Protein AF-A0A3D5YS84-F1 (afdb_monomer_lite)

Sequence (539 aa):
HQLSQHGLVGSCGNSGLIFSQFFYGLTQHHVAEKTKVKLHDFVEMIALGYTCAYNSVSNPKPGTILTVMEKWVEGYRESLKNTRLNMVEGFKSSVAKAQLALSETMNQLEVLRLNHVVDAGAQGFVNFIEGMLKFLSVGQDQRALILAEQSVVDNLAQLSHEFEDVNELPIFRYCFETVIRAKDENALEPHKVKLEQMGDSIVIGRGAQLLKLHIHTNQPEAVTQLLAQIGDILYQKIDDMLMQYNIANLPRKTRVAIVADTMADLPLELIQAHNIYRIPLQVKINGNSFLDKFSISLPQTFTYLSNPENRIGTAAPSAALVARSFQFLQQHYESILVIPVGKALSSTYDVIVNQSRKYKDKLISVVDSQMNSAPLGLLVAYANQLAEAGISHEEIVVKLESARKETNVLIMLNSLDGLIRSGRLSKSMGFIARLLRLKPLLHMDAQTNKPKVIGAAFTRKGGWKKLTELLKKQQEHNKVKSIAVVHTDSYEHGEIFAKYVTRQTGLKPCYITHASSVSAIHTDKNSFAIGYINQTITL

Foldseek 3Di:
DVQLVCQCVLADALLSQLQSQLVVQLVVQPPPPDPDQDLVSVLVSLVSSLVRSQVQWPDDAQLELSQLSVQLSVQLVVLVVDPPDDSLRSLVSSLVSSVVSQQCSCVRDPVSVVVVHGHPSSVVVSVVSVVVSVLVVDDPVVVVVVVVVVVVCPDPPPSPPDDPDLPDQDPAFKWKKWKFQAPDQCLCVVCSVVLVVFFHRWGWHGDDSMIMIIGRGNALQVVLVVRVVGGATPDMDIDGSNLLSCLVPPDDLFQEAAEEEQQQQDDPVVCVVLVRHYQFWWKAKPNHIATWPHNHDLVRLQVQVVDPVIDIATAAGDLVSLLSVCVSVVVRHQAYEYQYAAVLVHCNQVSNVVSVVVCPVHHYHYARLLHGYWLSNVLSLQLSVCRSVVHDPVVSNVVSVVFSVLKKKKKWFQAQVLCVSHVVDDPQNVVVNVPPQKTFIWMQDPVSSHIHTPDIDNDPVRSLVVSLVVVQVCVVVLSFQAKAKEFQEDPVVQVVSQVSSCVSRVHRHPYTGYGISNVCSRRPHPMMMMIGTSDHGDD

pLDDT: mean 89.47, std 11.08, range [29.75, 98.81]

Radius of gyration: 27.73 Å; chains: 1; bounding box: 64×51×83 Å

Structure (mmCIF, N/CA/C/O backbone):
data_AF-A0A3D5YS84-F1
#
_entry.id   AF-A0A3D5YS84-F1
#
loop_
_atom_site.group_PDB
_atom_site.id
_atom_site.type_symbol
_atom_site.label_atom_id
_atom_site.label_alt_id
_atom_site.label_comp_id
_atom_site.label_asym_id
_atom_site.label_entity_id
_atom_site.label_seq_id
_atom_site.pdbx_PDB_ins_code
_atom_site.Cartn_x
_atom_site.Cartn_y
_atom_site.Cartn_z
_atom_site.occupancy
_atom_site.B_iso_or_equiv
_atom_site.auth_seq_id
_atom_site.auth_comp_id
_atom_site.auth_asym_id
_atom_site.auth_atom_id
_atom_site.pdbx_PDB_model_num
ATOM 1 N N . HIS A 1 1 ? 10.001 8.329 -31.863 1.00 74.06 1 HIS A N 1
ATOM 2 C CA . HIS A 1 1 ? 9.289 9.156 -30.863 1.00 74.06 1 HIS A CA 1
ATOM 3 C C . HIS A 1 1 ? 8.167 8.402 -30.146 1.00 74.06 1 HIS A C 1
ATOM 5 O O . HIS A 1 1 ? 8.321 8.183 -28.954 1.00 74.06 1 HIS A O 1
ATOM 11 N N . GLN A 1 2 ? 7.099 7.940 -30.817 1.00 76.25 2 GLN A N 1
ATOM 12 C CA . GLN A 1 2 ? 5.975 7.244 -30.148 1.00 76.25 2 GLN A CA 1
ATOM 13 C C . GLN A 1 2 ? 6.405 6.031 -29.301 1.00 76.25 2 GLN A C 1
ATOM 15 O O . GLN A 1 2 ? 6.020 5.933 -28.142 1.00 76.25 2 GLN A O 1
ATOM 20 N N . LEU A 1 3 ? 7.267 5.157 -29.840 1.00 80.56 3 LEU A N 1
ATOM 21 C CA . LEU A 1 3 ? 7.791 3.994 -29.109 1.00 80.56 3 LEU A CA 1
ATOM 22 C C . LEU A 1 3 ? 8.535 4.382 -27.818 1.00 80.56 3 LEU A C 1
ATOM 24 O O . LEU A 1 3 ? 8.378 3.720 -26.801 1.00 80.56 3 LEU A O 1
ATOM 28 N N . SER A 1 4 ? 9.297 5.480 -27.837 1.00 81.81 4 SER A N 1
ATOM 29 C CA . SER A 1 4 ? 10.005 5.985 -26.653 1.00 81.81 4 SER A CA 1
ATOM 30 C C . SER A 1 4 ? 9.030 6.507 -25.592 1.00 81.81 4 SER A C 1
ATOM 32 O O . SER A 1 4 ? 9.164 6.155 -24.425 1.00 81.81 4 SER A O 1
ATOM 34 N N . GLN A 1 5 ? 8.017 7.284 -25.990 1.00 75.62 5 GLN A N 1
ATOM 35 C CA . GLN A 1 5 ? 7.017 7.815 -25.056 1.00 75.62 5 GLN A CA 1
ATOM 36 C C . GLN A 1 5 ? 6.174 6.699 -24.426 1.00 75.62 5 GLN A C 1
ATOM 38 O O . GLN A 1 5 ? 6.024 6.649 -23.205 1.00 75.62 5 GLN A O 1
ATOM 43 N N . HIS A 1 6 ? 5.656 5.777 -25.242 1.00 80.19 6 HIS A N 1
ATOM 44 C CA . HIS A 1 6 ? 4.888 4.636 -24.743 1.00 80.19 6 HIS A CA 1
ATOM 45 C C . HIS A 1 6 ? 5.756 3.688 -23.910 1.00 80.19 6 HIS A C 1
ATOM 47 O O . HIS A 1 6 ? 5.309 3.230 -22.861 1.00 80.19 6 HIS A O 1
ATOM 53 N N . GLY A 1 7 ? 7.005 3.447 -24.322 1.00 83.56 7 GLY A N 1
ATOM 54 C CA . GLY A 1 7 ? 7.958 2.632 -23.571 1.00 83.56 7 GLY A CA 1
ATOM 55 C C . GLY A 1 7 ? 8.300 3.229 -22.206 1.00 83.56 7 GLY A C 1
ATOM 56 O O . GLY A 1 7 ? 8.368 2.499 -21.221 1.00 83.56 7 GLY A O 1
ATOM 57 N N . LEU A 1 8 ? 8.453 4.554 -22.103 1.00 82.88 8 LEU A N 1
ATOM 58 C CA . LEU A 1 8 ? 8.726 5.214 -20.825 1.00 82.88 8 LEU A CA 1
ATOM 59 C C . LEU A 1 8 ? 7.579 4.984 -19.837 1.00 82.88 8 LEU A C 1
ATOM 61 O O . LEU A 1 8 ? 7.808 4.540 -18.716 1.00 82.88 8 LEU A O 1
ATOM 65 N N . VAL A 1 9 ? 6.336 5.229 -20.253 1.00 76.56 9 VAL A N 1
ATOM 66 C CA . VAL A 1 9 ? 5.174 5.059 -19.369 1.00 76.56 9 VAL A CA 1
ATOM 67 C C . VAL A 1 9 ? 4.923 3.578 -19.065 1.00 76.56 9 VAL A C 1
ATOM 69 O O . VAL A 1 9 ? 4.743 3.227 -17.899 1.00 76.56 9 VAL A O 1
ATOM 72 N N . GLY A 1 10 ? 4.971 2.716 -20.084 1.00 76.81 10 GLY A N 1
ATOM 73 C CA . GLY A 1 10 ? 4.628 1.292 -19.998 1.00 76.81 10 GLY A CA 1
ATOM 74 C C . GLY A 1 10 ? 5.720 0.367 -19.455 1.00 76.81 10 GLY A C 1
ATOM 75 O O . GLY A 1 10 ? 5.420 -0.776 -19.124 1.00 76.81 10 GLY A O 1
ATOM 76 N N . SER A 1 11 ? 6.968 0.831 -19.343 1.00 81.56 11 SER A N 1
ATOM 77 C CA . SER A 1 11 ? 8.066 0.035 -18.775 1.00 81.56 11 SER A CA 1
ATOM 78 C C . SER A 1 11 ? 7.746 -0.470 -17.363 1.00 81.56 11 SER A C 1
ATOM 80 O O . SER A 1 11 ? 7.065 0.201 -16.590 1.00 81.56 11 SER A O 1
ATOM 82 N N . CYS A 1 12 ? 8.252 -1.641 -17.000 1.00 74.12 12 CYS A N 1
ATOM 83 C CA . CYS A 1 12 ? 8.157 -2.187 -15.647 1.00 74.12 12 CYS A CA 1
ATOM 84 C C . CYS A 1 12 ? 9.562 -2.576 -15.179 1.00 74.12 12 CYS A C 1
ATOM 86 O O . CYS A 1 12 ? 10.341 -3.100 -15.981 1.00 74.12 12 CYS A O 1
ATOM 88 N N . GLY A 1 13 ? 9.882 -2.305 -13.911 1.00 77.44 13 GLY A N 1
ATOM 89 C CA . GLY A 1 13 ? 11.187 -2.614 -13.333 1.00 77.44 13 GLY A CA 1
ATOM 90 C C . GLY A 1 13 ? 12.367 -1.893 -13.998 1.00 77.44 13 GLY A C 1
ATOM 91 O O . GLY A 1 13 ? 12.211 -1.031 -14.871 1.00 77.44 13 GLY A O 1
ATOM 92 N N . ASN A 1 14 ? 13.571 -2.285 -13.586 1.00 85.00 14 ASN A N 1
ATOM 93 C CA . ASN A 1 14 ? 14.824 -1.700 -14.064 1.00 85.00 14 ASN A CA 1
ATOM 94 C C . ASN A 1 14 ? 15.064 -1.952 -15.555 1.00 85.00 14 ASN A C 1
ATOM 96 O O . ASN A 1 14 ? 15.231 -1.003 -16.321 1.00 85.00 14 ASN A O 1
ATOM 100 N N . SER A 1 15 ? 15.020 -3.211 -15.995 1.00 87.88 15 SER A N 1
ATOM 101 C CA . SER A 1 15 ? 15.335 -3.584 -17.381 1.00 87.88 15 SER A CA 1
ATOM 102 C C . SER A 1 15 ? 14.382 -2.948 -18.394 1.00 87.88 15 SER A C 1
ATOM 104 O O . SER A 1 15 ? 14.828 -2.441 -19.424 1.00 87.88 15 SER A O 1
ATOM 106 N N . GLY A 1 16 ? 13.080 -2.894 -18.089 1.00 88.50 16 GLY A N 1
ATOM 107 C CA . GLY A 1 16 ? 12.101 -2.231 -18.949 1.00 88.50 16 GLY A CA 1
ATOM 108 C C . GLY A 1 16 ? 12.351 -0.727 -19.068 1.00 88.50 16 GLY A C 1
ATOM 109 O O . GLY A 1 16 ? 12.218 -0.159 -20.156 1.00 88.50 16 GLY A O 1
ATOM 110 N N . LEU A 1 17 ? 12.738 -0.068 -17.969 1.00 88.81 17 LEU A N 1
ATOM 111 C CA . LEU A 1 17 ? 13.039 1.362 -17.973 1.00 88.81 17 LEU A CA 1
ATOM 112 C C . LEU A 1 17 ? 14.331 1.657 -18.746 1.00 88.81 17 LEU A C 1
ATOM 114 O O . LEU A 1 17 ? 14.310 2.531 -19.613 1.00 88.81 17 LEU A O 1
ATOM 118 N N . ILE A 1 18 ? 15.398 0.881 -18.532 1.00 93.25 18 ILE A N 1
ATOM 119 C CA . ILE A 1 18 ? 16.652 0.961 -19.304 1.00 93.25 18 ILE A CA 1
ATOM 120 C C . ILE A 1 18 ? 16.367 0.798 -20.800 1.00 93.25 18 ILE A C 1
ATOM 122 O O . ILE A 1 18 ? 16.813 1.599 -21.624 1.00 93.25 18 ILE A O 1
ATOM 126 N N . PHE A 1 19 ? 15.549 -0.193 -21.161 1.00 92.81 19 PHE A N 1
ATOM 127 C CA . PHE A 1 19 ? 15.186 -0.430 -22.551 1.00 92.81 19 PHE A CA 1
ATOM 128 C C . PHE A 1 19 ? 14.379 0.731 -23.154 1.00 92.81 19 PHE A C 1
ATOM 130 O O . PHE A 1 19 ? 14.613 1.136 -24.293 1.00 92.81 19 PHE A O 1
ATOM 137 N N . SER A 1 20 ? 13.485 1.357 -22.383 1.00 91.94 20 SER A N 1
ATOM 138 C CA . SER A 1 20 ? 12.793 2.568 -22.843 1.00 91.94 20 SER A CA 1
ATOM 139 C C . SER A 1 20 ? 13.755 3.735 -23.110 1.00 91.94 20 SER A C 1
ATOM 141 O O . SER A 1 20 ? 13.558 4.496 -24.062 1.00 91.94 20 SER A O 1
ATOM 143 N N . GLN A 1 21 ? 14.821 3.852 -22.308 1.00 94.12 21 GLN A N 1
ATOM 144 C CA . GLN A 1 21 ? 15.833 4.898 -22.454 1.00 94.12 21 GLN A CA 1
ATOM 145 C C . GLN A 1 21 ? 16.737 4.685 -23.660 1.00 94.12 21 GLN A C 1
ATOM 147 O O . GLN A 1 21 ? 17.161 5.661 -24.280 1.00 94.12 21 GLN A O 1
ATOM 152 N N . PHE A 1 22 ? 16.931 3.434 -24.074 1.00 94.62 22 PHE A N 1
ATOM 153 C CA . PHE A 1 22 ? 17.556 3.135 -25.354 1.00 94.62 22 PHE A CA 1
ATOM 154 C C . PHE A 1 22 ? 16.792 3.794 -26.514 1.00 94.62 22 PHE A C 1
ATOM 156 O O . PHE A 1 22 ? 17.369 4.552 -27.295 1.00 94.62 22 PHE A O 1
ATOM 163 N N . PHE A 1 23 ? 15.468 3.601 -26.590 1.00 91.31 23 PHE A N 1
ATOM 164 C CA . PHE A 1 23 ? 14.642 4.242 -27.624 1.00 91.31 23 PHE A CA 1
ATOM 165 C C . PHE A 1 23 ? 14.569 5.757 -27.485 1.00 91.31 23 PHE A C 1
ATOM 167 O O . PHE A 1 23 ? 14.476 6.448 -28.500 1.00 91.31 23 PHE A O 1
ATOM 174 N N . TYR A 1 24 ? 14.596 6.277 -26.258 1.00 90.69 24 TYR A N 1
ATOM 175 C CA . TYR A 1 24 ? 14.709 7.712 -26.029 1.00 90.69 24 TYR A CA 1
ATOM 176 C C . TYR A 1 24 ? 15.995 8.264 -26.655 1.00 90.69 24 TYR A C 1
ATOM 178 O O . TYR A 1 24 ? 15.915 9.204 -27.446 1.00 90.69 24 TYR A O 1
ATOM 186 N N . GLY A 1 25 ? 17.148 7.632 -26.420 1.00 90.94 25 GLY A N 1
ATOM 187 C CA . GLY A 1 25 ? 18.419 8.048 -27.019 1.00 90.94 25 GLY A CA 1
ATOM 188 C C . GLY A 1 25 ? 18.415 8.013 -28.549 1.00 90.94 25 GLY A C 1
ATOM 189 O O . GLY A 1 25 ? 18.908 8.953 -29.171 1.00 90.94 25 GLY A O 1
ATOM 190 N N . LEU A 1 26 ? 17.744 7.033 -29.176 1.00 89.62 26 LEU A N 1
ATOM 191 C CA . LEU A 1 26 ? 17.565 7.028 -30.641 1.00 89.62 26 LEU A CA 1
ATOM 192 C C . LEU A 1 26 ? 16.895 8.312 -31.154 1.00 89.62 26 LEU A C 1
ATOM 194 O O . LEU A 1 26 ? 17.170 8.751 -32.268 1.00 89.62 26 LEU A O 1
ATOM 198 N N . THR A 1 27 ? 15.992 8.897 -30.362 1.00 85.88 27 THR A N 1
ATOM 199 C CA . THR A 1 27 ? 15.254 10.114 -30.733 1.00 85.88 27 THR A CA 1
ATOM 200 C C . THR A 1 27 ? 16.022 11.409 -30.493 1.00 85.88 27 THR A C 1
ATOM 202 O O . THR A 1 27 ? 15.612 12.443 -31.011 1.00 85.88 27 THR A O 1
ATOM 205 N N . GLN A 1 28 ? 17.122 11.357 -29.737 1.00 84.69 28 GLN A N 1
ATOM 206 C CA . GLN A 1 28 ? 17.979 12.517 -29.470 1.00 84.69 28 GLN A CA 1
ATOM 207 C C . GLN A 1 28 ? 18.941 12.806 -30.625 1.00 84.69 28 GLN A C 1
ATOM 209 O O . GLN A 1 28 ? 19.466 13.914 -30.759 1.00 84.69 28 GLN A O 1
ATOM 214 N N . HIS A 1 29 ? 19.172 11.817 -31.487 1.00 79.50 29 HIS A N 1
ATOM 215 C CA . HIS A 1 29 ? 19.961 12.026 -32.684 1.00 79.50 29 HIS A CA 1
ATOM 216 C C . HIS A 1 29 ? 19.155 12.886 -33.662 1.00 79.50 29 HIS A C 1
ATOM 218 O O . HIS A 1 29 ? 18.042 12.532 -34.058 1.00 79.50 29 HIS A O 1
ATOM 224 N N . HIS A 1 30 ? 19.720 14.017 -34.077 1.00 66.88 30 HIS A N 1
ATOM 225 C CA . HIS A 1 30 ? 19.061 14.947 -34.986 1.00 66.88 30 HIS A CA 1
ATOM 226 C C . HIS A 1 30 ? 19.043 14.354 -36.403 1.00 66.88 30 HIS A C 1
ATOM 228 O O . HIS A 1 30 ? 19.954 14.548 -37.200 1.00 66.88 30 HIS A O 1
ATOM 234 N N . VAL A 1 31 ? 18.004 13.573 -36.705 1.00 62.38 31 VAL A N 1
ATOM 235 C CA . VAL A 1 31 ? 17.713 13.058 -38.060 1.00 62.38 31 VAL A CA 1
ATOM 236 C C . VAL A 1 31 ? 16.735 13.978 -38.803 1.00 62.38 31 VAL A C 1
ATOM 238 O O . VAL A 1 31 ? 16.441 13.747 -39.977 1.00 62.38 31 VAL A O 1
ATOM 241 N N . ALA A 1 32 ? 16.220 15.010 -38.123 1.00 50.16 32 ALA A N 1
ATOM 242 C CA . ALA A 1 32 ? 15.257 15.954 -38.671 1.00 50.16 32 ALA A CA 1
ATOM 243 C C . ALA A 1 32 ? 15.738 16.445 -40.048 1.00 50.16 32 ALA A C 1
ATOM 245 O O . ALA A 1 32 ? 16.855 16.937 -40.167 1.00 50.16 32 ALA A O 1
ATOM 246 N N . GLU A 1 33 ? 14.883 16.235 -41.059 1.00 54.31 33 GLU A N 1
ATOM 247 C CA . GLU A 1 33 ? 15.031 16.553 -42.496 1.00 54.31 33 GLU A CA 1
ATOM 248 C C . GLU A 1 33 ? 15.524 15.448 -43.455 1.00 54.31 33 GLU A C 1
ATOM 250 O O . GLU A 1 33 ? 15.460 15.639 -44.670 1.00 54.31 33 GLU A O 1
ATOM 255 N N . LYS A 1 34 ? 15.916 14.248 -43.000 1.00 57.41 34 LYS A N 1
ATOM 256 C CA . LYS A 1 34 ? 16.304 13.162 -43.931 1.00 57.41 34 LYS A CA 1
ATOM 257 C C . LYS A 1 34 ? 15.158 12.178 -44.218 1.00 57.41 34 LYS A C 1
ATOM 259 O O . LYS A 1 34 ? 14.696 11.473 -43.329 1.00 57.41 34 LYS A O 1
ATOM 264 N N . THR A 1 35 ? 14.775 12.022 -45.490 1.00 63.19 35 THR A N 1
ATOM 265 C CA . THR A 1 35 ? 13.842 10.964 -45.958 1.00 63.19 35 THR A CA 1
ATOM 266 C C . THR A 1 35 ? 14.477 9.567 -46.020 1.00 63.19 35 THR A C 1
ATOM 268 O O . THR A 1 35 ? 13.778 8.574 -46.220 1.00 63.19 35 THR A O 1
ATOM 271 N N . LYS A 1 36 ? 15.805 9.474 -45.856 1.00 71.38 36 LYS A N 1
ATOM 272 C CA . LYS A 1 36 ? 16.581 8.226 -45.824 1.00 71.38 36 LYS A CA 1
ATOM 273 C C . LYS A 1 36 ? 17.646 8.298 -44.730 1.00 71.38 36 LYS A C 1
ATOM 275 O O . LYS A 1 36 ? 18.444 9.233 -44.709 1.00 71.38 36 LYS A O 1
ATOM 280 N N . VAL A 1 37 ? 17.699 7.284 -43.870 1.00 75.75 37 VAL A N 1
ATOM 281 C CA . VAL A 1 37 ? 18.740 7.130 -42.842 1.00 75.75 37 VAL A CA 1
ATOM 282 C C . VAL A 1 37 ? 19.895 6.326 -43.436 1.00 75.75 37 VAL A C 1
ATOM 284 O O . VAL A 1 37 ? 19.685 5.217 -43.931 1.00 75.75 37 VAL A O 1
ATOM 287 N N . LYS A 1 38 ? 21.115 6.880 -43.436 1.00 79.12 38 LYS A N 1
ATOM 288 C CA . LYS A 1 38 ? 22.306 6.134 -43.873 1.00 79.12 38 LYS A CA 1
ATOM 289 C C . LYS A 1 38 ? 22.737 5.150 -42.786 1.00 79.12 38 LYS A C 1
ATOM 291 O O . LYS A 1 38 ? 22.457 5.354 -41.612 1.00 79.12 38 LYS A O 1
ATOM 296 N N . LEU A 1 39 ? 23.491 4.121 -43.171 1.00 79.50 39 LEU A N 1
ATOM 297 C CA . LEU A 1 39 ? 23.999 3.114 -42.235 1.00 79.50 39 LEU A CA 1
ATOM 298 C C . LEU A 1 39 ? 24.796 3.733 -41.076 1.00 79.50 39 LEU A C 1
ATOM 300 O O . LEU A 1 39 ? 24.565 3.388 -39.926 1.00 79.50 39 LEU A O 1
ATOM 304 N N . HIS A 1 40 ? 25.677 4.689 -41.378 1.00 82.31 40 HIS A N 1
ATOM 305 C CA . HIS A 1 40 ? 26.423 5.439 -40.366 1.00 82.31 40 HIS A CA 1
ATOM 306 C C . HIS A 1 40 ? 25.496 6.207 -39.411 1.00 82.31 40 HIS A C 1
ATOM 308 O O . HIS A 1 40 ? 25.661 6.113 -38.201 1.00 82.31 40 HIS A O 1
ATOM 314 N N . ASP A 1 41 ? 24.499 6.925 -39.949 1.00 83.25 41 ASP A N 1
ATOM 315 C CA . ASP A 1 41 ? 23.524 7.666 -39.136 1.00 83.25 41 ASP A CA 1
ATOM 316 C C . ASP A 1 41 ? 22.782 6.705 -38.184 1.00 83.25 41 ASP A C 1
ATOM 318 O O . ASP A 1 41 ? 22.623 7.002 -37.007 1.00 83.25 41 ASP A O 1
ATOM 322 N N . PHE A 1 42 ? 22.390 5.519 -38.663 1.00 85.12 42 PHE A N 1
ATOM 323 C CA . PHE A 1 42 ? 21.734 4.502 -37.836 1.00 85.12 42 PHE A CA 1
ATOM 324 C C . PHE A 1 42 ? 22.638 3.967 -36.715 1.00 85.12 42 PHE A C 1
ATOM 326 O O . PHE A 1 42 ? 22.170 3.781 -35.593 1.00 85.12 42 PHE A O 1
ATOM 333 N N . VAL A 1 43 ? 23.928 3.746 -36.991 1.00 87.62 43 VAL A N 1
ATOM 334 C CA . VAL A 1 43 ? 24.888 3.282 -35.976 1.00 87.62 43 VAL A CA 1
ATOM 335 C C . VAL A 1 43 ? 25.098 4.329 -34.883 1.00 87.62 43 VAL A C 1
ATOM 337 O O . VAL A 1 43 ? 25.112 3.990 -33.701 1.00 87.62 43 VAL A O 1
ATOM 340 N N . GLU A 1 44 ? 25.187 5.605 -35.248 1.00 88.38 44 GLU A N 1
ATOM 341 C CA . GLU A 1 44 ? 25.295 6.683 -34.262 1.00 88.38 44 GLU A CA 1
ATOM 342 C C . GLU A 1 44 ? 23.998 6.872 -33.465 1.00 88.38 44 GLU A C 1
ATOM 344 O O . GLU A 1 44 ? 24.050 7.123 -32.261 1.00 88.38 44 GLU A O 1
ATOM 349 N N . MET A 1 45 ? 22.830 6.637 -34.075 1.00 90.06 45 MET A N 1
ATOM 350 C CA . MET A 1 45 ? 21.562 6.586 -33.341 1.00 90.06 45 MET A CA 1
ATOM 351 C C . MET A 1 45 ? 21.571 5.495 -32.265 1.00 90.06 45 MET A C 1
ATOM 353 O O . MET A 1 45 ? 21.279 5.799 -31.111 1.00 90.06 45 MET A O 1
ATOM 357 N N . ILE A 1 46 ? 21.911 4.242 -32.601 1.00 92.06 46 ILE A N 1
ATOM 358 C CA . ILE A 1 46 ? 21.936 3.145 -31.613 1.00 92.06 46 ILE A CA 1
ATOM 359 C C . ILE A 1 46 ? 23.025 3.343 -30.551 1.00 92.06 46 ILE A C 1
ATOM 361 O O . ILE A 1 46 ? 22.807 2.993 -29.394 1.00 92.06 46 ILE A O 1
ATOM 365 N N . ALA A 1 47 ? 24.155 3.967 -30.900 1.00 93.06 47 ALA A N 1
ATOM 366 C CA . ALA A 1 47 ? 25.199 4.321 -29.942 1.00 93.06 47 ALA A CA 1
ATOM 367 C C . ALA A 1 47 ? 24.737 5.397 -28.946 1.00 93.06 47 ALA A C 1
ATOM 369 O O . ALA A 1 47 ? 25.030 5.310 -27.749 1.00 93.06 47 ALA A O 1
ATOM 370 N N . LEU A 1 48 ? 23.968 6.382 -29.417 1.00 93.06 48 LEU A N 1
ATOM 371 C CA . LEU A 1 48 ? 23.327 7.362 -28.547 1.00 93.06 48 LEU A CA 1
ATOM 372 C C . LEU A 1 48 ? 22.239 6.710 -27.683 1.00 93.06 48 LEU A C 1
ATOM 374 O O . LEU A 1 48 ? 22.146 7.003 -26.495 1.00 93.06 48 LEU A O 1
ATOM 378 N N . GLY A 1 49 ? 21.482 5.765 -28.251 1.00 94.38 49 GLY A N 1
ATOM 379 C CA . GLY A 1 49 ? 20.568 4.890 -27.515 1.00 94.38 49 GLY A CA 1
ATOM 380 C C . GLY A 1 49 ? 21.252 4.192 -26.341 1.00 94.38 49 GLY A C 1
ATOM 381 O O . GLY A 1 49 ? 20.801 4.317 -25.204 1.00 94.38 49 GLY A O 1
ATOM 382 N N . TYR A 1 50 ? 22.380 3.522 -26.594 1.00 95.81 50 TYR A N 1
ATOM 383 C CA . TYR A 1 50 ? 23.186 2.887 -25.550 1.00 95.81 50 TYR A CA 1
ATOM 384 C C . TYR A 1 50 ? 23.661 3.895 -24.498 1.00 95.81 50 TYR A C 1
ATOM 386 O O . TYR A 1 50 ? 23.460 3.666 -23.311 1.00 95.81 50 TYR A O 1
ATOM 394 N N . THR A 1 51 ? 24.212 5.038 -24.918 1.00 95.12 51 THR A N 1
ATOM 395 C CA . THR A 1 51 ? 24.681 6.089 -23.997 1.00 95.12 51 THR A CA 1
ATOM 396 C C . THR A 1 51 ? 23.566 6.569 -23.063 1.00 95.12 51 THR A C 1
ATOM 398 O O . THR A 1 51 ? 23.771 6.691 -21.857 1.00 95.12 51 THR A O 1
ATOM 401 N N . CYS A 1 52 ? 22.363 6.811 -23.593 1.00 93.69 52 CYS A N 1
ATOM 402 C CA . CYS A 1 52 ? 21.209 7.205 -22.786 1.00 93.69 52 CYS A CA 1
ATOM 403 C C . CYS A 1 52 ? 20.756 6.093 -21.831 1.00 93.69 52 CYS A C 1
ATOM 405 O O . CYS A 1 52 ? 20.476 6.375 -20.668 1.00 93.69 52 CYS A O 1
ATOM 407 N N . ALA A 1 53 ? 20.710 4.841 -22.296 1.00 95.00 53 ALA A N 1
ATOM 408 C CA . ALA A 1 53 ? 20.376 3.692 -21.458 1.00 95.00 53 ALA A CA 1
ATOM 409 C C . ALA A 1 53 ? 21.385 3.522 -20.309 1.00 95.00 53 ALA A C 1
ATOM 411 O O . ALA A 1 53 ? 20.980 3.400 -19.155 1.00 95.00 53 ALA A O 1
ATOM 412 N N . TYR A 1 54 ? 22.683 3.607 -20.602 1.00 95.06 54 TYR A N 1
ATOM 413 C CA . TYR A 1 54 ? 23.761 3.510 -19.619 1.00 95.06 54 TYR A CA 1
ATOM 414 C C . TYR A 1 54 ? 23.677 4.628 -18.569 1.00 95.06 54 TYR A C 1
ATOM 416 O O . TYR A 1 54 ? 23.669 4.358 -17.371 1.00 95.06 54 TYR A O 1
ATOM 424 N N . ASN A 1 55 ? 23.517 5.881 -19.009 1.00 93.19 55 ASN A N 1
ATOM 425 C CA . ASN A 1 55 ? 23.442 7.045 -18.118 1.00 93.19 55 ASN A CA 1
ATOM 426 C C . ASN A 1 55 ? 22.149 7.110 -17.290 1.00 93.19 55 ASN A C 1
ATOM 428 O O . ASN A 1 55 ? 22.089 7.854 -16.310 1.00 93.19 55 ASN A O 1
ATOM 432 N N . SER A 1 56 ? 21.113 6.353 -17.668 1.00 92.31 56 SER A N 1
ATOM 433 C CA . SER A 1 56 ? 19.864 6.279 -16.902 1.00 92.31 56 SER A CA 1
ATOM 434 C C . SER A 1 56 ? 20.001 5.506 -15.589 1.00 92.31 56 SER A C 1
ATOM 436 O O . SER A 1 56 ? 19.144 5.644 -14.719 1.00 92.31 56 SER A O 1
ATOM 438 N N . VAL A 1 57 ? 21.070 4.721 -15.423 1.00 92.62 57 VAL A N 1
ATOM 439 C CA . VAL A 1 57 ? 21.309 3.866 -14.255 1.00 92.62 57 VAL A CA 1
ATOM 440 C C . VAL A 1 57 ? 22.364 4.507 -13.352 1.00 92.62 57 VAL A C 1
ATOM 442 O O . VAL A 1 57 ? 23.431 4.899 -13.820 1.00 92.62 57 VAL A O 1
ATOM 445 N N . SER A 1 58 ? 22.103 4.603 -12.044 1.00 87.88 58 SER A N 1
ATOM 446 C CA . SER A 1 58 ? 23.089 5.156 -11.095 1.00 87.88 58 SER A CA 1
ATOM 447 C C . SER A 1 58 ? 24.345 4.289 -10.966 1.00 87.88 58 SER A C 1
ATOM 449 O O . SER A 1 58 ? 25.446 4.829 -10.918 1.00 87.88 58 SER A O 1
ATOM 451 N N . ASN A 1 59 ? 24.187 2.961 -10.932 1.00 87.62 59 ASN A N 1
ATOM 452 C CA . ASN A 1 59 ? 25.287 2.002 -10.797 1.00 87.62 59 ASN A CA 1
ATOM 453 C C . ASN A 1 59 ? 25.157 0.851 -11.820 1.00 87.62 59 ASN A C 1
ATOM 455 O O . ASN A 1 59 ? 24.591 -0.197 -11.491 1.00 87.62 59 ASN A O 1
ATOM 459 N N . PRO A 1 60 ? 25.610 1.050 -13.073 1.00 89.62 60 PRO A N 1
ATOM 460 C CA . PRO A 1 60 ? 25.584 0.029 -14.119 1.00 89.62 60 PRO A CA 1
ATOM 461 C C . PRO A 1 60 ? 26.350 -1.237 -13.717 1.00 89.62 60 PRO A C 1
ATOM 463 O O . PRO A 1 60 ? 27.481 -1.159 -13.241 1.00 89.62 60 PRO A O 1
ATOM 466 N N . LYS A 1 61 ? 25.757 -2.414 -13.948 1.00 88.50 61 LYS A N 1
ATOM 467 C CA . LYS A 1 61 ? 26.398 -3.708 -13.671 1.00 88.50 61 LYS A CA 1
ATOM 468 C C . LYS A 1 61 ? 26.767 -4.434 -14.975 1.00 88.50 61 LYS A C 1
ATOM 470 O O . LYS A 1 61 ? 25.909 -4.525 -15.859 1.00 88.50 61 LYS A O 1
ATOM 475 N N . PRO A 1 62 ? 27.992 -4.983 -15.097 1.00 87.94 62 PRO A N 1
ATOM 476 C CA . PRO A 1 62 ? 28.322 -5.958 -16.137 1.00 87.94 62 PRO A CA 1
ATOM 477 C C . PRO A 1 62 ? 27.400 -7.182 -16.072 1.00 87.94 62 PRO A C 1
ATOM 479 O O . PRO A 1 62 ? 26.831 -7.475 -15.023 1.00 87.94 62 PRO A O 1
ATOM 482 N N . GLY A 1 63 ? 27.251 -7.900 -17.182 1.00 88.69 63 GLY A N 1
ATOM 483 C CA . GLY A 1 63 ? 26.407 -9.094 -17.257 1.00 88.69 63 GLY A CA 1
ATOM 484 C C . GLY A 1 63 ? 24.912 -8.800 -17.327 1.00 88.69 63 GLY A C 1
ATOM 485 O O . GLY A 1 63 ? 24.113 -9.691 -17.070 1.00 88.69 63 GLY A O 1
ATOM 486 N N . THR A 1 64 ? 24.525 -7.570 -17.666 1.00 92.44 64 THR A N 1
ATOM 487 C CA . THR A 1 64 ? 23.119 -7.144 -17.769 1.00 92.44 64 THR A CA 1
ATOM 488 C C . THR A 1 64 ? 22.766 -6.721 -19.195 1.00 92.44 64 THR A C 1
ATOM 490 O O . THR A 1 64 ? 23.620 -6.707 -20.088 1.00 92.44 64 THR A O 1
ATOM 493 N N . ILE A 1 65 ? 21.516 -6.298 -19.412 1.00 95.00 65 ILE A N 1
ATOM 494 C CA . ILE A 1 65 ? 21.047 -5.665 -20.655 1.00 95.00 65 ILE A CA 1
ATOM 495 C C . ILE A 1 65 ? 22.024 -4.623 -21.237 1.00 95.00 65 ILE A C 1
ATOM 497 O O . ILE A 1 65 ? 22.190 -4.557 -22.455 1.00 95.00 65 ILE A O 1
ATOM 501 N N . LEU A 1 66 ? 22.722 -3.851 -20.393 1.00 95.69 66 LEU A N 1
ATOM 502 C CA . LEU A 1 66 ? 23.684 -2.837 -20.839 1.00 95.69 66 LEU A CA 1
ATOM 503 C C . LEU A 1 66 ? 24.901 -3.454 -21.543 1.00 95.69 66 LEU A C 1
ATOM 505 O O . LEU A 1 66 ? 25.335 -2.925 -22.563 1.00 95.69 66 LEU A O 1
ATOM 509 N N . THR A 1 67 ? 25.405 -4.595 -21.060 1.00 95.25 67 THR A N 1
ATOM 510 C CA . THR A 1 67 ? 26.517 -5.325 -21.692 1.00 95.25 67 THR A CA 1
ATOM 511 C C . THR A 1 67 ? 26.139 -5.791 -23.094 1.00 95.25 67 THR A C 1
ATOM 513 O O . THR A 1 67 ? 26.915 -5.649 -24.036 1.00 95.25 67 THR A O 1
ATOM 516 N N . VAL A 1 68 ? 24.921 -6.304 -23.265 1.00 97.06 68 VAL A N 1
ATOM 517 C CA . VAL A 1 68 ? 24.438 -6.739 -24.581 1.00 97.06 68 VAL A CA 1
ATOM 518 C C . VAL A 1 68 ? 24.232 -5.551 -25.523 1.00 97.06 68 VAL A C 1
ATOM 520 O O . VAL A 1 68 ? 24.629 -5.631 -26.687 1.00 97.06 68 VAL A O 1
ATOM 523 N N . MET A 1 69 ? 23.668 -4.439 -25.038 1.00 97.00 69 MET A N 1
ATOM 524 C CA . MET A 1 69 ? 23.529 -3.207 -25.827 1.00 97.00 69 MET A CA 1
ATOM 525 C C . MET A 1 69 ? 24.888 -2.680 -26.302 1.00 97.00 69 MET A C 1
ATOM 527 O O . MET A 1 69 ? 25.034 -2.347 -27.478 1.00 97.00 69 MET A O 1
ATOM 531 N N . GLU A 1 70 ? 25.887 -2.649 -25.418 1.00 96.56 70 GLU A N 1
ATOM 532 C CA . GLU A 1 70 ? 27.254 -2.241 -25.750 1.00 96.56 70 GLU A CA 1
ATOM 533 C C . GLU A 1 70 ? 27.842 -3.118 -26.859 1.00 96.56 70 GLU A C 1
ATOM 535 O O . GLU A 1 70 ? 28.258 -2.611 -27.903 1.00 96.56 70 GLU A O 1
ATOM 540 N N . LYS A 1 71 ? 27.807 -4.446 -26.678 1.00 96.56 71 LYS A N 1
ATOM 541 C CA . LYS A 1 71 ? 28.390 -5.405 -27.631 1.00 96.56 71 LYS A CA 1
ATOM 542 C C . LYS A 1 71 ? 27.670 -5.406 -28.974 1.00 96.56 71 LYS A C 1
ATOM 544 O O . LYS A 1 71 ? 28.307 -5.614 -30.011 1.00 96.56 71 LYS A O 1
ATOM 549 N N . TRP A 1 72 ? 26.371 -5.117 -28.983 1.00 95.88 72 TRP A N 1
ATOM 550 C CA . TRP A 1 72 ? 25.619 -4.908 -30.214 1.00 95.88 72 TRP A CA 1
ATOM 551 C C . TRP A 1 72 ? 26.109 -3.668 -30.978 1.00 95.88 72 TRP A C 1
ATOM 553 O O . TRP A 1 72 ? 26.437 -3.764 -32.165 1.00 95.88 72 TRP A O 1
ATOM 563 N N . VAL A 1 73 ? 26.234 -2.520 -30.299 1.00 94.31 73 VAL A N 1
ATOM 564 C CA . VAL A 1 73 ? 26.734 -1.268 -30.898 1.00 94.31 73 VAL A CA 1
ATOM 565 C C . VAL A 1 73 ? 28.176 -1.425 -31.393 1.00 94.31 73 VAL A C 1
ATOM 567 O O . VAL A 1 73 ? 28.485 -1.038 -32.523 1.00 94.31 73 VAL A O 1
ATOM 570 N N . GLU A 1 74 ? 29.056 -2.031 -30.593 1.00 93.75 74 GLU A N 1
ATOM 571 C CA . GLU A 1 74 ? 30.445 -2.325 -30.970 1.00 93.75 74 GLU A CA 1
ATOM 572 C C . GLU A 1 74 ? 30.521 -3.232 -32.203 1.00 93.75 74 GLU A C 1
ATOM 574 O O . GLU A 1 74 ? 31.242 -2.932 -33.159 1.00 93.75 74 GLU A O 1
ATOM 579 N N . GLY A 1 75 ? 29.728 -4.309 -32.231 1.00 90.38 75 GLY A N 1
ATOM 580 C CA . GLY A 1 75 ? 29.663 -5.223 -33.369 1.00 90.38 75 GLY A CA 1
ATOM 581 C C . GLY A 1 75 ? 29.245 -4.541 -34.664 1.00 90.38 75 GLY A C 1
ATOM 582 O O . GLY A 1 75 ? 29.788 -4.836 -35.736 1.00 90.38 75 GLY A O 1
ATOM 583 N N . TYR A 1 76 ? 28.331 -3.580 -34.568 1.00 87.31 76 TYR A N 1
ATOM 584 C CA . TYR A 1 76 ? 27.925 -2.787 -35.717 1.00 87.31 76 TYR A CA 1
ATOM 585 C C . TYR A 1 76 ? 29.031 -1.827 -36.171 1.00 87.31 76 TYR A C 1
ATOM 587 O O . TYR A 1 76 ? 29.362 -1.780 -37.359 1.00 87.31 76 TYR A O 1
ATOM 595 N N . ARG A 1 77 ? 29.657 -1.098 -35.238 1.00 89.38 77 ARG A N 1
ATOM 596 C CA . ARG A 1 77 ? 30.770 -0.176 -35.533 1.00 89.38 77 ARG A CA 1
ATOM 597 C C . ARG A 1 77 ? 31.962 -0.878 -36.174 1.00 89.38 77 ARG A C 1
ATOM 599 O O . ARG A 1 77 ? 32.595 -0.322 -37.067 1.00 89.38 77 ARG A O 1
ATOM 606 N N . GLU A 1 78 ? 32.269 -2.101 -35.762 1.00 87.38 78 GLU A N 1
ATOM 607 C CA . GLU A 1 78 ? 33.307 -2.900 -36.413 1.00 87.38 78 GLU A CA 1
ATOM 608 C C . GLU A 1 78 ? 32.916 -3.326 -37.826 1.00 87.38 78 GLU A C 1
ATOM 610 O O . GLU A 1 78 ? 33.737 -3.241 -38.738 1.00 87.38 78 GLU A O 1
ATOM 615 N N . SER A 1 79 ? 31.656 -3.715 -38.029 1.00 83.31 79 SER A N 1
ATOM 616 C CA . SER A 1 79 ? 31.155 -4.093 -39.353 1.00 83.31 79 SER A CA 1
ATOM 617 C C . SER A 1 79 ? 31.212 -2.917 -40.341 1.00 83.31 79 SER A C 1
ATOM 619 O O . SER A 1 79 ? 31.492 -3.133 -41.517 1.00 83.31 79 SER A O 1
ATOM 621 N N . LEU A 1 80 ? 31.060 -1.669 -39.869 1.00 78.31 80 LEU A N 1
ATOM 622 C CA . LEU A 1 80 ? 31.244 -0.455 -40.683 1.00 78.31 80 LEU A CA 1
ATOM 623 C C . LEU A 1 80 ? 32.669 -0.269 -41.223 1.00 78.31 80 LEU A C 1
ATOM 625 O O . LEU A 1 80 ? 32.845 0.392 -42.245 1.00 78.31 80 LEU A O 1
ATOM 629 N N . LYS A 1 81 ? 33.693 -0.831 -40.565 1.00 81.25 81 LYS A N 1
ATOM 630 C CA . LYS A 1 81 ? 35.082 -0.754 -41.051 1.00 81.25 81 LYS A CA 1
ATOM 631 C C . LYS A 1 81 ? 35.284 -1.575 -42.326 1.00 81.25 81 LYS A C 1
ATOM 633 O O . LYS A 1 81 ? 36.231 -1.331 -43.070 1.00 81.25 81 LYS A O 1
ATOM 638 N N . ASN A 1 82 ? 34.400 -2.537 -42.592 1.00 78.50 82 ASN A N 1
ATOM 639 C CA . ASN A 1 82 ? 34.426 -3.348 -43.796 1.00 78.50 82 ASN A CA 1
ATOM 640 C C . ASN A 1 82 ? 33.478 -2.762 -44.853 1.00 78.50 82 ASN A C 1
ATOM 642 O O . ASN A 1 82 ? 32.271 -2.991 -44.826 1.00 78.50 82 ASN A O 1
ATOM 646 N N . THR A 1 83 ? 34.038 -2.050 -45.832 1.00 65.19 83 THR A N 1
ATOM 647 C CA . THR A 1 83 ? 33.289 -1.360 -46.902 1.00 65.19 83 THR A CA 1
ATOM 648 C C . THR A 1 83 ? 32.494 -2.286 -47.831 1.00 65.19 83 THR A C 1
ATOM 650 O O . THR A 1 83 ? 31.762 -1.796 -48.688 1.00 65.19 83 THR A O 1
ATOM 653 N N . ARG A 1 84 ? 32.622 -3.613 -47.681 1.00 74.19 84 ARG A N 1
ATOM 654 C CA . ARG A 1 84 ? 31.915 -4.614 -48.493 1.00 74.19 84 ARG A CA 1
ATOM 655 C C . ARG A 1 84 ? 30.570 -5.058 -47.914 1.00 74.19 84 ARG A C 1
ATOM 657 O O . ARG A 1 84 ? 29.807 -5.669 -48.652 1.00 74.19 84 ARG A O 1
ATOM 664 N N . LEU A 1 85 ? 30.289 -4.794 -46.636 1.00 75.94 85 LEU A N 1
ATOM 665 C CA . LEU A 1 85 ? 29.062 -5.268 -45.989 1.00 75.94 85 LEU A CA 1
ATOM 666 C C . LEU A 1 85 ? 27.896 -4.307 -46.228 1.00 75.94 85 LEU A C 1
ATOM 668 O O . LEU A 1 85 ? 28.013 -3.096 -46.027 1.00 75.94 85 LEU A O 1
ATOM 672 N N . ASN A 1 86 ? 26.745 -4.854 -46.616 1.00 79.31 86 ASN A N 1
ATOM 673 C CA . ASN A 1 86 ? 25.505 -4.082 -46.681 1.00 79.31 86 ASN A CA 1
ATOM 674 C C . ASN A 1 86 ? 24.847 -3.941 -45.290 1.00 79.31 86 ASN A C 1
ATOM 676 O O . ASN A 1 86 ? 25.270 -4.554 -44.309 1.00 79.31 86 ASN A O 1
ATOM 680 N N . MET A 1 87 ? 23.794 -3.119 -45.188 1.00 79.31 87 MET A N 1
ATOM 681 C CA . MET A 1 87 ? 23.106 -2.850 -43.914 1.00 79.31 87 MET A CA 1
ATOM 682 C C . MET A 1 87 ? 22.646 -4.127 -43.203 1.00 79.31 87 MET A C 1
ATOM 684 O O . MET A 1 87 ? 22.844 -4.241 -41.998 1.00 79.31 87 MET A O 1
ATOM 688 N N . VAL A 1 88 ? 22.053 -5.074 -43.934 1.00 85.56 88 VAL A N 1
ATOM 689 C CA . VAL A 1 88 ? 21.490 -6.306 -43.363 1.00 85.56 88 VAL A CA 1
ATOM 690 C C . VAL A 1 88 ? 22.603 -7.242 -42.898 1.00 85.56 88 VAL A C 1
ATOM 692 O O . VAL A 1 88 ? 22.507 -7.820 -41.819 1.00 85.56 88 VAL A O 1
ATOM 695 N N . GLU A 1 89 ? 23.690 -7.351 -43.661 1.00 86.50 89 GLU A N 1
ATOM 696 C CA . GLU A 1 89 ? 24.861 -8.152 -43.285 1.00 86.50 89 GLU A CA 1
ATOM 697 C C . GLU A 1 89 ? 25.569 -7.589 -42.046 1.00 86.50 89 GLU A C 1
ATOM 699 O O . GLU A 1 89 ? 25.904 -8.345 -41.131 1.00 86.50 89 GLU A O 1
ATOM 704 N N . GLY A 1 90 ? 25.731 -6.263 -41.974 1.00 86.88 90 GLY A N 1
ATOM 705 C CA . GLY A 1 90 ? 26.254 -5.585 -40.786 1.00 86.88 90 GLY A CA 1
ATOM 706 C C . GLY A 1 90 ? 25.355 -5.784 -39.563 1.00 86.88 90 GLY A C 1
ATOM 707 O O . GLY A 1 90 ? 25.846 -6.119 -38.485 1.00 86.88 90 GLY A O 1
ATOM 708 N N . PHE A 1 91 ? 24.032 -5.677 -39.739 1.00 89.25 91 PHE A N 1
ATOM 709 C CA . PHE A 1 91 ? 23.057 -5.928 -38.675 1.00 89.25 91 PHE A CA 1
ATOM 710 C C . PHE A 1 91 ? 23.138 -7.380 -38.183 1.00 89.25 91 PHE A C 1
ATOM 712 O O . PHE A 1 91 ? 23.243 -7.617 -36.982 1.00 89.25 91 PHE A O 1
ATOM 719 N N . LYS A 1 92 ? 23.182 -8.357 -39.096 1.00 91.62 92 LYS A N 1
ATOM 720 C CA . LYS A 1 92 ? 23.323 -9.783 -38.767 1.00 91.62 92 LYS A CA 1
ATOM 721 C C . LYS A 1 92 ? 24.589 -10.068 -37.955 1.00 91.62 92 LYS A C 1
ATOM 723 O O . LYS A 1 92 ? 24.514 -10.752 -36.938 1.00 91.62 92 LYS A O 1
ATOM 728 N N . SER A 1 93 ? 25.727 -9.512 -38.373 1.00 90.50 93 SER A N 1
ATOM 729 C CA . SER A 1 93 ? 27.001 -9.618 -37.645 1.00 90.50 93 SER A CA 1
ATOM 730 C C . SER A 1 93 ? 26.902 -9.026 -36.233 1.00 90.50 93 SER A C 1
ATOM 732 O O . SER A 1 93 ? 27.307 -9.656 -35.256 1.00 90.50 93 SER A O 1
ATOM 734 N N . SER A 1 94 ? 26.290 -7.844 -36.098 1.00 93.06 94 SER A N 1
ATOM 735 C CA . SER A 1 94 ? 26.102 -7.196 -34.795 1.00 93.06 94 SER A CA 1
ATOM 736 C C . SER A 1 94 ? 25.200 -8.000 -33.847 1.00 93.06 94 SER A C 1
ATOM 738 O O . SER A 1 94 ? 25.514 -8.114 -32.664 1.00 93.06 94 SER A O 1
ATOM 740 N N . VAL A 1 95 ? 24.115 -8.606 -34.350 1.00 94.62 95 VAL A N 1
ATOM 741 C CA . VAL A 1 95 ? 23.208 -9.446 -33.546 1.00 94.62 95 VAL A CA 1
ATOM 742 C C . VAL A 1 95 ? 23.924 -10.699 -33.043 1.00 94.62 95 VAL A C 1
ATOM 744 O O . VAL A 1 95 ? 23.767 -11.050 -31.879 1.00 94.62 95 VAL A O 1
ATOM 747 N N . ALA A 1 96 ? 24.780 -11.322 -33.859 1.00 94.69 96 ALA A N 1
ATOM 748 C CA . ALA A 1 96 ? 25.582 -12.465 -33.418 1.00 94.69 96 ALA A CA 1
ATOM 749 C C . ALA A 1 96 ? 26.503 -12.111 -32.234 1.00 94.69 96 ALA A C 1
ATOM 751 O O . ALA A 1 96 ? 26.657 -12.902 -31.304 1.00 94.69 96 ALA A O 1
ATOM 752 N N . LYS A 1 97 ? 27.069 -10.894 -32.213 1.00 95.31 97 LYS A N 1
ATOM 753 C CA . LYS A 1 97 ? 27.836 -10.414 -31.052 1.00 95.31 97 LYS A CA 1
ATOM 754 C C . LYS A 1 97 ? 26.971 -10.195 -29.815 1.00 95.31 97 LYS A C 1
ATOM 756 O O . LYS A 1 97 ? 27.409 -10.505 -28.712 1.00 95.31 97 LYS A O 1
ATOM 761 N N . ALA A 1 98 ? 25.756 -9.680 -29.991 1.00 96.44 98 ALA A N 1
ATOM 762 C CA . ALA A 1 98 ? 24.803 -9.501 -28.899 1.00 96.44 98 ALA A CA 1
ATOM 763 C C . ALA A 1 98 ? 24.383 -10.850 -28.282 1.00 96.44 98 ALA A C 1
ATOM 765 O O . ALA A 1 98 ? 24.324 -10.970 -27.063 1.00 96.44 98 ALA A O 1
ATOM 766 N N . GLN A 1 99 ? 24.160 -11.879 -29.107 1.00 96.38 99 GLN A N 1
ATOM 767 C CA . GLN A 1 99 ? 23.867 -13.248 -28.661 1.00 96.38 99 GLN A CA 1
ATOM 768 C C . GLN A 1 99 ? 25.036 -13.867 -27.884 1.00 96.38 99 GLN A C 1
ATOM 770 O O . GLN A 1 99 ? 24.826 -14.494 -26.845 1.00 96.38 99 GLN A O 1
ATOM 775 N N . LEU A 1 100 ? 26.272 -13.667 -28.355 1.00 95.94 100 LEU A N 1
ATOM 776 C CA . LEU A 1 100 ? 27.457 -14.116 -27.627 1.00 95.94 100 LEU A CA 1
ATOM 777 C C . LEU A 1 100 ? 27.542 -13.423 -26.260 1.00 95.94 100 LEU A C 1
ATOM 779 O O . LEU A 1 100 ? 27.628 -14.100 -25.239 1.00 95.94 100 LEU A O 1
ATOM 783 N N . ALA A 1 101 ? 27.418 -12.094 -26.234 1.00 95.81 101 ALA A N 1
ATOM 784 C CA . ALA A 1 101 ? 27.415 -11.315 -24.998 1.00 95.81 101 ALA A CA 1
ATOM 785 C C . ALA A 1 101 ? 26.310 -11.764 -24.030 1.00 95.81 101 ALA A C 1
ATOM 787 O O . ALA A 1 101 ? 26.548 -11.870 -22.830 1.00 95.81 101 ALA A O 1
ATOM 788 N N . LEU A 1 102 ? 25.120 -12.085 -24.549 1.00 96.06 102 LEU A N 1
ATOM 789 C CA . LEU A 1 102 ? 24.020 -12.637 -23.767 1.00 96.06 102 LEU A CA 1
ATOM 790 C C . LEU A 1 102 ? 24.410 -13.966 -23.113 1.00 96.06 102 LEU A C 1
ATOM 792 O O . LEU A 1 102 ? 24.202 -14.131 -21.915 1.00 96.06 102 LEU A O 1
ATOM 796 N N . SER A 1 103 ? 25.009 -14.893 -23.863 1.00 93.56 103 SER A N 1
ATOM 797 C CA . SER A 1 103 ? 25.462 -16.175 -23.304 1.00 93.56 103 SER A CA 1
ATOM 798 C C . SER A 1 103 ? 26.528 -15.998 -22.215 1.00 93.56 103 SER A C 1
ATOM 800 O O . SER A 1 103 ? 26.562 -16.753 -21.244 1.00 93.56 103 SER A O 1
ATOM 802 N N . GLU A 1 104 ? 27.350 -14.953 -22.327 1.00 93.44 104 GLU A N 1
ATOM 803 C CA . GLU A 1 104 ? 28.373 -14.615 -21.339 1.00 93.44 104 GLU A CA 1
ATOM 804 C C . GLU A 1 104 ? 27.804 -13.956 -20.076 1.00 93.44 104 GLU A C 1
ATOM 806 O O . GLU A 1 104 ? 28.469 -14.013 -19.041 1.00 93.44 104 GLU A O 1
ATOM 811 N N . THR A 1 105 ? 26.587 -13.389 -20.105 1.00 91.25 105 THR A N 1
ATOM 812 C CA . THR A 1 105 ? 25.965 -12.773 -18.909 1.00 91.25 105 THR A CA 1
ATOM 813 C C . THR A 1 105 ? 25.903 -13.740 -17.730 1.00 91.25 105 THR A C 1
ATOM 815 O O . THR A 1 105 ? 26.208 -13.351 -16.602 1.00 91.25 105 THR A O 1
ATOM 818 N N . MET A 1 106 ? 25.633 -15.020 -18.006 1.00 88.00 106 MET A N 1
ATOM 819 C CA . MET A 1 106 ? 25.618 -16.099 -17.016 1.00 88.00 106 MET A CA 1
ATOM 820 C C . MET A 1 106 ? 26.923 -16.179 -16.214 1.00 88.00 106 MET A C 1
ATOM 822 O O . MET A 1 106 ? 26.902 -16.485 -15.029 1.00 88.00 106 MET A O 1
ATOM 826 N N . ASN A 1 107 ? 28.065 -15.879 -16.837 1.00 88.19 107 ASN A N 1
ATOM 827 C CA . ASN A 1 107 ? 29.380 -15.967 -16.201 1.00 88.19 107 ASN A CA 1
ATOM 828 C C . ASN A 1 107 ? 29.822 -14.658 -15.529 1.00 88.19 107 ASN A C 1
ATOM 830 O O . ASN A 1 107 ? 30.849 -14.640 -14.854 1.00 88.19 107 ASN A O 1
ATOM 834 N N . GLN A 1 108 ? 29.081 -13.565 -15.720 1.00 87.12 108 GLN A N 1
ATOM 835 C CA . GLN A 1 108 ? 29.453 -12.226 -15.251 1.00 87.12 108 GLN A CA 1
ATOM 836 C C . GLN A 1 108 ? 28.753 -11.833 -13.945 1.00 87.12 108 GLN A C 1
ATOM 838 O O . GLN A 1 108 ? 29.254 -10.971 -13.224 1.00 87.12 108 GLN A O 1
ATOM 843 N N . LEU A 1 109 ? 27.630 -12.476 -13.613 1.00 83.44 109 LEU A N 1
ATOM 844 C CA . LEU A 1 109 ? 26.899 -12.258 -12.366 1.00 83.44 109 LEU A CA 1
ATOM 845 C C . LEU A 1 109 ? 26.725 -13.571 -11.607 1.00 83.44 109 LEU A C 1
ATOM 847 O O . LEU A 1 109 ? 26.262 -14.569 -12.155 1.00 83.44 109 LEU A O 1
ATOM 851 N N . GLU A 1 110 ? 27.064 -13.557 -10.317 1.00 82.25 110 GLU A N 1
ATOM 852 C CA . GLU A 1 110 ? 27.001 -14.747 -9.467 1.00 82.25 110 GLU A CA 1
ATOM 853 C C . GLU A 1 110 ? 25.590 -15.343 -9.397 1.00 82.25 110 GLU A C 1
ATOM 855 O O . GLU A 1 110 ? 25.442 -16.554 -9.546 1.00 82.25 110 GLU A O 1
ATOM 860 N N . VAL A 1 111 ? 24.561 -14.500 -9.272 1.00 79.00 111 VAL A N 1
ATOM 861 C CA . VAL A 1 111 ? 23.151 -14.924 -9.253 1.00 79.00 111 VAL A CA 1
ATOM 862 C C . VAL A 1 111 ? 22.745 -15.680 -10.523 1.00 79.00 111 VAL A C 1
ATOM 864 O O . VAL A 1 111 ? 22.098 -16.724 -10.446 1.00 79.00 111 VAL A O 1
ATOM 867 N N . LEU A 1 112 ? 23.172 -15.211 -11.698 1.00 83.19 112 LEU A N 1
ATOM 868 C CA . LEU A 1 112 ? 22.859 -15.852 -12.977 1.00 83.19 112 LEU A CA 1
ATOM 869 C C . LEU A 1 112 ? 23.588 -17.191 -13.110 1.00 83.19 112 LEU A C 1
ATOM 871 O O . LEU A 1 112 ? 22.997 -18.194 -13.516 1.00 83.19 112 LEU A O 1
ATOM 875 N N . ARG A 1 113 ? 24.858 -17.220 -12.688 1.00 84.69 113 ARG A N 1
ATOM 876 C CA . ARG A 1 113 ? 25.698 -18.421 -12.675 1.00 84.69 113 ARG A CA 1
ATOM 877 C C . ARG A 1 113 ? 25.112 -19.521 -11.797 1.00 84.69 113 ARG A C 1
ATOM 879 O O . ARG A 1 113 ? 25.079 -20.672 -12.221 1.00 84.69 113 ARG A O 1
ATOM 886 N N . LEU A 1 114 ? 24.670 -19.174 -10.586 1.00 79.81 114 LEU A N 1
ATOM 887 C CA . LEU A 1 114 ? 24.098 -20.123 -9.625 1.00 79.81 114 LEU A CA 1
ATOM 888 C C . LEU A 1 114 ? 22.780 -20.726 -10.119 1.00 79.81 114 LEU A C 1
ATOM 890 O O . LEU A 1 114 ? 22.515 -21.897 -9.867 1.00 79.81 114 LEU A O 1
ATOM 894 N N . ASN A 1 115 ? 21.984 -19.944 -10.849 1.00 80.62 115 ASN A N 1
ATOM 895 C CA . ASN A 1 115 ? 20.696 -20.381 -11.383 1.00 80.62 115 ASN A CA 1
ATOM 896 C C . ASN A 1 115 ? 20.788 -20.984 -12.798 1.00 80.62 115 ASN A C 1
ATOM 898 O O . ASN A 1 115 ? 19.776 -21.436 -13.326 1.00 80.62 115 ASN A O 1
ATOM 902 N N . HIS A 1 116 ? 21.977 -21.019 -13.413 1.00 85.12 116 HIS A N 1
ATOM 903 C CA . HIS A 1 116 ? 22.195 -21.488 -14.789 1.00 85.12 116 HIS A CA 1
ATOM 904 C C . HIS A 1 116 ? 21.307 -20.785 -15.832 1.00 85.12 116 HIS A C 1
ATOM 906 O O . HIS A 1 116 ? 20.846 -21.399 -16.796 1.00 85.12 116 HIS A O 1
ATOM 912 N N . VAL A 1 117 ? 21.085 -19.482 -15.652 1.00 87.62 117 VAL A N 1
ATOM 913 C CA . VAL A 1 117 ? 20.264 -18.642 -16.538 1.00 87.62 117 VAL A CA 1
ATOM 914 C C . VAL A 1 117 ? 21.059 -17.447 -17.064 1.00 87.62 117 VAL A C 1
ATOM 916 O O . VAL A 1 117 ? 22.113 -17.101 -16.538 1.00 87.62 117 VAL A O 1
ATOM 919 N N . VAL A 1 118 ? 20.560 -16.823 -18.130 1.00 89.62 118 VAL A N 1
ATOM 920 C CA . VAL A 1 118 ? 21.055 -15.533 -18.643 1.00 89.62 118 VAL A CA 1
ATOM 921 C C . VAL A 1 118 ? 20.210 -14.385 -18.088 1.00 89.62 118 VAL A C 1
ATOM 923 O O . VAL A 1 118 ? 19.110 -14.613 -17.585 1.00 89.62 118 VAL A O 1
ATOM 926 N N . ASP A 1 119 ? 20.693 -13.147 -18.204 1.00 90.75 119 ASP A N 1
ATOM 927 C CA . ASP A 1 119 ? 19.909 -11.975 -17.802 1.00 90.75 119 ASP A CA 1
ATOM 928 C C . ASP A 1 119 ? 18.620 -11.868 -18.639 1.00 90.75 119 ASP A C 1
ATOM 930 O O . ASP A 1 119 ? 18.661 -11.773 -19.869 1.00 90.75 119 ASP A O 1
ATOM 934 N N . ALA A 1 120 ? 17.461 -11.868 -17.977 1.00 88.31 120 ALA A N 1
ATOM 935 C CA . ALA A 1 120 ? 16.162 -11.835 -18.652 1.00 88.31 120 ALA A CA 1
ATOM 936 C C . ALA A 1 120 ? 15.944 -10.525 -19.432 1.00 88.31 120 ALA A C 1
ATOM 938 O O . ALA A 1 120 ? 15.388 -10.537 -20.533 1.00 88.31 120 ALA A O 1
ATOM 939 N N . GLY A 1 121 ? 16.436 -9.396 -18.903 1.00 89.81 121 GLY A N 1
ATOM 940 C CA . GLY A 1 121 ? 16.388 -8.104 -19.591 1.00 89.81 121 GLY A CA 1
ATOM 941 C C . GLY A 1 121 ? 17.212 -8.107 -20.880 1.00 89.81 121 GLY A C 1
ATOM 942 O O . GLY A 1 121 ? 16.738 -7.674 -21.933 1.00 89.81 121 GLY A O 1
ATOM 943 N N . ALA A 1 122 ? 18.426 -8.649 -20.812 1.00 93.69 122 ALA A N 1
ATOM 944 C CA . ALA A 1 122 ? 19.311 -8.841 -21.949 1.00 93.69 122 ALA A CA 1
ATOM 945 C C . ALA A 1 122 ? 18.710 -9.789 -22.994 1.00 93.69 122 ALA A C 1
ATOM 947 O O . ALA A 1 122 ? 18.722 -9.464 -24.181 1.00 93.69 122 ALA A O 1
ATOM 948 N N . GLN A 1 123 ? 18.131 -10.918 -22.570 1.00 94.06 123 GLN A N 1
ATOM 949 C CA . GLN A 1 123 ? 17.437 -11.848 -23.464 1.00 94.06 123 GLN A CA 1
ATOM 950 C C . GLN A 1 123 ? 16.276 -11.154 -24.184 1.00 94.06 123 GLN A C 1
ATOM 952 O O . GLN A 1 123 ? 16.135 -11.289 -25.399 1.00 94.06 123 GLN A O 1
ATOM 957 N N . GLY A 1 124 ? 15.474 -10.368 -23.458 1.00 92.25 124 GLY A N 1
ATOM 958 C CA . GLY A 1 124 ? 14.394 -9.572 -24.039 1.00 92.25 124 GLY A CA 1
ATOM 959 C C . GLY A 1 124 ? 14.893 -8.588 -25.101 1.00 92.25 124 GLY A C 1
ATOM 960 O O . GLY A 1 124 ? 14.294 -8.477 -26.172 1.00 92.25 124 GLY A O 1
ATOM 961 N N . PHE A 1 125 ? 16.025 -7.924 -24.851 1.00 94.62 125 PHE A N 1
ATOM 962 C CA . PHE A 1 125 ? 16.656 -7.037 -25.829 1.00 94.62 125 PHE A CA 1
ATOM 963 C C . PHE A 1 125 ? 17.157 -7.789 -27.072 1.00 94.62 125 PHE A C 1
ATOM 965 O O . PHE A 1 125 ? 16.903 -7.337 -28.190 1.00 94.62 125 PHE A O 1
ATOM 972 N N . VAL A 1 126 ? 17.810 -8.947 -26.902 1.00 96.25 126 VAL A N 1
ATOM 973 C CA . VAL A 1 126 ? 18.254 -9.797 -28.024 1.00 96.25 126 VAL A CA 1
ATOM 974 C C . VAL A 1 126 ? 17.067 -10.244 -28.874 1.00 96.25 126 VAL A C 1
ATOM 976 O O . VAL A 1 126 ? 17.081 -10.036 -30.086 1.00 96.25 126 VAL A O 1
ATOM 979 N N . ASN A 1 127 ? 16.003 -10.754 -28.251 1.00 94.31 127 ASN A N 1
ATOM 980 C CA . ASN A 1 127 ? 14.783 -11.162 -28.956 1.00 94.31 127 ASN A CA 1
ATOM 981 C C . ASN A 1 127 ? 14.198 -10.004 -29.782 1.00 94.31 127 ASN A C 1
ATOM 983 O O . ASN A 1 127 ? 13.720 -10.194 -30.903 1.00 94.31 127 ASN A O 1
ATOM 987 N N . PHE A 1 128 ? 14.256 -8.780 -29.247 1.00 92.50 128 PHE A N 1
ATOM 988 C CA . PHE A 1 128 ? 13.775 -7.595 -29.946 1.00 92.50 128 PHE A CA 1
ATOM 989 C C . PHE A 1 128 ? 14.603 -7.280 -31.201 1.00 92.50 128 PHE A C 1
ATOM 991 O O . PHE A 1 128 ? 14.040 -7.105 -32.286 1.00 92.50 128 PHE A O 1
ATOM 998 N N . ILE A 1 129 ? 15.936 -7.233 -31.089 1.00 94.19 129 ILE A N 1
ATOM 999 C CA . ILE A 1 129 ? 16.810 -6.949 -32.241 1.00 94.19 129 ILE A CA 1
ATOM 1000 C C . ILE A 1 129 ? 16.823 -8.105 -33.256 1.00 94.19 129 ILE A C 1
ATOM 1002 O O . ILE A 1 129 ? 16.933 -7.859 -34.456 1.00 94.19 129 ILE A O 1
ATOM 1006 N N . GLU A 1 130 ? 16.625 -9.352 -32.824 1.00 93.62 130 GLU A N 1
ATOM 1007 C CA . GLU A 1 130 ? 16.397 -10.496 -33.714 1.00 93.62 130 GLU A CA 1
ATOM 1008 C C . GLU A 1 130 ? 15.105 -10.337 -34.518 1.00 93.62 130 GLU A C 1
ATOM 1010 O O . GLU A 1 130 ? 15.097 -10.574 -35.728 1.00 93.62 130 GLU A O 1
ATOM 1015 N N . GLY A 1 131 ? 14.029 -9.870 -33.878 1.00 90.81 131 GLY A N 1
ATOM 1016 C CA . GLY A 1 131 ? 12.781 -9.521 -34.554 1.00 90.81 131 GLY A CA 1
ATOM 1017 C C . GLY A 1 131 ? 12.988 -8.455 -35.635 1.00 90.81 131 GLY A C 1
ATOM 1018 O O . GLY A 1 131 ? 12.513 -8.613 -36.765 1.00 90.81 131 GLY A O 1
ATOM 1019 N N . MET A 1 132 ? 13.770 -7.410 -35.332 1.00 89.88 132 MET A N 1
ATOM 1020 C CA . MET A 1 132 ? 14.157 -6.390 -36.316 1.00 89.88 132 MET A CA 1
ATOM 1021 C C . MET A 1 132 ? 14.949 -6.998 -37.482 1.00 89.88 132 MET A C 1
ATOM 1023 O O . MET A 1 132 ? 14.631 -6.739 -38.644 1.00 89.88 132 MET A O 1
ATOM 1027 N N . LEU A 1 133 ? 15.950 -7.838 -37.195 1.00 90.50 133 LEU A N 1
ATOM 1028 C CA . LEU A 1 133 ? 16.756 -8.506 -38.219 1.00 90.50 133 LEU A CA 1
ATOM 1029 C C . LEU A 1 133 ? 15.899 -9.408 -39.110 1.00 90.50 133 LEU A C 1
ATOM 1031 O O . LEU A 1 133 ? 16.058 -9.382 -40.333 1.00 90.50 133 LEU A O 1
ATOM 1035 N N . LYS A 1 134 ? 14.981 -10.181 -38.518 1.00 89.06 134 LYS A N 1
ATOM 1036 C CA . LYS A 1 134 ? 14.051 -11.048 -39.248 1.00 89.06 134 LYS A CA 1
ATOM 1037 C C . LYS A 1 134 ? 13.233 -10.224 -40.234 1.00 89.06 134 LYS A C 1
ATOM 1039 O O . LYS A 1 134 ? 13.215 -10.558 -41.412 1.00 89.06 134 LYS A O 1
ATOM 1044 N N . PHE A 1 135 ? 12.644 -9.112 -39.790 1.00 88.31 135 PHE A N 1
ATOM 1045 C CA . PHE A 1 135 ? 11.883 -8.209 -40.659 1.00 88.31 135 PHE A CA 1
ATOM 1046 C C . PHE A 1 135 ? 12.734 -7.627 -41.801 1.00 88.31 135 PHE A C 1
ATOM 1048 O O . PHE A 1 135 ? 12.296 -7.582 -42.954 1.00 88.31 135 PHE A O 1
ATOM 1055 N N . LEU A 1 136 ? 13.969 -7.208 -41.508 1.00 86.44 136 LEU A N 1
ATOM 1056 C CA . LEU A 1 136 ? 14.883 -6.645 -42.506 1.00 86.44 136 LEU A CA 1
ATOM 1057 C C . LEU A 1 136 ? 15.358 -7.683 -43.533 1.00 86.44 136 LEU A C 1
ATOM 1059 O O . LEU A 1 136 ? 15.566 -7.323 -44.691 1.00 86.44 136 LEU A O 1
ATOM 1063 N N . SER A 1 137 ? 15.480 -8.950 -43.133 1.00 86.50 137 SER A N 1
ATOM 1064 C CA . SER A 1 137 ? 16.034 -10.032 -43.959 1.00 86.50 137 SER A CA 1
ATOM 1065 C C . SER A 1 137 ? 15.023 -10.686 -44.908 1.00 86.50 137 SER A C 1
ATOM 1067 O O . SER A 1 137 ? 15.432 -11.442 -45.786 1.00 86.50 137 SER A O 1
ATOM 1069 N N . VAL A 1 138 ? 13.721 -10.421 -44.751 1.00 86.00 138 VAL A N 1
ATOM 1070 C CA . VAL A 1 138 ? 12.655 -11.027 -45.571 1.00 86.00 138 VAL A CA 1
ATOM 1071 C C . VAL A 1 138 ? 12.111 -10.087 -46.659 1.00 86.00 138 VAL A C 1
ATOM 1073 O O . VAL A 1 138 ? 12.214 -8.860 -46.555 1.00 86.00 138 VAL A O 1
ATOM 1076 N N . GLY A 1 139 ? 11.513 -10.670 -47.706 1.00 85.62 139 GLY A N 1
ATOM 1077 C CA . GLY A 1 139 ? 10.843 -9.952 -48.802 1.00 85.62 139 GLY A CA 1
ATOM 1078 C C . GLY A 1 139 ? 9.498 -9.320 -48.404 1.00 85.62 139 GLY A C 1
ATOM 1079 O O . GLY A 1 139 ? 8.972 -9.587 -47.325 1.00 85.62 139 GLY A O 1
ATOM 1080 N N . GLN A 1 140 ? 8.925 -8.478 -49.276 1.00 80.25 140 GLN A N 1
ATOM 1081 C CA . GLN A 1 140 ? 7.713 -7.688 -48.979 1.00 80.25 140 GLN A CA 1
ATOM 1082 C C . GLN A 1 140 ? 6.498 -8.534 -48.562 1.00 80.25 140 GLN A C 1
ATOM 1084 O O . GLN A 1 140 ? 5.844 -8.185 -47.581 1.00 80.25 140 GLN A O 1
ATOM 1089 N N . ASP A 1 141 ? 6.244 -9.662 -49.226 1.00 82.06 141 ASP A N 1
ATOM 1090 C CA . ASP A 1 141 ? 5.091 -10.525 -48.919 1.00 82.06 141 ASP A CA 1
ATOM 1091 C C . ASP A 1 141 ? 5.183 -11.137 -47.512 1.00 82.06 141 ASP A C 1
ATOM 1093 O O . ASP A 1 141 ? 4.212 -11.174 -46.759 1.00 82.06 141 ASP A O 1
ATOM 1097 N N . GLN A 1 142 ? 6.389 -11.541 -47.103 1.00 79.81 142 GLN A N 1
ATOM 1098 C CA . GLN A 1 142 ? 6.643 -12.052 -45.754 1.00 79.81 142 GLN A CA 1
ATOM 1099 C C . GLN A 1 142 ? 6.573 -10.947 -44.693 1.00 79.81 142 GLN A C 1
ATOM 1101 O O . GLN A 1 142 ? 6.121 -11.201 -43.579 1.00 79.81 142 GLN A O 1
ATOM 1106 N N . ARG A 1 143 ? 6.957 -9.706 -45.025 1.00 82.69 143 ARG A N 1
ATOM 1107 C CA . ARG A 1 143 ? 6.761 -8.557 -44.122 1.00 82.69 143 ARG A CA 1
ATOM 1108 C C . ARG A 1 143 ? 5.282 -8.277 -43.884 1.00 82.69 143 ARG A C 1
ATOM 1110 O O . ARG A 1 143 ? 4.906 -8.005 -42.749 1.00 82.69 143 ARG A O 1
ATOM 1117 N N . ALA A 1 144 ? 4.456 -8.360 -44.928 1.00 79.38 144 ALA A N 1
ATOM 1118 C CA . ALA A 1 144 ? 3.013 -8.181 -44.805 1.00 79.38 144 ALA A CA 1
ATOM 1119 C C . ALA A 1 144 ? 2.389 -9.245 -43.888 1.00 79.38 144 ALA A C 1
ATOM 1121 O O . ALA A 1 144 ? 1.563 -8.903 -43.048 1.00 79.38 144 ALA A O 1
ATOM 1122 N N . LEU A 1 145 ? 2.844 -10.500 -43.975 1.00 79.44 145 LEU A N 1
ATOM 1123 C CA . LEU A 1 145 ? 2.420 -11.583 -43.079 1.00 79.44 145 LEU A CA 1
ATOM 1124 C C . LEU A 1 145 ? 2.813 -11.327 -41.614 1.00 79.44 145 LEU A C 1
ATOM 1126 O O . LEU A 1 145 ? 1.963 -11.441 -40.737 1.00 79.44 145 LEU A O 1
ATOM 1130 N N . ILE A 1 146 ? 4.058 -10.904 -41.355 1.00 75.06 146 ILE A N 1
ATOM 1131 C CA . ILE A 1 146 ? 4.532 -10.557 -39.998 1.00 75.06 146 ILE A CA 1
ATOM 1132 C C . ILE A 1 146 ? 3.682 -9.433 -39.381 1.00 75.06 146 ILE A C 1
ATOM 1134 O O . ILE A 1 146 ? 3.362 -9.471 -38.196 1.00 75.06 146 ILE A O 1
ATOM 1138 N N . LEU A 1 147 ? 3.311 -8.426 -40.179 1.00 73.75 147 LEU A N 1
ATOM 1139 C CA . LEU A 1 147 ? 2.473 -7.311 -39.724 1.00 73.75 147 LEU A CA 1
ATOM 1140 C C . LEU A 1 147 ? 0.995 -7.710 -39.568 1.00 73.75 147 LEU A C 1
ATOM 1142 O O . LEU A 1 147 ? 0.311 -7.179 -38.697 1.00 73.75 147 LEU A O 1
ATOM 1146 N N . ALA A 1 148 ? 0.500 -8.650 -40.378 1.00 69.56 148 ALA A N 1
ATOM 1147 C CA . ALA A 1 148 ? -0.872 -9.148 -40.301 1.00 69.56 148 ALA A CA 1
ATOM 1148 C C . ALA A 1 148 ? -1.097 -10.084 -39.100 1.00 69.56 148 ALA A C 1
ATOM 1150 O O . ALA A 1 148 ? -2.153 -10.004 -38.473 1.00 69.56 148 ALA A O 1
ATOM 1151 N N . GLU A 1 149 ? -0.114 -10.910 -38.718 1.00 60.91 149 GLU A N 1
ATOM 1152 C CA . GLU A 1 149 ? -0.187 -11.754 -37.510 1.00 60.91 149 GLU A CA 1
ATOM 1153 C C . GLU A 1 149 ? -0.410 -10.929 -36.230 1.00 60.91 149 GLU A C 1
ATOM 1155 O O . GLU A 1 149 ? -1.102 -11.384 -35.320 1.00 60.91 149 GLU A O 1
ATOM 1160 N N . GLN A 1 150 ? 0.075 -9.681 -36.176 1.00 52.88 150 GLN A N 1
ATOM 1161 C CA . GLN A 1 150 ? -0.188 -8.779 -35.048 1.00 52.88 150 GLN A CA 1
ATOM 1162 C C . GLN A 1 150 ? -1.656 -8.343 -34.943 1.00 52.88 150 GLN A C 1
ATOM 1164 O O . GLN A 1 150 ? -2.121 -8.080 -33.838 1.00 52.88 150 GLN A O 1
ATOM 1169 N N . SER A 1 151 ? -2.411 -8.312 -36.048 1.00 44.38 151 SER A N 1
ATOM 1170 C CA . SER A 1 151 ? -3.840 -7.949 -36.025 1.00 44.38 151 SER A CA 1
ATOM 1171 C C . SER A 1 151 ? -4.756 -9.050 -35.464 1.00 44.38 151 SER A C 1
ATOM 1173 O O . SER A 1 151 ? -5.932 -8.802 -35.219 1.00 44.38 151 SER A O 1
ATOM 1175 N N . VAL A 1 152 ? -4.222 -10.258 -35.232 1.00 41.25 152 VAL A N 1
ATOM 1176 C CA . VAL A 1 152 ? -4.964 -11.428 -34.719 1.00 41.25 152 VAL A CA 1
ATOM 1177 C C . VAL A 1 152 ? -4.696 -11.673 -33.224 1.00 41.25 152 VAL A C 1
ATOM 1179 O O . VAL A 1 152 ? -5.358 -12.497 -32.595 1.00 41.25 152 VAL A O 1
ATOM 1182 N N . VAL A 1 153 ? -3.796 -10.904 -32.603 1.00 40.88 153 VAL A N 1
ATOM 1183 C CA . VAL A 1 153 ? -3.508 -10.969 -31.161 1.00 40.88 153 VAL A CA 1
ATOM 1184 C C . VAL A 1 153 ? -4.027 -9.706 -30.465 1.00 40.88 153 VAL A C 1
ATOM 1186 O O . VAL A 1 153 ? -3.292 -8.982 -29.807 1.00 40.88 153 VAL A O 1
ATOM 1189 N N . ASP A 1 154 ? -5.338 -9.468 -30.560 1.00 34.66 154 ASP A N 1
ATOM 1190 C CA . ASP A 1 154 ? -6.059 -8.480 -29.728 1.00 34.66 154 ASP A CA 1
ATOM 1191 C C . ASP A 1 154 ? -6.284 -8.968 -28.277 1.00 34.66 154 ASP A C 1
ATOM 1193 O O . ASP A 1 154 ? -6.989 -8.355 -27.477 1.00 34.66 154 ASP A O 1
ATOM 1197 N N . ASN A 1 155 ? -5.632 -10.066 -27.895 1.00 40.38 155 ASN A N 1
ATOM 1198 C CA . ASN A 1 155 ? -5.526 -10.544 -26.524 1.00 40.38 155 ASN A CA 1
ATOM 1199 C C . ASN A 1 155 ? -4.052 -10.592 -26.141 1.00 40.38 155 ASN A C 1
ATOM 1201 O O . ASN A 1 155 ? -3.471 -11.662 -26.232 1.00 40.38 155 ASN A O 1
ATOM 1205 N N . LEU A 1 156 ? -3.449 -9.463 -25.750 1.00 34.81 156 LEU A N 1
ATOM 1206 C CA . LEU A 1 156 ? -2.260 -9.398 -24.876 1.00 34.81 156 LEU A CA 1
ATOM 1207 C C . LEU A 1 156 ? -1.893 -7.933 -24.572 1.00 34.81 156 LEU A C 1
ATOM 1209 O O . LEU A 1 156 ? -0.812 -7.437 -24.858 1.00 34.81 156 LEU A O 1
ATOM 1213 N N . ALA A 1 157 ? -2.822 -7.241 -23.917 1.00 29.75 157 ALA A N 1
ATOM 1214 C CA . ALA A 1 157 ? -2.478 -6.202 -22.951 1.00 29.75 157 ALA A CA 1
ATOM 1215 C C . ALA A 1 157 ? -2.902 -6.659 -21.546 1.00 29.75 157 ALA A C 1
ATOM 1217 O O . ALA A 1 157 ? -3.397 -5.884 -20.731 1.00 29.75 157 ALA A O 1
ATOM 1218 N N . GLN A 1 158 ? -2.691 -7.943 -21.233 1.00 37.56 158 GLN A N 1
ATOM 1219 C CA . GLN A 1 158 ? -2.215 -8.239 -19.889 1.00 37.56 158 GLN A CA 1
ATOM 1220 C C . GLN A 1 158 ? -0.824 -7.626 -19.852 1.00 37.56 158 GLN A C 1
ATOM 1222 O O . GLN A 1 158 ? 0.125 -8.219 -20.355 1.00 37.56 158 GLN A O 1
ATOM 1227 N N . LEU A 1 159 ? -0.743 -6.386 -19.356 1.00 36.25 159 LEU A N 1
ATOM 1228 C CA . LEU A 1 159 ? 0.500 -5.820 -18.853 1.00 36.25 159 LEU A CA 1
ATOM 1229 C C . LEU A 1 159 ? 1.208 -6.968 -18.139 1.00 36.25 159 LEU A C 1
ATOM 1231 O O . LEU A 1 159 ? 0.663 -7.512 -17.175 1.00 36.25 159 LEU A O 1
ATOM 1235 N N . SER A 1 160 ? 2.341 -7.403 -18.683 1.00 37.84 160 SER A N 1
ATOM 1236 C CA . SER A 1 160 ? 3.232 -8.353 -18.041 1.00 37.84 160 SER A CA 1
ATOM 1237 C C . SER A 1 160 ? 3.689 -7.683 -16.752 1.00 37.84 160 SER A C 1
ATOM 1239 O O . SER A 1 160 ? 4.671 -6.947 -16.701 1.00 37.84 160 SER A O 1
ATOM 1241 N N . HIS A 1 161 ? 2.868 -7.822 -15.718 1.00 48.00 161 HIS A N 1
ATOM 1242 C CA . HIS A 1 161 ? 3.148 -7.394 -14.368 1.00 48.00 161 HIS A CA 1
ATOM 1243 C C . HIS A 1 161 ? 4.088 -8.440 -13.796 1.00 48.00 161 HIS A C 1
ATOM 1245 O O . HIS A 1 161 ? 3.687 -9.300 -13.017 1.00 48.00 161 HIS A O 1
ATOM 1251 N N . GLU A 1 162 ? 5.332 -8.391 -14.252 1.00 52.78 162 GLU A N 1
ATOM 1252 C CA . GLU A 1 162 ? 6.408 -9.089 -13.583 1.00 52.78 162 GLU A CA 1
ATOM 1253 C C . GLU A 1 162 ? 6.537 -8.444 -12.199 1.00 52.78 162 GLU A C 1
ATOM 1255 O O . GLU A 1 162 ? 6.663 -7.218 -12.040 1.00 52.78 162 GLU A O 1
ATOM 1260 N N . PHE A 1 163 ? 6.331 -9.273 -11.181 1.00 59.22 163 PHE A N 1
ATOM 1261 C CA . PHE A 1 163 ? 6.847 -8.989 -9.855 1.00 59.22 163 PHE A CA 1
ATOM 1262 C C . PHE A 1 163 ? 8.364 -9.070 -9.946 1.00 59.22 163 PHE A C 1
ATOM 1264 O O . PHE A 1 163 ? 8.895 -9.750 -10.826 1.00 59.22 163 PHE A O 1
ATOM 1271 N N . GLU A 1 164 ? 9.056 -8.337 -9.085 1.00 63.88 164 GLU A N 1
ATOM 1272 C CA . GLU A 1 164 ? 10.498 -8.521 -9.000 1.00 63.88 164 GLU A CA 1
ATOM 1273 C C . GLU A 1 164 ? 10.838 -9.958 -8.659 1.00 63.88 164 GLU A C 1
ATOM 1275 O O . GLU A 1 164 ? 10.010 -10.698 -8.121 1.00 63.88 164 GLU A O 1
ATOM 1280 N N . ASP A 1 165 ? 12.061 -10.338 -9.015 1.00 64.00 165 ASP A N 1
ATOM 1281 C CA . ASP A 1 165 ? 12.576 -11.648 -8.685 1.00 64.00 165 ASP A CA 1
ATOM 1282 C C . ASP A 1 165 ? 12.481 -11.856 -7.167 1.00 64.00 165 ASP A C 1
ATOM 1284 O O . ASP A 1 165 ? 13.137 -11.181 -6.375 1.00 64.00 165 ASP A O 1
ATOM 1288 N N . VAL A 1 166 ? 11.602 -12.774 -6.770 1.00 73.75 166 VAL A N 1
ATOM 1289 C CA . VAL A 1 166 ? 11.373 -13.135 -5.374 1.00 73.75 166 VAL A CA 1
ATOM 1290 C C . VAL A 1 166 ? 12.355 -14.203 -4.904 1.00 73.75 166 VAL A C 1
ATOM 1292 O O . VAL A 1 166 ? 12.205 -14.666 -3.787 1.00 73.75 166 VAL A O 1
ATOM 1295 N N . ASN A 1 167 ? 13.333 -14.635 -5.700 1.00 74.25 167 ASN A N 1
ATOM 1296 C CA . ASN A 1 167 ? 14.241 -15.719 -5.311 1.00 74.25 167 ASN A CA 1
ATOM 1297 C C . ASN A 1 167 ? 15.280 -15.293 -4.261 1.00 74.25 167 ASN A C 1
ATOM 1299 O O . ASN A 1 167 ? 15.770 -16.135 -3.508 1.00 74.25 167 ASN A O 1
ATOM 1303 N N . GLU A 1 168 ? 15.608 -14.002 -4.175 1.00 80.06 168 GLU A N 1
ATOM 1304 C CA . GLU A 1 168 ? 16.591 -13.475 -3.225 1.00 80.06 168 GLU A CA 1
ATOM 1305 C C . GLU A 1 168 ? 15.939 -12.609 -2.147 1.00 80.06 168 GLU A C 1
ATOM 1307 O O . GLU A 1 168 ? 15.003 -11.851 -2.406 1.00 80.06 168 GLU A O 1
ATOM 1312 N N . LEU A 1 169 ? 16.455 -12.705 -0.916 1.00 86.25 169 LEU A N 1
ATOM 1313 C CA . LEU A 1 169 ? 15.997 -11.861 0.182 1.00 86.25 169 LEU A CA 1
ATOM 1314 C C . LEU A 1 169 ? 16.363 -10.398 -0.128 1.00 86.25 169 LEU A C 1
ATOM 1316 O O . LEU A 1 169 ? 17.552 -10.079 -0.227 1.00 86.25 169 LEU A O 1
ATOM 1320 N N . PRO A 1 170 ? 15.381 -9.490 -0.242 1.00 89.56 170 PRO A N 1
ATOM 1321 C CA . PRO A 1 170 ? 15.654 -8.135 -0.687 1.00 89.56 170 PRO A CA 1
ATOM 1322 C C . PRO A 1 170 ? 16.321 -7.308 0.421 1.00 89.56 170 PRO A C 1
ATOM 1324 O O . PRO A 1 170 ? 15.937 -7.371 1.591 1.00 89.56 170 PRO A O 1
ATOM 1327 N N . ILE A 1 171 ? 17.313 -6.493 0.042 1.00 91.50 171 ILE A N 1
ATOM 1328 C CA . ILE A 1 171 ? 18.033 -5.583 0.956 1.00 91.50 171 ILE A CA 1
ATOM 1329 C C . ILE A 1 171 ? 17.110 -4.455 1.436 1.00 91.50 171 ILE A C 1
ATOM 1331 O O . ILE A 1 171 ? 17.094 -4.085 2.612 1.00 91.50 171 ILE A O 1
ATOM 1335 N N . PHE A 1 172 ? 16.328 -3.905 0.510 1.00 94.19 172 PHE A N 1
ATOM 1336 C CA . PHE A 1 172 ? 15.319 -2.891 0.777 1.00 94.19 172 PHE A CA 1
ATOM 1337 C C . PHE A 1 172 ? 13.934 -3.506 0.688 1.00 94.19 172 PHE A C 1
ATOM 1339 O O . PHE A 1 172 ? 13.679 -4.395 -0.114 1.00 94.19 172 PHE A O 1
ATOM 1346 N N . ARG A 1 173 ? 13.006 -3.011 1.499 1.00 93.62 173 ARG A N 1
ATOM 1347 C CA . ARG A 1 173 ? 11.662 -3.571 1.564 1.00 93.62 173 ARG A CA 1
ATOM 1348 C C . ARG A 1 173 ? 10.817 -3.239 0.345 1.00 93.62 173 ARG A C 1
ATOM 1350 O O . ARG A 1 173 ? 10.013 -4.073 -0.057 1.00 93.62 173 ARG A O 1
ATOM 1357 N N . TYR A 1 174 ? 10.928 -2.021 -0.177 1.00 95.25 174 TYR A N 1
ATOM 1358 C CA . TYR A 1 174 ? 10.009 -1.540 -1.196 1.00 95.25 174 TYR A CA 1
ATOM 1359 C C . TYR A 1 174 ? 10.697 -1.325 -2.530 1.00 95.25 174 TYR A C 1
ATOM 1361 O O . TYR A 1 174 ? 11.690 -0.605 -2.601 1.00 95.25 174 TYR A O 1
ATOM 1369 N N . CYS A 1 175 ? 10.093 -1.854 -3.587 1.00 94.06 175 CYS A N 1
ATOM 1370 C CA . CYS A 1 175 ? 10.324 -1.376 -4.939 1.00 94.06 175 CYS A CA 1
ATOM 1371 C C . CYS A 1 175 ? 9.361 -0.229 -5.213 1.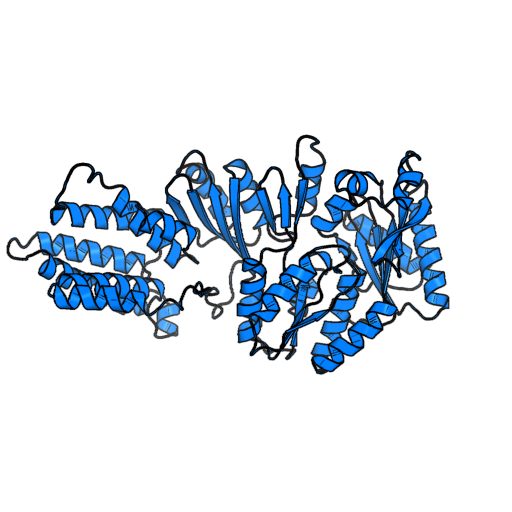00 94.06 175 CYS A C 1
ATOM 1373 O O . CYS A 1 175 ? 8.137 -0.408 -5.202 1.00 94.06 175 CYS A O 1
ATOM 1375 N N . PHE A 1 176 ? 9.914 0.965 -5.410 1.00 94.38 176 PHE A N 1
ATOM 1376 C CA . PHE A 1 176 ? 9.151 2.172 -5.665 1.00 94.38 176 PHE A CA 1
ATOM 1377 C C . PHE A 1 176 ? 9.373 2.660 -7.095 1.00 94.38 176 PHE A C 1
ATOM 1379 O O . PHE A 1 176 ? 10.460 3.086 -7.477 1.00 94.38 176 PHE A O 1
ATOM 1386 N N . GLU A 1 177 ? 8.292 2.658 -7.870 1.00 92.25 177 GLU A N 1
ATOM 1387 C CA . GLU A 1 177 ? 8.227 3.237 -9.203 1.00 92.25 177 GLU A CA 1
ATOM 1388 C C . GLU A 1 177 ? 7.261 4.419 -9.232 1.00 92.25 177 GLU A C 1
ATOM 1390 O O . GLU A 1 177 ? 6.154 4.369 -8.688 1.00 92.25 177 GLU A O 1
ATOM 1395 N N . THR A 1 178 ? 7.644 5.488 -9.919 1.00 91.00 178 THR A N 1
ATOM 1396 C CA . THR A 1 178 ? 6.805 6.681 -10.032 1.00 91.00 178 THR A CA 1
ATOM 1397 C C . THR A 1 178 ? 7.077 7.439 -11.315 1.00 91.00 178 THR A C 1
ATOM 1399 O O . THR A 1 178 ? 8.213 7.517 -11.778 1.00 91.00 178 THR A O 1
ATOM 1402 N N . VAL A 1 179 ? 6.022 8.021 -11.883 1.00 89.75 179 VAL A N 1
ATOM 1403 C CA . VAL A 1 179 ? 6.111 8.920 -13.038 1.00 89.75 179 VAL A CA 1
ATOM 1404 C C . VAL A 1 179 ? 5.753 10.322 -12.579 1.00 89.75 179 VAL A C 1
ATOM 1406 O O . VAL A 1 179 ? 4.673 10.535 -12.021 1.00 89.75 179 VAL A O 1
ATOM 1409 N N . ILE A 1 180 ? 6.646 11.270 -12.839 1.00 91.25 180 ILE A N 1
ATOM 1410 C CA . ILE A 1 180 ? 6.443 12.687 -12.565 1.00 91.25 180 ILE A CA 1
ATOM 1411 C C . ILE A 1 180 ? 6.445 13.490 -13.862 1.00 91.25 180 ILE A C 1
ATOM 1413 O O . ILE A 1 180 ? 7.187 13.196 -14.799 1.00 91.25 180 ILE A O 1
ATOM 1417 N N . ARG A 1 181 ? 5.613 14.525 -13.906 1.00 90.56 181 ARG A N 1
ATOM 1418 C CA . ARG A 1 181 ? 5.661 15.562 -14.931 1.00 90.56 181 ARG A CA 1
ATOM 1419 C C . ARG A 1 181 ? 6.498 16.712 -14.401 1.00 90.56 181 ARG A C 1
ATOM 1421 O O . ARG A 1 181 ? 6.105 17.353 -13.429 1.00 90.56 181 ARG A O 1
ATOM 1428 N N . ALA A 1 182 ? 7.629 16.972 -15.039 1.00 91.25 182 ALA A N 1
ATOM 1429 C CA . ALA A 1 182 ? 8.541 18.042 -14.658 1.00 91.25 182 ALA A CA 1
ATOM 1430 C C . ALA A 1 182 ? 8.683 19.042 -15.808 1.00 91.25 182 ALA A C 1
ATOM 1432 O O . ALA A 1 182 ? 8.561 18.687 -16.978 1.00 91.25 182 ALA A O 1
ATOM 1433 N N . LYS A 1 183 ? 8.942 20.312 -15.477 1.00 87.88 183 LYS A N 1
ATOM 1434 C CA . LYS A 1 183 ? 9.189 21.347 -16.497 1.00 87.88 183 LYS A CA 1
ATOM 1435 C C . LYS A 1 183 ? 10.494 21.108 -17.260 1.00 87.88 183 LYS A C 1
ATOM 1437 O O . LYS A 1 183 ? 10.585 21.476 -18.424 1.00 87.88 183 LYS A O 1
ATOM 1442 N N . ASP A 1 184 ? 11.474 20.517 -16.584 1.00 88.88 184 ASP A N 1
ATOM 1443 C CA . ASP A 1 184 ? 12.800 20.202 -17.105 1.00 88.88 184 ASP A CA 1
ATOM 1444 C C . ASP A 1 184 ? 13.052 18.694 -16.971 1.00 88.88 184 ASP A C 1
ATOM 1446 O O .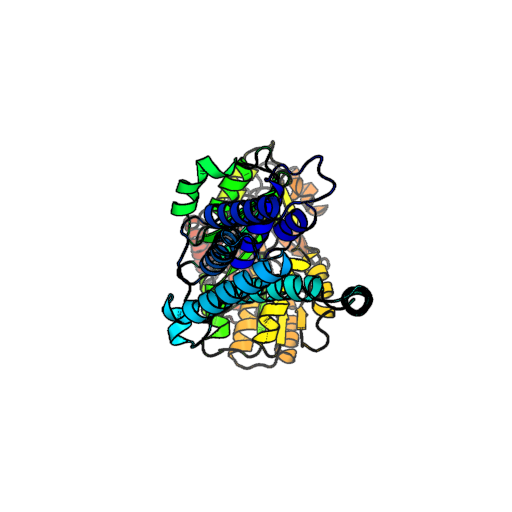 ASP A 1 184 ? 12.811 18.104 -15.916 1.00 88.88 184 ASP A O 1
ATOM 1450 N N . GLU A 1 185 ? 13.547 18.069 -18.038 1.00 85.38 185 GLU A N 1
ATOM 1451 C CA . GLU A 1 185 ? 13.894 16.646 -18.054 1.00 85.38 185 GLU A CA 1
ATOM 1452 C C . GLU A 1 185 ? 15.168 16.337 -17.242 1.00 85.38 185 GLU A C 1
ATOM 1454 O O . GLU A 1 185 ? 15.454 15.183 -16.928 1.00 85.38 185 GLU A O 1
ATOM 1459 N N . ASN A 1 186 ? 15.919 17.362 -16.839 1.00 87.69 186 ASN A N 1
ATOM 1460 C CA . ASN A 1 186 ? 17.075 17.236 -15.952 1.00 87.69 186 ASN A CA 1
ATOM 1461 C C . ASN A 1 186 ? 16.749 17.568 -14.490 1.00 87.69 186 ASN A C 1
ATOM 1463 O O . ASN A 1 186 ? 17.649 17.604 -13.654 1.00 87.69 186 ASN A O 1
ATOM 1467 N N . ALA A 1 187 ? 15.475 17.777 -14.145 1.00 90.69 187 ALA A N 1
ATOM 1468 C CA . ALA A 1 187 ? 15.088 18.250 -12.817 1.00 90.69 187 ALA A CA 1
ATOM 1469 C C . ALA A 1 187 ? 15.452 17.288 -11.666 1.00 90.69 187 ALA A C 1
ATOM 1471 O O . ALA A 1 187 ? 15.502 17.712 -10.515 1.00 90.69 187 ALA A O 1
ATOM 1472 N N . LEU A 1 188 ? 15.728 16.008 -11.954 1.00 89.94 188 LEU A N 1
ATOM 1473 C CA . LEU A 1 188 ? 16.205 15.036 -10.962 1.00 89.94 188 LEU A CA 1
ATOM 1474 C C . LEU A 1 188 ? 17.733 14.984 -10.816 1.00 89.94 188 LEU A C 1
ATOM 1476 O O . LEU A 1 188 ? 18.210 14.454 -9.814 1.00 89.94 188 LEU A O 1
ATOM 1480 N N . GLU A 1 189 ? 18.500 15.549 -11.753 1.00 86.81 189 GLU A N 1
ATOM 1481 C CA . GLU A 1 189 ? 19.969 15.482 -11.741 1.00 86.81 189 GLU A CA 1
ATOM 1482 C C . GLU A 1 189 ? 20.577 16.055 -10.447 1.00 86.81 189 GLU A C 1
ATOM 1484 O O . GLU A 1 189 ? 21.373 15.361 -9.808 1.00 86.81 189 GLU A O 1
ATOM 1489 N N . PRO A 1 190 ? 20.152 17.242 -9.956 1.00 91.44 190 PRO A N 1
ATOM 1490 C CA . PRO A 1 190 ? 20.677 17.806 -8.708 1.00 91.44 190 PRO A CA 1
ATOM 1491 C C . PRO A 1 190 ? 20.336 16.976 -7.463 1.00 91.44 190 PRO A C 1
ATOM 1493 O O . PRO A 1 190 ? 20.889 17.200 -6.387 1.00 91.44 190 PRO A O 1
ATOM 1496 N N . HIS A 1 191 ? 19.399 16.035 -7.586 1.00 92.75 191 HIS A N 1
ATOM 1497 C CA . HIS A 1 191 ? 18.894 15.219 -6.491 1.00 92.75 191 HIS A CA 1
ATOM 1498 C C . HIS A 1 191 ? 19.413 13.778 -6.515 1.00 92.75 191 HIS A C 1
ATOM 1500 O O . HIS A 1 191 ? 19.101 13.024 -5.594 1.00 92.75 191 HIS A O 1
ATOM 1506 N N . LYS A 1 192 ? 20.238 13.401 -7.503 1.00 89.25 192 LYS A N 1
ATOM 1507 C CA . LYS A 1 192 ? 20.759 12.035 -7.666 1.00 89.25 192 LYS A CA 1
ATOM 1508 C C . LYS A 1 192 ? 21.469 11.515 -6.411 1.00 89.25 192 LYS A C 1
ATOM 1510 O O . LYS A 1 192 ? 21.086 10.475 -5.892 1.00 89.25 192 LYS A O 1
ATOM 1515 N N . VAL A 1 193 ? 22.388 12.299 -5.841 1.00 91.75 193 VAL A N 1
ATOM 1516 C CA . VAL A 1 193 ? 23.111 11.936 -4.601 1.00 91.75 193 VAL A CA 1
ATOM 1517 C C . VAL A 1 193 ? 22.153 11.724 -3.425 1.00 91.75 193 VAL A C 1
ATOM 1519 O O . VAL A 1 193 ? 22.336 10.826 -2.610 1.00 91.75 193 VAL A O 1
ATOM 1522 N N . LYS A 1 194 ? 21.097 12.540 -3.332 1.00 94.25 194 LYS A N 1
ATOM 1523 C CA . LYS A 1 194 ? 20.089 12.407 -2.274 1.00 94.25 194 LYS A CA 1
ATOM 1524 C C . LYS A 1 194 ? 19.251 11.140 -2.459 1.00 94.25 194 LYS A C 1
ATOM 1526 O O . LYS A 1 194 ? 18.926 10.495 -1.471 1.00 94.25 194 LYS A O 1
ATOM 1531 N N . LEU A 1 195 ? 18.915 10.783 -3.699 1.00 94.12 195 LEU A N 1
ATOM 1532 C CA . LEU A 1 195 ? 18.218 9.533 -4.013 1.00 94.12 195 LEU A CA 1
ATOM 1533 C C . LEU A 1 195 ? 19.096 8.313 -3.698 1.00 94.12 195 LEU A C 1
ATOM 1535 O O . LEU A 1 195 ? 18.604 7.372 -3.088 1.00 94.12 195 LEU A O 1
ATOM 1539 N N . GLU A 1 196 ? 20.392 8.363 -4.011 1.00 92.75 196 GLU A N 1
ATOM 1540 C CA . GLU A 1 196 ? 21.373 7.307 -3.694 1.00 92.75 196 GLU A CA 1
ATOM 1541 C C . GLU A 1 196 ? 21.566 7.096 -2.184 1.00 92.75 196 GLU A C 1
ATOM 1543 O O . GLU A 1 196 ? 21.889 6.000 -1.740 1.00 92.75 196 GLU A O 1
ATOM 1548 N N . GLN A 1 197 ? 21.317 8.121 -1.366 1.00 94.50 197 GLN A N 1
ATOM 1549 C CA . GLN A 1 197 ? 21.278 7.986 0.096 1.00 94.50 197 GLN A CA 1
ATOM 1550 C C . GLN A 1 197 ? 19.972 7.361 0.611 1.00 94.50 197 GLN A C 1
ATOM 1552 O O . GLN A 1 197 ? 19.921 6.894 1.747 1.00 94.50 197 GLN A O 1
ATOM 1557 N N . MET A 1 198 ? 18.906 7.386 -0.192 1.00 95.25 198 MET A N 1
ATOM 1558 C CA . MET A 1 198 ? 17.577 6.891 0.180 1.00 95.25 198 MET A CA 1
ATOM 1559 C C . MET A 1 198 ? 17.329 5.446 -0.263 1.00 95.25 198 MET A C 1
ATOM 1561 O O . MET A 1 198 ? 16.346 4.846 0.181 1.00 95.25 198 MET A O 1
ATOM 1565 N N . GLY A 1 199 ? 18.168 4.883 -1.130 1.00 94.38 199 GLY A N 1
ATOM 1566 C CA . GLY A 1 199 ? 17.935 3.567 -1.708 1.00 94.38 199 GLY A CA 1
ATOM 1567 C C . GLY A 1 199 ? 18.993 3.137 -2.716 1.00 94.38 199 GLY A C 1
ATOM 1568 O O . GLY A 1 199 ? 19.952 3.862 -2.973 1.00 94.38 199 GLY A O 1
ATOM 1569 N N . ASP A 1 200 ? 18.790 1.961 -3.302 1.00 92.50 200 ASP A N 1
ATOM 1570 C CA . ASP A 1 200 ? 19.639 1.422 -4.364 1.00 92.50 200 ASP A CA 1
ATOM 1571 C C . ASP A 1 200 ? 18.866 1.158 -5.662 1.00 92.50 200 ASP A C 1
ATOM 1573 O O . ASP A 1 200 ? 17.690 1.507 -5.801 1.00 92.50 200 ASP A O 1
ATOM 1577 N N . SER A 1 201 ? 19.578 0.580 -6.638 1.00 88.81 201 SER A N 1
ATOM 1578 C CA . SER A 1 201 ? 19.012 0.132 -7.916 1.00 88.81 201 SER A CA 1
ATOM 1579 C C . SER A 1 201 ? 18.252 1.242 -8.646 1.00 88.81 201 SER A C 1
ATOM 1581 O O . SER A 1 201 ? 17.199 1.024 -9.232 1.00 88.81 201 SER A O 1
ATOM 1583 N N . ILE A 1 202 ? 18.791 2.464 -8.586 1.00 92.75 202 ILE A N 1
ATOM 1584 C CA . ILE A 1 202 ? 18.134 3.657 -9.116 1.00 92.75 202 ILE A CA 1
ATOM 1585 C C . ILE A 1 202 ? 18.248 3.694 -10.637 1.00 92.75 202 ILE A C 1
ATOM 1587 O O . ILE A 1 202 ? 19.355 3.694 -11.189 1.00 92.75 202 ILE A O 1
ATOM 1591 N N . VAL A 1 203 ? 17.095 3.817 -11.294 1.00 91.31 203 VAL A N 1
ATOM 1592 C CA . VAL A 1 203 ? 16.991 4.083 -12.730 1.00 91.31 203 VAL A CA 1
ATOM 1593 C C . VAL A 1 203 ? 16.075 5.281 -12.961 1.00 91.31 203 VAL A C 1
ATOM 1595 O O . VAL A 1 203 ? 14.942 5.323 -12.475 1.00 91.31 203 VAL A O 1
ATOM 1598 N N . ILE A 1 204 ? 16.568 6.269 -13.708 1.00 92.38 204 ILE A N 1
ATOM 1599 C CA . ILE A 1 204 ? 15.847 7.496 -14.055 1.00 92.38 204 ILE A CA 1
ATOM 1600 C C . ILE A 1 204 ? 15.661 7.546 -15.566 1.00 92.38 204 ILE A C 1
ATOM 1602 O O . ILE A 1 204 ? 16.592 7.839 -16.317 1.00 92.38 204 ILE A O 1
ATOM 1606 N N . GLY A 1 205 ? 14.433 7.303 -16.012 1.00 87.88 205 GLY A N 1
ATOM 1607 C CA . GLY A 1 205 ? 14.042 7.485 -17.399 1.00 87.88 205 GLY A CA 1
ATOM 1608 C C . GLY A 1 205 ? 13.501 8.880 -17.687 1.00 87.88 205 GLY A C 1
ATOM 1609 O O . GLY A 1 205 ? 12.818 9.473 -16.852 1.00 87.88 205 GLY A O 1
ATOM 1610 N N . ARG A 1 206 ? 13.780 9.384 -18.889 1.00 89.50 206 ARG A N 1
ATOM 1611 C CA . ARG A 1 206 ? 13.363 10.698 -19.389 1.00 89.50 206 ARG A CA 1
ATOM 1612 C C . ARG A 1 206 ? 12.581 10.559 -20.687 1.00 89.50 206 ARG A C 1
ATOM 1614 O O . ARG A 1 206 ? 12.790 9.611 -21.451 1.00 89.50 206 ARG A O 1
ATOM 1621 N N . GLY A 1 207 ? 11.687 11.510 -20.929 1.00 82.69 207 GLY A N 1
ATOM 1622 C CA . GLY A 1 207 ? 11.106 11.735 -22.244 1.00 82.69 207 GLY A CA 1
ATOM 1623 C C . GLY A 1 207 ? 9.815 12.545 -22.223 1.00 82.69 207 GLY A C 1
ATOM 1624 O O . GLY A 1 207 ? 8.879 12.229 -21.492 1.00 82.69 207 GLY A O 1
ATOM 1625 N N . ALA A 1 208 ? 9.741 13.549 -23.097 1.00 79.31 208 ALA A N 1
ATOM 1626 C CA . ALA A 1 208 ? 8.560 14.378 -23.330 1.00 79.31 208 ALA A CA 1
ATOM 1627 C C . ALA A 1 208 ? 8.005 15.024 -22.047 1.00 79.31 208 ALA A C 1
ATOM 1629 O O . ALA A 1 208 ? 6.809 14.927 -21.769 1.00 79.31 208 ALA A O 1
ATOM 1630 N N . GLN A 1 209 ? 8.882 15.674 -21.270 1.00 84.06 209 GLN A N 1
ATOM 1631 C CA . GLN A 1 209 ? 8.576 16.303 -19.969 1.00 84.06 209 GLN A CA 1
ATOM 1632 C C . GLN A 1 209 ? 8.125 15.323 -18.870 1.00 84.06 209 GLN A C 1
ATOM 1634 O O . GLN A 1 209 ? 7.658 15.735 -17.802 1.00 84.06 209 GLN A O 1
ATOM 1639 N N . LEU A 1 210 ? 8.250 14.019 -19.115 1.00 88.62 210 LEU A N 1
ATOM 1640 C CA . LEU A 1 210 ? 8.026 12.986 -18.119 1.00 88.62 210 LEU A CA 1
ATOM 1641 C C . LEU A 1 210 ? 9.366 12.462 -17.622 1.00 88.62 210 LEU A C 1
ATOM 1643 O O . LEU A 1 210 ? 10.293 12.218 -18.396 1.00 88.62 210 LEU A O 1
ATOM 1647 N N . LEU A 1 211 ? 9.426 12.247 -16.315 1.00 91.31 211 LEU A N 1
ATOM 1648 C CA . LEU A 1 211 ? 10.500 11.528 -15.659 1.00 91.31 211 LEU A CA 1
ATOM 1649 C C . LEU A 1 211 ? 9.904 10.313 -14.977 1.00 91.31 211 LEU A C 1
ATOM 1651 O O . LEU A 1 211 ? 8.871 10.406 -14.313 1.00 91.31 211 LEU A O 1
ATOM 1655 N N . LYS A 1 212 ? 10.556 9.170 -15.136 1.00 91.25 212 LYS A N 1
ATOM 1656 C CA . LYS A 1 212 ? 10.188 7.945 -14.443 1.00 91.25 212 LYS A CA 1
ATOM 1657 C C . LYS A 1 212 ? 11.342 7.515 -13.566 1.00 91.25 212 LYS A C 1
ATOM 1659 O O . LYS A 1 212 ? 12.452 7.352 -14.055 1.00 91.25 212 LYS A O 1
ATOM 1664 N N . LEU A 1 213 ? 11.064 7.348 -12.284 1.00 92.88 213 LEU A N 1
ATOM 1665 C CA . LEU A 1 213 ? 12.013 6.840 -11.309 1.00 92.88 213 LEU A CA 1
ATOM 1666 C C . LEU A 1 213 ? 11.625 5.409 -10.956 1.00 92.88 213 LEU A C 1
ATOM 1668 O O . LEU A 1 213 ? 10.452 5.142 -10.688 1.00 92.88 213 LEU A O 1
ATOM 1672 N N . HIS A 1 214 ? 12.620 4.537 -10.906 1.00 94.38 214 HIS A N 1
ATOM 1673 C CA . HIS A 1 214 ? 12.594 3.289 -10.161 1.00 94.38 214 HIS A CA 1
ATOM 1674 C C . HIS A 1 214 ? 13.685 3.358 -9.081 1.00 94.38 214 HIS A C 1
ATOM 1676 O O . HIS A 1 214 ? 14.792 3.819 -9.363 1.00 94.38 214 HIS A O 1
ATOM 1682 N N . ILE A 1 215 ? 13.363 2.951 -7.853 1.00 94.25 215 ILE A N 1
ATOM 1683 C CA . ILE A 1 215 ? 14.293 2.893 -6.718 1.00 94.25 215 ILE A CA 1
ATOM 1684 C C . ILE A 1 215 ? 13.850 1.814 -5.727 1.00 94.25 215 ILE A C 1
ATOM 1686 O O . ILE A 1 215 ? 12.666 1.723 -5.391 1.00 94.25 215 ILE A O 1
ATOM 1690 N N . HIS A 1 216 ? 14.796 1.046 -5.193 1.00 95.19 216 HIS A N 1
ATOM 1691 C CA . HIS A 1 216 ? 14.541 0.199 -4.033 1.00 95.19 216 HIS A CA 1
ATOM 1692 C C . HIS A 1 216 ? 14.828 0.981 -2.751 1.00 95.19 216 HIS A C 1
ATOM 1694 O O . HIS A 1 216 ? 15.919 1.518 -2.578 1.00 95.19 216 HIS A O 1
ATOM 1700 N N . THR A 1 217 ? 13.864 1.079 -1.837 1.00 96.69 217 THR A N 1
ATOM 1701 C CA . THR A 1 217 ? 13.996 1.908 -0.631 1.00 96.69 217 THR A CA 1
ATOM 1702 C C . THR A 1 217 ? 13.205 1.356 0.559 1.00 96.69 217 THR A C 1
ATOM 1704 O O . THR A 1 217 ? 12.265 0.579 0.413 1.00 96.69 217 THR A O 1
ATOM 1707 N N . ASN A 1 218 ? 13.564 1.795 1.767 1.00 96.56 218 ASN A N 1
ATOM 1708 C CA . ASN A 1 218 ? 12.761 1.613 2.980 1.00 96.56 218 ASN A CA 1
ATOM 1709 C C . ASN A 1 218 ? 11.915 2.853 3.324 1.00 96.56 218 ASN A C 1
ATOM 1711 O O . ASN A 1 218 ? 11.142 2.801 4.277 1.00 96.56 218 ASN A O 1
ATOM 1715 N N . GLN A 1 219 ? 12.066 3.953 2.574 1.00 95.56 219 GLN A N 1
ATOM 1716 C CA . GLN A 1 219 ? 11.455 5.260 2.852 1.00 95.56 219 GLN A CA 1
ATOM 1717 C C . GLN A 1 219 ? 10.732 5.849 1.619 1.00 95.56 219 GLN A C 1
ATOM 1719 O O . GLN A 1 219 ? 11.048 6.967 1.184 1.00 95.56 219 GLN A O 1
ATOM 1724 N N . PRO A 1 220 ? 9.769 5.129 1.008 1.00 96.69 220 PRO A N 1
ATOM 1725 C CA . PRO A 1 220 ? 9.040 5.627 -0.160 1.00 96.69 220 PRO A CA 1
ATOM 1726 C C . PRO A 1 220 ? 8.358 6.985 0.071 1.00 96.69 220 PRO A C 1
ATOM 1728 O O . PRO A 1 220 ? 8.207 7.772 -0.866 1.00 96.69 220 PRO A O 1
ATOM 1731 N N . GLU A 1 221 ? 7.982 7.310 1.305 1.00 95.62 221 GLU A N 1
ATOM 1732 C CA . GLU A 1 221 ? 7.413 8.596 1.696 1.00 95.62 221 GLU A CA 1
ATOM 1733 C C . GLU A 1 221 ? 8.403 9.764 1.603 1.00 95.62 221 GLU A C 1
ATOM 1735 O O . GLU A 1 221 ? 8.007 10.877 1.247 1.00 95.62 221 GLU A O 1
ATOM 1740 N N . ALA A 1 222 ? 9.688 9.530 1.886 1.00 94.88 222 ALA A N 1
ATOM 1741 C CA . ALA A 1 222 ? 10.729 10.549 1.780 1.00 94.88 222 ALA A CA 1
ATOM 1742 C C . ALA A 1 222 ? 11.076 10.818 0.311 1.00 94.88 222 ALA A C 1
ATOM 1744 O O . ALA A 1 222 ? 11.164 11.978 -0.106 1.00 94.88 222 ALA A O 1
ATOM 1745 N N . VAL A 1 223 ? 11.182 9.749 -0.488 1.00 95.94 223 VAL A N 1
ATOM 1746 C CA . VAL A 1 223 ? 11.367 9.846 -1.942 1.00 95.94 223 VAL A CA 1
ATOM 1747 C C . VAL A 1 223 ? 10.183 10.590 -2.560 1.00 95.94 223 VAL A C 1
ATOM 1749 O O . VAL A 1 223 ? 10.366 11.565 -3.282 1.00 95.94 223 VAL A O 1
ATOM 1752 N N . THR A 1 224 ? 8.953 10.212 -2.212 1.00 94.94 224 THR A N 1
ATOM 1753 C CA . THR A 1 224 ? 7.743 10.864 -2.732 1.00 94.94 224 THR A CA 1
ATOM 1754 C C . THR A 1 224 ? 7.686 12.349 -2.377 1.00 94.94 224 THR A C 1
ATOM 1756 O O . THR A 1 224 ? 7.339 13.170 -3.225 1.00 94.94 224 THR A O 1
ATOM 1759 N N . GLN A 1 225 ? 8.054 12.719 -1.147 1.00 91.94 225 GLN A N 1
ATOM 1760 C CA . GLN A 1 225 ? 8.076 14.118 -0.723 1.00 91.94 225 GLN A CA 1
ATOM 1761 C C . GLN A 1 225 ? 9.083 14.954 -1.521 1.00 91.94 225 GLN A C 1
ATOM 1763 O O . GLN A 1 225 ? 8.777 16.092 -1.870 1.00 91.94 225 GLN A O 1
ATOM 1768 N N . LEU A 1 226 ? 10.261 14.400 -1.817 1.00 93.31 226 LEU A N 1
ATOM 1769 C CA . LEU A 1 226 ? 11.251 15.046 -2.677 1.00 93.31 226 LEU A CA 1
ATOM 1770 C C . LEU A 1 226 ? 10.693 15.255 -4.090 1.00 93.31 226 LEU A C 1
ATOM 1772 O O . LEU A 1 226 ? 10.751 16.359 -4.619 1.00 93.31 226 LEU A O 1
ATOM 1776 N N . LEU A 1 227 ? 10.100 14.218 -4.681 1.00 93.06 227 LEU A N 1
ATOM 1777 C CA . LEU A 1 227 ? 9.577 14.277 -6.047 1.00 93.06 227 LEU A CA 1
ATOM 1778 C C . LEU A 1 227 ? 8.397 15.244 -6.197 1.00 93.06 227 LEU A C 1
ATOM 1780 O O . LEU A 1 227 ? 8.315 15.951 -7.199 1.00 93.06 227 LEU A O 1
ATOM 1784 N N . ALA A 1 228 ? 7.532 15.341 -5.184 1.00 90.81 228 ALA A N 1
ATOM 1785 C CA . ALA A 1 228 ? 6.419 16.290 -5.161 1.00 90.81 228 ALA A CA 1
ATOM 1786 C C . ALA A 1 228 ? 6.868 17.767 -5.137 1.00 90.81 228 ALA A C 1
ATOM 1788 O O . ALA A 1 228 ? 6.056 18.652 -5.397 1.00 90.81 228 ALA A O 1
ATOM 1789 N N . GLN A 1 229 ? 8.135 18.054 -4.806 1.00 89.50 229 GLN A N 1
ATOM 1790 C CA . GLN A 1 229 ? 8.717 19.403 -4.898 1.00 89.50 229 GLN A CA 1
ATOM 1791 C C . GLN A 1 229 ? 9.243 19.720 -6.304 1.00 89.50 229 GLN A C 1
ATOM 1793 O O . GLN A 1 229 ? 9.445 20.887 -6.631 1.00 89.50 229 GLN A O 1
ATOM 1798 N N . ILE A 1 230 ? 9.470 18.692 -7.123 1.00 91.31 230 ILE A N 1
ATOM 1799 C CA . ILE A 1 230 ? 10.092 18.792 -8.448 1.00 91.31 230 ILE A CA 1
ATOM 1800 C C . ILE A 1 230 ? 9.028 18.892 -9.545 1.00 91.31 230 ILE A C 1
ATOM 1802 O O . ILE A 1 230 ? 9.200 19.628 -10.518 1.00 91.31 230 ILE A O 1
ATOM 1806 N N . GLY A 1 231 ? 7.920 18.165 -9.397 1.00 91.00 231 GLY A N 1
ATOM 1807 C CA . GLY A 1 231 ? 6.858 18.127 -10.394 1.00 91.00 231 GLY A CA 1
ATOM 1808 C C . GLY A 1 231 ? 5.596 17.413 -9.922 1.00 91.00 231 GLY A C 1
ATOM 1809 O O . GLY A 1 231 ? 5.478 17.013 -8.762 1.00 91.00 231 GLY A O 1
ATOM 1810 N N . ASP A 1 232 ? 4.657 17.239 -10.849 1.00 90.06 232 ASP A N 1
ATOM 1811 C CA . ASP A 1 232 ? 3.374 16.598 -10.569 1.00 90.06 232 ASP A CA 1
ATOM 1812 C C . ASP A 1 232 ? 3.510 15.076 -10.644 1.00 90.06 232 ASP A C 1
ATOM 1814 O O . ASP A 1 232 ? 3.910 14.520 -11.669 1.00 90.06 232 ASP A O 1
ATOM 1818 N N . ILE A 1 233 ? 3.131 14.384 -9.576 1.00 90.12 233 ILE A N 1
ATOM 1819 C CA . ILE A 1 233 ? 3.129 12.925 -9.496 1.00 90.12 233 ILE A CA 1
ATOM 1820 C C . ILE A 1 233 ? 1.905 12.390 -10.238 1.00 90.12 233 ILE A C 1
ATOM 1822 O O . ILE A 1 233 ? 0.767 12.534 -9.786 1.00 90.12 233 ILE A O 1
ATOM 1826 N N . LEU A 1 234 ? 2.147 11.731 -11.371 1.00 85.06 234 LEU A N 1
ATOM 1827 C CA . LEU A 1 234 ? 1.101 11.178 -12.231 1.00 85.06 234 LEU A CA 1
ATOM 1828 C C . LEU A 1 234 ? 0.742 9.736 -11.866 1.00 85.06 234 LEU A C 1
ATOM 1830 O O . LEU A 1 234 ? -0.409 9.324 -11.999 1.00 85.06 234 LEU A O 1
ATOM 1834 N N . TYR A 1 235 ? 1.735 8.962 -11.434 1.00 84.75 235 TYR A N 1
ATOM 1835 C CA . TYR A 1 235 ? 1.599 7.537 -11.162 1.00 84.75 235 TYR A CA 1
ATOM 1836 C C . TYR A 1 235 ? 2.583 7.108 -10.084 1.00 84.75 235 TYR A C 1
ATOM 1838 O O . TYR A 1 235 ? 3.717 7.575 -10.079 1.00 84.75 235 TYR A O 1
ATOM 1846 N N . GLN A 1 236 ? 2.154 6.185 -9.224 1.00 88.31 236 GLN A N 1
ATOM 1847 C CA . GLN A 1 236 ? 2.996 5.540 -8.225 1.00 88.31 236 GLN A CA 1
ATOM 1848 C C . GLN A 1 236 ? 2.663 4.055 -8.139 1.00 88.31 236 GLN A C 1
ATOM 1850 O O . GLN A 1 236 ? 1.492 3.667 -8.165 1.00 88.31 236 GLN A O 1
ATOM 1855 N N . LYS A 1 237 ? 3.700 3.250 -7.955 1.00 89.06 237 LYS A N 1
ATOM 1856 C CA . LYS A 1 237 ? 3.636 1.827 -7.651 1.00 89.06 237 LYS A CA 1
ATOM 1857 C C . LYS A 1 237 ? 4.659 1.553 -6.562 1.00 89.06 237 LYS A C 1
ATOM 1859 O O . LYS A 1 237 ? 5.830 1.871 -6.726 1.00 89.06 237 LYS A O 1
ATOM 1864 N N . ILE A 1 238 ? 4.198 0.979 -5.460 1.00 93.38 238 ILE A N 1
ATOM 1865 C CA . ILE A 1 238 ? 5.049 0.564 -4.350 1.00 93.38 238 ILE A CA 1
ATOM 1866 C C . ILE A 1 238 ? 4.718 -0.892 -4.071 1.00 93.38 238 ILE A C 1
ATOM 1868 O O . ILE A 1 238 ? 3.611 -1.186 -3.620 1.00 93.38 238 ILE A O 1
ATOM 1872 N N . ASP A 1 239 ? 5.663 -1.777 -4.359 1.00 92.00 239 ASP A N 1
ATOM 1873 C CA . ASP A 1 239 ? 5.564 -3.194 -4.031 1.00 92.00 239 ASP A CA 1
ATOM 1874 C C . ASP A 1 239 ? 6.391 -3.489 -2.779 1.00 92.00 239 ASP A C 1
ATOM 1876 O O . ASP A 1 239 ? 7.505 -2.992 -2.635 1.00 92.00 239 ASP A O 1
ATOM 1880 N N . ASP A 1 240 ? 5.846 -4.290 -1.866 1.00 93.31 240 ASP A N 1
ATOM 1881 C CA . ASP A 1 240 ? 6.562 -4.793 -0.691 1.00 93.31 240 ASP A CA 1
ATOM 1882 C C . ASP A 1 240 ? 7.313 -6.074 -1.076 1.00 93.31 240 ASP A C 1
ATOM 1884 O O . ASP A 1 240 ? 6.765 -7.174 -0.979 1.00 93.31 240 ASP A O 1
ATOM 1888 N N . MET A 1 241 ? 8.553 -5.917 -1.548 1.00 92.81 241 MET A N 1
ATOM 1889 C CA . MET A 1 241 ? 9.420 -7.019 -1.971 1.00 92.81 241 MET A CA 1
ATOM 1890 C C . MET A 1 241 ? 9.627 -8.031 -0.848 1.00 92.81 241 MET A C 1
ATOM 1892 O O . MET A 1 241 ? 9.598 -9.232 -1.090 1.00 92.81 241 MET A O 1
ATOM 1896 N N . LEU A 1 242 ? 9.812 -7.568 0.394 1.00 91.75 242 LEU A N 1
ATOM 1897 C CA . LEU A 1 242 ? 10.041 -8.470 1.524 1.00 91.75 242 LEU A CA 1
ATOM 1898 C C . LEU A 1 242 ? 8.808 -9.339 1.786 1.00 91.75 242 LEU A C 1
ATOM 1900 O O . LEU A 1 242 ? 8.921 -10.540 2.024 1.00 91.75 242 LEU A O 1
ATOM 1904 N N . MET A 1 243 ? 7.615 -8.748 1.713 1.00 91.00 243 MET A N 1
ATOM 1905 C CA . MET A 1 243 ? 6.371 -9.503 1.809 1.00 91.00 243 MET A CA 1
ATOM 1906 C C . MET A 1 243 ? 6.198 -10.478 0.640 1.00 91.00 243 MET A C 1
ATOM 1908 O O . MET A 1 243 ? 5.776 -11.613 0.858 1.00 91.00 243 MET A O 1
ATOM 1912 N N . GLN A 1 244 ? 6.524 -10.059 -0.584 1.00 90.94 244 GLN A N 1
ATOM 1913 C CA . GLN A 1 244 ? 6.442 -10.916 -1.768 1.00 90.94 244 GLN A CA 1
ATOM 1914 C C . GLN A 1 244 ? 7.401 -12.107 -1.668 1.00 90.94 244 GLN A C 1
ATOM 1916 O O . GLN A 1 244 ? 6.969 -13.245 -1.849 1.00 90.94 244 GLN A O 1
ATOM 1921 N N . TYR A 1 245 ? 8.650 -11.858 -1.266 1.00 91.00 245 TYR A N 1
ATOM 1922 C CA . TYR A 1 245 ? 9.649 -12.877 -0.955 1.00 91.00 245 TYR A CA 1
ATOM 1923 C C . TYR A 1 245 ? 9.132 -13.864 0.096 1.00 91.00 245 TYR A C 1
ATOM 1925 O O . TYR A 1 245 ? 9.169 -15.075 -0.118 1.00 91.00 245 TYR A O 1
ATOM 1933 N N . ASN A 1 246 ? 8.592 -13.363 1.213 1.00 89.81 246 ASN A N 1
ATOM 1934 C CA . ASN A 1 246 ? 8.078 -14.213 2.287 1.00 89.81 246 ASN A CA 1
ATOM 1935 C C . ASN A 1 246 ? 6.925 -15.107 1.811 1.00 89.81 246 ASN A C 1
ATOM 1937 O O . ASN A 1 246 ? 6.876 -16.284 2.157 1.00 89.81 246 ASN A O 1
ATOM 1941 N N . ILE A 1 247 ? 6.008 -14.567 1.007 1.00 89.62 247 ILE A N 1
ATOM 1942 C CA . ILE A 1 247 ? 4.867 -15.313 0.459 1.00 89.62 247 ILE A CA 1
ATOM 1943 C C . ILE A 1 247 ? 5.318 -16.376 -0.554 1.00 89.62 247 ILE A C 1
ATOM 1945 O O . ILE A 1 247 ? 4.725 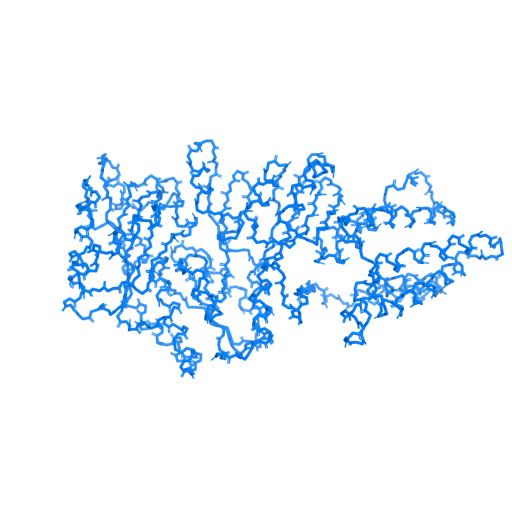-17.456 -0.611 1.00 89.62 247 ILE A O 1
ATOM 1949 N N . ALA A 1 248 ? 6.344 -16.077 -1.351 1.00 87.31 248 ALA A N 1
ATOM 1950 C CA . ALA A 1 248 ? 6.843 -16.978 -2.381 1.00 87.31 248 ALA A CA 1
ATOM 1951 C C . ALA A 1 248 ? 7.728 -18.106 -1.825 1.00 87.31 248 ALA A C 1
ATOM 1953 O O . ALA A 1 248 ? 7.620 -19.233 -2.308 1.00 87.31 248 ALA A O 1
ATOM 1954 N N . ASN A 1 249 ? 8.551 -17.833 -0.803 1.00 85.06 249 ASN A N 1
ATOM 1955 C CA . ASN A 1 249 ? 9.638 -18.735 -0.394 1.00 85.06 249 ASN A CA 1
ATOM 1956 C C . ASN A 1 249 ? 9.480 -19.365 0.991 1.00 85.06 249 ASN A C 1
ATOM 1958 O O . ASN A 1 249 ? 10.123 -20.378 1.268 1.00 85.06 249 ASN A O 1
ATOM 1962 N N . LEU A 1 250 ? 8.667 -18.796 1.887 1.00 84.38 250 LEU A N 1
ATOM 1963 C CA . LEU A 1 250 ? 8.505 -19.354 3.231 1.00 84.38 250 LEU A CA 1
ATOM 1964 C C . LEU A 1 250 ? 7.337 -20.351 3.292 1.00 84.38 250 LEU A C 1
ATOM 1966 O O . LEU A 1 250 ? 6.346 -20.196 2.570 1.00 84.38 250 LEU A O 1
ATOM 1970 N N . PRO A 1 251 ? 7.402 -21.365 4.181 1.00 79.94 251 PRO A N 1
ATOM 1971 C CA . PRO A 1 251 ? 6.289 -22.278 4.404 1.00 79.94 251 PRO A CA 1
ATOM 1972 C C . PRO A 1 251 ? 5.002 -21.516 4.729 1.00 79.94 251 PRO A C 1
ATOM 1974 O O . PRO A 1 251 ? 4.953 -20.694 5.649 1.00 79.94 251 PRO A O 1
ATOM 1977 N N . ARG A 1 252 ? 3.942 -21.795 3.968 1.00 73.62 252 ARG A N 1
ATOM 1978 C CA . ARG A 1 252 ? 2.663 -21.099 4.124 1.00 73.62 252 ARG A CA 1
ATOM 1979 C C . ARG A 1 252 ? 1.991 -21.520 5.427 1.00 73.62 252 ARG A C 1
ATOM 1981 O O . ARG A 1 252 ? 1.736 -22.702 5.641 1.00 73.62 252 ARG A O 1
ATOM 1988 N N . LYS A 1 253 ? 1.638 -20.535 6.257 1.00 75.75 253 LYS A N 1
ATOM 1989 C CA . LYS A 1 253 ? 0.794 -20.745 7.445 1.00 75.75 253 LYS A CA 1
ATOM 1990 C C . LYS A 1 253 ? -0.676 -20.973 7.082 1.00 75.75 253 LYS A C 1
ATOM 1992 O O . LYS A 1 253 ? -1.387 -21.636 7.826 1.00 75.75 253 LYS A O 1
ATOM 1997 N N . THR A 1 254 ? -1.135 -20.427 5.952 1.00 87.31 254 THR A N 1
ATOM 1998 C CA . THR A 1 254 ? -2.551 -20.425 5.561 1.00 87.31 254 THR A CA 1
ATOM 1999 C C . THR A 1 254 ? -2.737 -20.731 4.075 1.00 87.31 254 THR A C 1
ATOM 2001 O O . THR A 1 254 ? -1.870 -20.462 3.242 1.00 87.31 254 THR A O 1
ATOM 2004 N N . ARG A 1 255 ? -3.904 -21.290 3.728 1.00 92.00 255 ARG A N 1
ATOM 2005 C CA . ARG A 1 255 ? -4.338 -21.504 2.331 1.00 92.00 255 ARG A CA 1
ATOM 2006 C C . ARG A 1 255 ? -5.102 -20.309 1.754 1.00 92.00 255 ARG A C 1
ATOM 2008 O O . ARG A 1 255 ? -5.159 -20.140 0.536 1.00 92.00 255 ARG A O 1
ATOM 2015 N N . VAL A 1 256 ? -5.679 -19.486 2.631 1.00 97.38 256 VAL A N 1
ATOM 2016 C CA . VAL A 1 256 ? -6.472 -18.297 2.299 1.00 97.38 256 VAL A CA 1
ATOM 2017 C C . VAL A 1 256 ? -5.608 -17.051 2.483 1.00 97.38 256 VAL A C 1
ATOM 2019 O O . VAL A 1 256 ? -5.091 -16.823 3.577 1.00 97.38 256 VAL A O 1
ATOM 2022 N N . ALA A 1 257 ? -5.484 -16.226 1.443 1.00 97.44 257 ALA A N 1
ATOM 2023 C CA . ALA A 1 257 ? -4.896 -14.897 1.580 1.00 97.44 257 ALA A CA 1
ATOM 2024 C C . ALA A 1 257 ? -5.876 -13.979 2.314 1.00 97.44 257 ALA A C 1
ATOM 2026 O O . ALA A 1 257 ? -6.971 -13.727 1.806 1.00 97.44 257 ALA A O 1
ATOM 2027 N N . ILE A 1 258 ? -5.477 -13.444 3.467 1.00 98.19 258 ILE A N 1
ATOM 2028 C CA . ILE A 1 258 ? -6.225 -12.382 4.141 1.00 98.19 258 ILE A CA 1
ATOM 2029 C C . ILE A 1 258 ? -5.744 -11.038 3.611 1.00 98.19 258 ILE A C 1
ATOM 2031 O O . ILE A 1 258 ? -4.560 -10.710 3.697 1.00 98.19 258 ILE A O 1
ATOM 2035 N N . VAL A 1 259 ? -6.673 -10.264 3.057 1.00 98.50 259 VAL A N 1
ATOM 2036 C CA . VAL A 1 259 ? -6.390 -8.967 2.448 1.00 98.50 259 VAL A CA 1
ATOM 2037 C C . VAL A 1 259 ? -7.199 -7.887 3.150 1.00 98.50 259 VAL A C 1
ATOM 2039 O O . VAL A 1 259 ? -8.420 -7.978 3.256 1.00 98.50 259 VAL A O 1
ATOM 2042 N N . ALA A 1 260 ? -6.523 -6.836 3.588 1.00 98.12 260 ALA A N 1
ATOM 2043 C CA . ALA A 1 260 ? -7.132 -5.644 4.159 1.00 98.12 260 ALA A CA 1
ATOM 2044 C C . ALA A 1 260 ? -6.728 -4.409 3.354 1.00 98.12 260 ALA A C 1
ATOM 2046 O O . ALA A 1 260 ? -5.800 -4.449 2.547 1.00 98.12 260 ALA A O 1
ATOM 2047 N N . ASP A 1 261 ? -7.395 -3.287 3.589 1.00 98.38 261 ASP A N 1
ATOM 2048 C CA . ASP A 1 261 ? -6.905 -1.997 3.116 1.00 98.38 261 ASP A CA 1
ATOM 2049 C C . ASP A 1 261 ? -6.266 -1.173 4.242 1.00 98.38 261 ASP A C 1
ATOM 2051 O O . ASP A 1 261 ? -6.299 -1.554 5.415 1.00 98.38 261 ASP A O 1
ATOM 2055 N N . THR A 1 262 ? -5.623 -0.054 3.902 1.00 97.94 262 THR A N 1
ATOM 2056 C CA . THR A 1 262 ? -4.889 0.748 4.896 1.00 97.94 262 THR A CA 1
ATOM 2057 C C . THR A 1 262 ? -5.769 1.388 5.963 1.00 97.94 262 THR A C 1
ATOM 2059 O O . THR A 1 262 ? -5.237 1.755 7.011 1.00 97.94 262 THR A O 1
ATOM 2062 N N . MET A 1 263 ? -7.091 1.468 5.770 1.00 97.31 263 MET A N 1
ATOM 2063 C CA . MET A 1 263 ? -8.004 1.923 6.818 1.00 97.31 263 MET A CA 1
ATOM 2064 C C . MET A 1 263 ? -8.269 0.859 7.879 1.00 97.31 263 MET A C 1
ATOM 2066 O O . MET A 1 263 ? -8.941 1.178 8.851 1.00 97.31 263 MET A O 1
ATOM 2070 N N . ALA A 1 264 ? -7.763 -0.372 7.755 1.00 98.06 264 ALA A N 1
ATOM 2071 C CA . ALA A 1 264 ? -7.836 -1.353 8.839 1.00 98.06 264 ALA A CA 1
ATOM 2072 C C . ALA A 1 264 ? -7.027 -0.937 10.077 1.00 98.06 264 ALA A C 1
ATOM 2074 O O . ALA A 1 264 ? -7.278 -1.450 11.164 1.00 98.06 264 ALA A O 1
ATOM 2075 N N . ASP A 1 265 ? -6.084 0.003 9.916 1.00 97.75 265 ASP A N 1
ATOM 2076 C CA . ASP A 1 265 ? -5.224 0.512 10.985 1.00 97.75 265 ASP A CA 1
ATOM 2077 C C . ASP A 1 265 ? -4.621 -0.633 11.817 1.00 97.75 265 ASP A C 1
ATOM 2079 O O . ASP A 1 265 ? -4.716 -0.662 13.043 1.00 97.75 265 ASP A O 1
ATOM 2083 N N . LEU A 1 266 ? -4.033 -1.612 11.123 1.00 96.94 266 LEU A N 1
ATOM 2084 C CA . LEU A 1 266 ? -3.236 -2.669 11.734 1.00 96.94 266 LEU A CA 1
ATOM 2085 C C . LEU A 1 266 ? -1.774 -2.210 11.879 1.00 96.94 266 LEU A C 1
ATOM 2087 O O . LEU A 1 266 ? -1.229 -1.630 10.931 1.00 96.94 266 LEU A O 1
ATOM 2091 N N . PRO A 1 267 ? -1.128 -2.481 13.030 1.00 95.81 267 PRO A N 1
ATOM 2092 C CA . PRO A 1 267 ? 0.318 -2.379 13.186 1.00 95.81 267 PRO A CA 1
ATOM 2093 C C . PRO A 1 267 ? 1.074 -3.121 12.083 1.00 95.81 267 PRO A C 1
ATOM 2095 O O . PRO A 1 267 ? 0.658 -4.189 11.625 1.00 95.81 267 PRO A O 1
ATOM 2098 N N . LEU A 1 268 ? 2.204 -2.552 11.672 1.00 92.31 268 LEU A N 1
ATOM 2099 C CA . LEU A 1 268 ? 3.035 -3.109 10.608 1.00 92.31 268 LEU A CA 1
ATOM 2100 C C . LEU A 1 268 ? 3.611 -4.472 11.002 1.00 92.31 268 LEU A C 1
ATOM 2102 O O . LEU A 1 268 ? 3.690 -5.371 10.171 1.00 92.31 268 LEU A O 1
ATOM 2106 N N . GLU A 1 269 ? 3.932 -4.629 12.279 1.00 93.44 269 GLU A N 1
ATOM 2107 C CA . GLU A 1 269 ? 4.491 -5.836 12.875 1.00 93.44 269 GLU A CA 1
ATOM 2108 C C . GLU A 1 269 ? 3.503 -7.005 12.768 1.00 93.44 269 GLU A C 1
ATOM 2110 O O . GLU A 1 269 ? 3.891 -8.117 12.421 1.00 93.44 269 GLU A O 1
ATOM 2115 N N . LEU A 1 270 ? 2.207 -6.746 12.984 1.00 93.62 270 LEU A N 1
ATOM 2116 C CA . LEU A 1 270 ? 1.151 -7.755 12.840 1.00 93.62 270 LEU A CA 1
ATOM 2117 C C . LEU A 1 270 ? 0.907 -8.121 11.379 1.00 93.62 270 LEU A C 1
ATOM 2119 O O . LEU A 1 270 ? 0.771 -9.295 11.046 1.00 93.62 270 LEU A O 1
ATOM 2123 N N . ILE A 1 271 ? 0.893 -7.119 10.496 1.00 93.81 271 ILE A N 1
ATOM 2124 C CA . ILE A 1 271 ? 0.807 -7.336 9.047 1.00 93.81 271 ILE A CA 1
ATOM 2125 C C . ILE A 1 271 ? 1.913 -8.295 8.588 1.00 93.81 271 ILE A C 1
ATOM 2127 O O . ILE A 1 271 ? 1.648 -9.227 7.831 1.00 93.81 271 ILE A O 1
ATOM 2131 N N . GLN A 1 272 ? 3.136 -8.089 9.081 1.00 90.75 272 GLN A N 1
ATOM 2132 C CA . GLN A 1 272 ? 4.303 -8.896 8.735 1.00 90.75 272 GLN A CA 1
ATOM 2133 C C . GLN A 1 272 ? 4.261 -10.297 9.351 1.00 90.75 272 GLN A C 1
ATOM 2135 O O . GLN A 1 272 ? 4.470 -11.274 8.640 1.00 90.75 272 GLN A O 1
ATOM 2140 N N . ALA A 1 273 ? 3.970 -10.418 10.650 1.00 90.19 273 ALA A N 1
ATOM 2141 C CA . ALA A 1 273 ? 3.987 -11.702 11.359 1.00 90.19 273 ALA A CA 1
ATOM 2142 C C . ALA A 1 273 ? 2.976 -12.725 10.801 1.00 90.19 273 ALA A C 1
ATOM 2144 O O . ALA A 1 273 ? 3.197 -13.944 10.878 1.00 90.19 273 ALA A O 1
ATOM 2145 N N . HIS A 1 274 ? 1.886 -12.213 10.227 1.00 90.94 274 HIS A N 1
ATOM 2146 C CA . HIS A 1 274 ? 0.750 -12.990 9.741 1.00 90.94 274 HIS A CA 1
ATOM 2147 C C . HIS A 1 274 ? 0.560 -12.941 8.218 1.00 90.94 274 HIS A C 1
ATOM 2149 O O . HIS A 1 274 ? -0.397 -13.510 7.705 1.00 90.94 274 HIS A O 1
ATOM 2155 N N . ASN A 1 275 ? 1.455 -12.281 7.474 1.00 90.75 275 ASN A N 1
ATOM 2156 C CA . ASN A 1 275 ? 1.350 -12.110 6.020 1.00 90.75 275 ASN A CA 1
ATOM 2157 C C . ASN A 1 275 ? -0.006 -11.531 5.545 1.00 90.75 275 ASN A C 1
ATOM 2159 O O . ASN A 1 275 ? -0.512 -11.899 4.483 1.00 90.75 275 ASN A O 1
ATOM 2163 N N . ILE A 1 276 ? -0.591 -10.596 6.303 1.00 95.12 276 ILE A N 1
ATOM 2164 C CA . ILE A 1 276 ? -1.860 -9.940 5.941 1.00 95.12 276 ILE A CA 1
ATOM 2165 C C . ILE A 1 276 ? -1.598 -8.931 4.822 1.00 95.12 276 ILE A C 1
ATOM 2167 O O . ILE A 1 276 ? -1.006 -7.878 5.049 1.00 95.12 276 ILE A O 1
ATOM 2171 N N . TYR A 1 277 ? -2.049 -9.215 3.604 1.00 96.19 277 TYR A N 1
ATOM 2172 C CA . TYR A 1 277 ? -1.769 -8.349 2.461 1.00 96.19 277 TYR A CA 1
ATOM 2173 C C . TYR A 1 277 ? -2.554 -7.031 2.554 1.00 96.19 277 TYR A C 1
ATOM 2175 O O . TYR A 1 277 ? -3.735 -7.026 2.908 1.00 96.19 277 TYR A O 1
ATOM 2183 N N . ARG A 1 278 ? -1.924 -5.899 2.212 1.00 95.75 278 ARG A N 1
ATOM 2184 C CA . ARG A 1 278 ? -2.515 -4.562 2.390 1.00 95.75 278 ARG A CA 1
ATOM 2185 C C . ARG A 1 278 ? -2.660 -3.791 1.080 1.00 95.75 278 ARG A C 1
ATOM 2187 O O . ARG A 1 278 ? -1.670 -3.483 0.428 1.00 95.75 278 ARG A O 1
ATOM 2194 N N . ILE A 1 279 ? -3.885 -3.377 0.763 1.00 97.75 279 ILE A N 1
ATOM 2195 C CA . ILE A 1 279 ? -4.208 -2.503 -0.373 1.00 97.75 279 ILE A CA 1
ATOM 2196 C C . ILE A 1 279 ? -4.233 -1.034 0.095 1.00 97.75 279 ILE A C 1
ATOM 2198 O O . ILE A 1 279 ? -5.088 -0.668 0.905 1.00 97.75 279 ILE A O 1
ATOM 2202 N N . PRO A 1 280 ? -3.339 -0.150 -0.384 1.00 97.25 280 PRO A N 1
ATOM 2203 C CA . PRO A 1 280 ? -3.381 1.260 -0.007 1.00 97.25 280 PRO A CA 1
ATOM 2204 C C . PRO A 1 280 ? -4.536 2.041 -0.625 1.00 97.25 280 PRO A C 1
ATOM 2206 O O . PRO A 1 280 ? -4.741 2.045 -1.840 1.00 97.25 280 PRO A O 1
ATOM 2209 N N . LEU A 1 281 ? -5.240 2.793 0.223 1.00 97.81 281 LEU A N 1
ATOM 2210 C CA . LEU A 1 281 ? -6.056 3.917 -0.227 1.00 97.81 281 LEU A CA 1
ATOM 2211 C C . LEU A 1 281 ? -5.158 5.100 -0.607 1.00 97.81 281 LEU A C 1
ATOM 2213 O O . LEU A 1 281 ? -3.966 5.139 -0.298 1.00 97.81 281 LEU A O 1
ATOM 2217 N N . GLN A 1 282 ? -5.746 6.086 -1.280 1.00 96.06 282 GLN A N 1
ATOM 2218 C CA . GLN A 1 282 ? -5.026 7.252 -1.772 1.00 96.06 282 GLN A CA 1
ATOM 2219 C C . GLN A 1 282 ? -5.322 8.496 -0.933 1.00 96.06 282 GLN A C 1
ATOM 2221 O O . GLN A 1 282 ? -6.475 8.792 -0.610 1.00 96.06 282 GLN A O 1
ATOM 2226 N N . VAL A 1 283 ? -4.280 9.275 -0.664 1.00 96.12 283 VAL A N 1
ATOM 2227 C CA . VAL A 1 283 ? -4.372 10.658 -0.191 1.00 96.12 283 VAL A CA 1
ATOM 2228 C C . VAL A 1 283 ? -4.084 11.578 -1.374 1.00 96.12 283 VAL A C 1
ATOM 2230 O O . VAL A 1 283 ? -3.093 11.404 -2.077 1.00 96.12 283 VAL A O 1
ATOM 2233 N N . LYS A 1 284 ? -4.963 12.548 -1.626 1.00 93.94 284 LYS A N 1
ATOM 2234 C CA . LYS A 1 284 ? -4.802 13.545 -2.690 1.00 93.94 284 LYS A CA 1
ATOM 2235 C C . LYS A 1 284 ? -4.359 14.860 -2.073 1.00 93.94 284 LYS A C 1
ATOM 2237 O O . LYS A 1 284 ? -5.052 15.347 -1.186 1.00 93.94 284 LYS A O 1
ATOM 2242 N N . ILE A 1 285 ? -3.248 15.432 -2.530 1.00 93.06 285 ILE A N 1
ATOM 2243 C CA . ILE A 1 285 ? -2.736 16.721 -2.038 1.00 93.06 285 ILE A CA 1
ATOM 2244 C C . ILE A 1 285 ? -2.321 17.573 -3.228 1.00 93.06 285 ILE A C 1
ATOM 2246 O O . ILE A 1 285 ? -1.423 17.190 -3.970 1.00 93.06 285 ILE A O 1
ATOM 2250 N N . ASN A 1 286 ? -2.967 18.724 -3.416 1.00 90.31 286 ASN A N 1
ATOM 2251 C CA . ASN A 1 286 ? -2.648 19.686 -4.481 1.00 90.31 286 ASN A CA 1
ATOM 2252 C C . ASN A 1 286 ? -2.583 19.053 -5.886 1.00 90.31 286 ASN A C 1
ATOM 2254 O O . ASN A 1 286 ? -1.728 19.399 -6.688 1.00 90.31 286 ASN A O 1
ATOM 2258 N N . GLY A 1 287 ? -3.472 18.096 -6.174 1.00 84.81 287 GLY A N 1
ATOM 2259 C CA . GLY A 1 287 ? -3.498 17.356 -7.444 1.00 84.81 287 GLY A CA 1
ATOM 2260 C C . GLY A 1 287 ? -2.621 16.098 -7.472 1.00 84.81 287 GLY A C 1
ATOM 2261 O O . GLY A 1 287 ? -2.925 15.177 -8.227 1.00 84.81 287 GLY A O 1
ATOM 2262 N N . ASN A 1 288 ? -1.623 15.995 -6.591 1.00 89.62 288 ASN A N 1
ATOM 2263 C CA . ASN A 1 288 ? -0.776 14.811 -6.454 1.00 89.62 288 ASN A CA 1
ATOM 2264 C C . ASN A 1 288 ? -1.495 13.680 -5.718 1.00 89.62 288 ASN A C 1
ATOM 2266 O O . ASN A 1 288 ? -2.354 13.908 -4.860 1.00 89.62 288 ASN A O 1
ATOM 2270 N N . SER A 1 289 ? -1.112 12.446 -6.037 1.00 90.50 289 SER A N 1
ATOM 2271 C CA . SER A 1 289 ? -1.647 11.237 -5.422 1.00 90.50 289 SER A CA 1
ATOM 2272 C C . SER A 1 289 ? -0.583 10.500 -4.631 1.00 90.50 289 SER A C 1
ATOM 2274 O O . SER A 1 289 ? 0.449 10.157 -5.191 1.00 90.50 289 SER A O 1
ATOM 2276 N N . PHE A 1 290 ? -0.889 10.196 -3.374 1.00 95.06 290 PHE A N 1
ATOM 2277 C CA . PHE A 1 290 ? -0.028 9.470 -2.449 1.00 95.06 290 PHE A CA 1
ATOM 2278 C C . PHE A 1 290 ? -0.717 8.175 -2.005 1.00 95.06 290 PHE A C 1
ATOM 2280 O O . PHE A 1 290 ? -1.930 8.167 -1.790 1.00 95.06 290 PHE A O 1
ATOM 2287 N N . LEU A 1 291 ? 0.037 7.091 -1.844 1.00 96.81 291 LEU A N 1
ATOM 2288 C CA . LEU A 1 291 ? -0.407 5.812 -1.295 1.00 96.81 291 LEU A CA 1
ATOM 2289 C C . LEU A 1 291 ? -0.274 5.825 0.235 1.00 96.81 291 LEU A C 1
ATOM 2291 O O . LEU A 1 291 ? 0.827 5.911 0.780 1.00 96.81 291 LEU A O 1
ATOM 2295 N N . ASP A 1 292 ? -1.402 5.746 0.938 1.00 97.69 292 ASP A N 1
ATOM 2296 C CA . ASP A 1 292 ? -1.457 5.803 2.402 1.00 97.69 292 ASP A CA 1
ATOM 2297 C C . ASP A 1 292 ? -0.600 4.710 3.060 1.00 97.69 292 ASP A C 1
ATOM 2299 O O . ASP A 1 292 ? -0.593 3.572 2.603 1.00 97.69 292 ASP A O 1
ATOM 2303 N N . LYS A 1 293 ? 0.121 5.050 4.138 1.00 95.31 293 LYS A N 1
ATOM 2304 C CA . LYS A 1 293 ? 1.075 4.176 4.858 1.00 95.31 293 LYS A CA 1
ATOM 2305 C C . LYS A 1 293 ? 2.290 3.695 4.043 1.00 95.31 293 LYS A C 1
ATOM 2307 O O . LYS A 1 293 ? 3.067 2.908 4.581 1.00 95.31 293 LYS A O 1
ATOM 2312 N N . PHE A 1 294 ? 2.451 4.137 2.795 1.00 96.00 294 PHE A N 1
ATOM 2313 C CA . PHE A 1 294 ? 3.621 3.835 1.966 1.00 96.00 294 PHE A CA 1
ATOM 2314 C C . PHE A 1 294 ? 4.291 5.124 1.499 1.00 96.00 294 PHE A C 1
ATOM 2316 O O . PHE A 1 294 ? 5.361 5.470 1.966 1.00 96.00 294 PHE A O 1
ATOM 2323 N N . SER A 1 295 ? 3.645 5.889 0.624 1.00 96.56 295 SER A N 1
ATOM 2324 C CA . SER A 1 295 ? 4.225 7.101 0.040 1.00 96.56 295 SER A CA 1
ATOM 2325 C C . SER A 1 295 ? 3.885 8.375 0.829 1.00 96.56 295 SER A C 1
ATOM 2327 O O . SER A 1 295 ? 4.330 9.466 0.472 1.00 96.56 295 SER A O 1
ATOM 2329 N N . ILE A 1 296 ? 3.066 8.254 1.878 1.00 96.25 296 ILE A N 1
ATOM 2330 C CA . ILE A 1 296 ? 2.752 9.333 2.813 1.00 96.25 296 ILE A CA 1
ATOM 2331 C C . ILE A 1 296 ? 2.569 8.799 4.232 1.00 96.25 296 ILE A C 1
ATOM 2333 O O . ILE A 1 296 ? 1.838 7.834 4.484 1.00 96.25 296 ILE A O 1
ATOM 2337 N N . SER A 1 297 ? 3.221 9.476 5.171 1.00 94.81 297 SER A N 1
ATOM 2338 C CA . SER A 1 297 ? 3.122 9.213 6.602 1.00 94.81 297 SER A CA 1
ATOM 2339 C C . SER A 1 297 ? 2.076 10.103 7.286 1.00 94.81 297 SER A C 1
ATOM 2341 O O . SER A 1 297 ? 1.685 11.170 6.794 1.00 94.81 297 SER A O 1
ATOM 2343 N N . LEU A 1 298 ? 1.648 9.690 8.480 1.00 94.31 298 LEU A N 1
ATOM 2344 C CA . LEU A 1 298 ? 0.735 10.482 9.301 1.00 94.31 298 LEU A CA 1
ATOM 2345 C C . LEU A 1 298 ? 1.333 11.856 9.695 1.00 94.31 298 LEU A C 1
ATOM 2347 O O . LEU A 1 298 ? 0.631 12.860 9.542 1.00 94.31 298 LEU A O 1
ATOM 2351 N N . PRO A 1 299 ? 2.612 11.968 10.124 1.00 94.19 299 PRO A N 1
ATOM 2352 C CA . PRO A 1 299 ? 3.241 13.267 10.369 1.00 94.19 299 PRO A CA 1
ATOM 2353 C C . PRO A 1 299 ? 3.248 14.186 9.142 1.00 94.19 299 PRO A C 1
ATOM 2355 O O . PRO A 1 299 ? 2.876 15.351 9.262 1.00 94.19 299 PRO A O 1
ATOM 2358 N N . GLN A 1 300 ? 3.593 13.673 7.954 1.00 94.44 300 GLN A N 1
ATOM 2359 C CA . GLN A 1 300 ? 3.559 14.467 6.717 1.00 94.44 300 GLN A CA 1
ATOM 2360 C C . GLN A 1 300 ? 2.140 14.950 6.400 1.00 94.44 300 GLN A C 1
ATOM 2362 O O . GLN A 1 300 ? 1.947 16.128 6.106 1.00 94.44 300 GLN A O 1
ATOM 2367 N N . THR A 1 301 ? 1.135 14.079 6.530 1.00 95.50 301 THR A N 1
ATOM 2368 C CA . THR A 1 301 ? -0.282 14.442 6.348 1.00 95.50 301 THR A CA 1
ATOM 2369 C C . THR A 1 301 ? -0.675 15.612 7.241 1.00 95.50 301 THR A C 1
ATOM 2371 O O . THR A 1 301 ? -1.342 16.551 6.811 1.00 95.50 301 THR A O 1
ATOM 2374 N N . PHE A 1 302 ? -0.211 15.598 8.484 1.00 94.94 302 PHE A N 1
ATOM 2375 C CA . PHE A 1 302 ? -0.444 16.666 9.439 1.00 94.94 302 PHE A CA 1
ATOM 2376 C C . PHE A 1 302 ? 0.312 17.959 9.159 1.00 94.94 302 PHE A C 1
ATOM 2378 O O . PHE A 1 302 ? -0.210 19.029 9.479 1.00 94.94 302 PHE A O 1
ATOM 2385 N N . THR A 1 303 ? 1.501 17.879 8.570 1.00 94.12 303 THR A N 1
ATOM 2386 C CA . THR A 1 303 ? 2.202 19.047 8.031 1.00 94.12 303 THR A CA 1
ATOM 2387 C C . THR A 1 303 ? 1.391 19.661 6.892 1.00 94.12 303 THR A C 1
ATOM 2389 O O . THR A 1 303 ? 1.104 20.856 6.930 1.00 94.12 303 THR A O 1
ATOM 2392 N N . TYR A 1 304 ? 0.915 18.851 5.941 1.00 93.94 304 TYR A N 1
ATOM 2393 C CA . TYR A 1 304 ? 0.070 19.338 4.850 1.00 93.94 304 TYR A CA 1
ATOM 2394 C C . TYR A 1 304 ? -1.237 19.963 5.356 1.00 93.94 304 TYR A C 1
ATOM 2396 O O . TYR A 1 304 ? -1.577 21.063 4.929 1.00 93.94 304 TYR A O 1
ATOM 2404 N N . LEU A 1 305 ? -1.932 19.322 6.301 1.00 92.25 305 LEU A N 1
ATOM 2405 C CA . LEU A 1 305 ? -3.185 19.829 6.878 1.00 92.25 305 LEU A CA 1
ATOM 2406 C C . LEU A 1 305 ? -3.029 21.151 7.638 1.00 92.25 305 LEU A C 1
ATOM 2408 O O . LEU A 1 305 ? -4.005 21.880 7.789 1.00 92.25 305 LEU A O 1
ATOM 2412 N N . SER A 1 306 ? -1.830 21.453 8.144 1.00 92.25 306 SER A N 1
ATOM 2413 C CA . SER A 1 306 ? -1.580 22.699 8.877 1.00 92.25 306 SER A CA 1
ATOM 2414 C C . SER A 1 306 ? -1.493 23.935 7.980 1.00 92.25 306 SER A C 1
ATOM 2416 O O . SER A 1 306 ? -1.640 25.048 8.478 1.00 92.25 306 SER A O 1
ATOM 2418 N N . ASN A 1 307 ? -1.289 23.749 6.673 1.00 92.81 307 ASN A N 1
ATOM 2419 C CA . ASN A 1 307 ? -1.281 24.836 5.706 1.00 92.81 307 ASN A CA 1
ATOM 2420 C C . ASN A 1 307 ? -2.655 24.919 5.004 1.00 92.81 307 ASN A C 1
ATOM 2422 O O . ASN A 1 307 ? -3.000 23.998 4.259 1.00 92.81 307 ASN A O 1
ATOM 2426 N N . PRO A 1 308 ? -3.427 26.005 5.209 1.00 88.00 308 PRO A N 1
ATOM 2427 C CA . PRO A 1 308 ? -4.778 26.149 4.663 1.00 88.00 308 PRO A CA 1
ATOM 2428 C C . PRO A 1 308 ? -4.829 26.248 3.131 1.00 88.00 308 PRO A C 1
ATOM 2430 O O . PRO A 1 308 ? -5.881 25.987 2.553 1.00 88.00 308 PRO A O 1
ATOM 2433 N N . GLU A 1 309 ? -3.713 26.566 2.468 1.00 92.06 309 GLU A N 1
ATOM 2434 C CA . GLU A 1 309 ? -3.627 26.608 1.000 1.00 92.06 309 GLU A CA 1
ATOM 2435 C C . GLU A 1 309 ? -3.650 25.206 0.372 1.00 92.06 309 GLU A C 1
ATOM 2437 O O . GLU A 1 309 ? -3.951 25.043 -0.813 1.00 92.06 309 GLU A O 1
ATOM 2442 N N . ASN A 1 310 ? -3.344 24.166 1.157 1.00 93.31 310 ASN A N 1
ATOM 2443 C CA . ASN A 1 310 ? -3.308 22.806 0.644 1.00 93.31 310 ASN A CA 1
ATOM 2444 C C . ASN A 1 310 ? -4.716 22.245 0.432 1.00 93.31 310 ASN A C 1
ATOM 2446 O O . ASN A 1 310 ? -5.521 22.115 1.356 1.00 93.31 310 ASN A O 1
ATOM 2450 N N . ARG A 1 311 ? -4.979 21.783 -0.791 1.00 92.31 311 ARG A N 1
ATOM 2451 C CA . ARG A 1 311 ? -6.187 21.029 -1.136 1.00 92.31 311 ARG A CA 1
ATOM 2452 C C . ARG A 1 311 ? -5.947 19.557 -0.861 1.00 92.31 311 ARG A C 1
ATOM 2454 O O . ARG A 1 311 ? -5.219 18.904 -1.607 1.00 92.31 311 ARG A O 1
ATOM 2461 N N . ILE A 1 312 ? -6.562 19.047 0.203 1.00 93.69 312 ILE A N 1
ATOM 2462 C CA . ILE A 1 312 ? -6.353 17.679 0.683 1.00 93.69 312 ILE A CA 1
ATOM 2463 C C . ILE A 1 312 ? -7.656 16.888 0.603 1.00 93.69 312 ILE A C 1
ATOM 2465 O O . ILE A 1 312 ? -8.713 17.363 1.015 1.00 93.69 312 ILE A O 1
ATOM 2469 N N . GLY A 1 313 ? -7.572 15.661 0.104 1.00 93.62 313 GLY A N 1
ATOM 2470 C CA . GLY A 1 313 ? -8.690 14.732 0.009 1.00 93.62 313 GLY A CA 1
ATOM 2471 C C . GLY A 1 313 ? -8.237 13.281 0.088 1.00 93.62 313 GLY A C 1
ATOM 2472 O O . GLY A 1 313 ? -7.053 12.979 0.232 1.00 93.62 313 GLY A O 1
ATOM 2473 N N . THR A 1 314 ? -9.196 12.370 -0.013 1.00 95.50 314 THR A N 1
ATOM 2474 C CA . THR A 1 314 ? -8.960 10.925 0.009 1.00 95.50 314 THR A CA 1
ATOM 2475 C C . THR A 1 314 ? -9.658 10.273 -1.178 1.00 95.50 314 THR A C 1
ATOM 2477 O O . THR A 1 314 ? -10.651 10.796 -1.687 1.00 95.50 314 THR A O 1
ATOM 2480 N N . ALA A 1 315 ? -9.131 9.147 -1.650 1.00 95.06 315 ALA A N 1
ATOM 2481 C CA . ALA A 1 315 ? -9.723 8.374 -2.734 1.00 95.06 315 ALA A CA 1
ATOM 2482 C C . ALA A 1 315 ? -9.524 6.868 -2.516 1.00 95.06 315 ALA A C 1
ATOM 2484 O O . ALA A 1 315 ? -8.580 6.434 -1.852 1.00 95.06 315 ALA A O 1
ATOM 2485 N N . ALA A 1 316 ? -10.420 6.072 -3.100 1.00 96.94 316 ALA A N 1
ATOM 2486 C CA . ALA A 1 316 ? -10.280 4.621 -3.181 1.00 96.94 316 ALA A CA 1
ATOM 2487 C C . ALA A 1 316 ? -8.989 4.221 -3.935 1.00 96.94 316 ALA A C 1
ATOM 2489 O O . ALA A 1 316 ? -8.442 5.032 -4.692 1.00 96.94 316 ALA A O 1
ATOM 2490 N N . PRO A 1 317 ? -8.483 2.985 -3.767 1.00 96.25 317 PRO A N 1
ATOM 2491 C CA . PRO A 1 317 ? -7.413 2.459 -4.613 1.00 96.25 317 PRO A CA 1
ATOM 2492 C C . PRO A 1 317 ? -7.801 2.491 -6.099 1.00 96.25 317 PRO A C 1
ATOM 2494 O O . PRO A 1 317 ? -8.980 2.430 -6.455 1.00 96.25 317 PRO A O 1
ATOM 2497 N N . SER A 1 318 ? -6.806 2.584 -6.982 1.00 92.62 318 SER A N 1
ATOM 2498 C CA . SER A 1 318 ? -7.046 2.470 -8.422 1.00 92.62 318 SER A CA 1
ATOM 2499 C C . SER A 1 318 ? -7.347 1.017 -8.806 1.00 92.62 318 SER A C 1
ATOM 2501 O O . SER A 1 318 ? -6.886 0.075 -8.160 1.00 92.62 318 SER A O 1
ATOM 2503 N N . ALA A 1 319 ? -8.089 0.823 -9.898 1.00 92.38 319 ALA A N 1
ATOM 2504 C CA . ALA A 1 319 ? -8.364 -0.509 -10.436 1.00 92.38 319 ALA A CA 1
ATOM 2505 C C . ALA A 1 319 ? -7.076 -1.289 -10.759 1.00 92.38 319 ALA A C 1
ATOM 2507 O O . ALA A 1 319 ? -7.008 -2.482 -10.484 1.00 92.38 319 ALA A O 1
ATOM 2508 N N . ALA A 1 320 ? -6.058 -0.608 -11.297 1.00 87.56 320 ALA A N 1
ATOM 2509 C CA . ALA A 1 320 ? -4.763 -1.206 -11.617 1.00 87.56 320 ALA A CA 1
ATOM 2510 C C . ALA A 1 320 ? -4.039 -1.717 -10.363 1.00 87.56 320 ALA A C 1
ATOM 2512 O O . ALA A 1 320 ? -3.495 -2.817 -10.372 1.00 87.56 320 ALA A O 1
ATOM 2513 N N . LEU A 1 321 ? -4.089 -0.951 -9.268 1.00 91.31 321 LEU A N 1
ATOM 2514 C CA . LEU A 1 321 ? -3.473 -1.339 -8.003 1.00 91.31 321 LEU A CA 1
ATOM 2515 C C . LEU A 1 321 ? -4.139 -2.592 -7.422 1.00 91.31 321 LEU A C 1
ATOM 2517 O O . LEU A 1 321 ? -3.449 -3.547 -7.082 1.00 91.31 321 LEU A O 1
ATOM 2521 N N . VAL A 1 322 ? -5.475 -2.632 -7.385 1.00 95.94 322 VAL A N 1
ATOM 2522 C CA . VAL A 1 322 ? -6.211 -3.819 -6.915 1.00 95.94 322 VAL A CA 1
ATOM 2523 C C . VAL A 1 322 ? -5.963 -5.029 -7.822 1.00 95.94 322 VAL A C 1
ATOM 2525 O O . VAL A 1 322 ? -5.753 -6.136 -7.329 1.00 95.94 322 VAL A O 1
ATOM 2528 N N . ALA A 1 323 ? -5.967 -4.833 -9.145 1.00 92.81 323 ALA A N 1
ATOM 2529 C CA . ALA A 1 323 ? -5.706 -5.906 -10.098 1.00 92.81 323 ALA A CA 1
ATOM 2530 C C . ALA A 1 323 ? -4.319 -6.526 -9.879 1.00 92.81 323 ALA A C 1
ATOM 2532 O O . ALA A 1 323 ? -4.220 -7.749 -9.832 1.00 92.81 323 ALA A O 1
ATOM 2533 N N . ARG A 1 324 ? -3.286 -5.703 -9.653 1.00 89.00 324 ARG A N 1
ATOM 2534 C CA . ARG A 1 324 ? -1.925 -6.160 -9.336 1.00 89.00 324 ARG A CA 1
ATOM 2535 C C . ARG A 1 324 ? -1.890 -7.009 -8.064 1.00 89.00 324 ARG A C 1
ATOM 2537 O O . ARG A 1 324 ? -1.280 -8.075 -8.062 1.00 89.00 324 ARG A O 1
ATOM 2544 N N . SER A 1 325 ? -2.583 -6.582 -7.006 1.00 93.56 325 SER A N 1
ATOM 2545 C CA . SER A 1 325 ? -2.673 -7.353 -5.759 1.00 93.56 325 SER A CA 1
ATOM 2546 C C . SER A 1 325 ? -3.286 -8.739 -5.980 1.00 93.56 325 SER A C 1
ATOM 2548 O O . SER A 1 325 ? -2.750 -9.733 -5.497 1.00 93.56 325 SER A O 1
ATOM 2550 N N . PHE A 1 326 ? -4.377 -8.835 -6.745 1.00 95.69 326 PHE A N 1
ATOM 2551 C CA . PHE A 1 326 ? -4.991 -10.129 -7.060 1.00 95.69 326 PHE A CA 1
ATOM 2552 C C . PHE A 1 326 ? -4.119 -10.998 -7.955 1.00 95.69 326 PHE A C 1
ATOM 2554 O O . PHE A 1 326 ? -4.034 -12.199 -7.710 1.00 95.69 326 PHE A O 1
ATOM 2561 N N . GLN A 1 327 ? -3.435 -10.407 -8.934 1.00 91.38 327 GLN A N 1
ATOM 2562 C CA . GLN A 1 327 ? -2.523 -11.137 -9.805 1.00 91.38 327 GLN A CA 1
ATOM 2563 C C . GLN A 1 327 ? -1.366 -11.773 -9.032 1.00 91.38 327 GLN A C 1
ATOM 2565 O O . GLN A 1 327 ? -1.021 -12.915 -9.320 1.00 91.38 327 GLN A O 1
ATOM 2570 N N . PHE A 1 328 ? -0.822 -11.069 -8.036 1.00 91.44 328 PHE A N 1
ATOM 2571 C CA . PHE A 1 328 ? 0.179 -11.630 -7.133 1.00 91.44 328 PHE A CA 1
ATOM 2572 C C . PHE A 1 328 ? -0.414 -12.780 -6.314 1.00 91.44 328 PHE A C 1
ATOM 2574 O O . PHE A 1 328 ? 0.014 -13.928 -6.386 1.00 91.44 328 PHE A O 1
ATOM 2581 N N . LEU A 1 329 ? -1.465 -12.484 -5.546 1.00 94.06 329 LEU A N 1
ATOM 2582 C CA . LEU A 1 329 ? -1.999 -13.414 -4.556 1.00 94.06 329 LEU A CA 1
ATOM 2583 C C . LEU A 1 329 ? -2.570 -14.687 -5.187 1.00 94.06 329 LEU A C 1
ATOM 2585 O O . LEU A 1 329 ? -2.486 -15.756 -4.582 1.00 94.06 329 LEU A O 1
ATOM 2589 N N . GLN A 1 330 ? -3.117 -14.616 -6.406 1.00 93.81 330 GLN A N 1
ATOM 2590 C CA . GLN A 1 330 ? -3.667 -15.802 -7.060 1.00 93.81 330 GLN A CA 1
ATOM 2591 C C . GLN A 1 330 ? -2.611 -16.857 -7.408 1.00 93.81 330 GLN A C 1
ATOM 2593 O O . GLN A 1 330 ? -2.972 -18.028 -7.516 1.00 93.81 330 GLN A O 1
ATOM 2598 N N . GLN A 1 331 ? -1.344 -16.462 -7.566 1.00 90.19 331 GLN A N 1
ATOM 2599 C CA . GLN A 1 331 ? -0.233 -17.374 -7.849 1.00 90.19 331 GLN A CA 1
ATOM 2600 C C . GLN A 1 331 ? 0.194 -18.149 -6.592 1.00 90.19 331 GLN A C 1
ATOM 2602 O O . GLN A 1 331 ? 0.736 -19.248 -6.693 1.00 90.19 331 GLN A O 1
ATOM 2607 N N . HIS A 1 332 ? -0.095 -17.610 -5.401 1.00 91.25 332 HIS A N 1
ATOM 2608 C CA . HIS A 1 332 ? 0.465 -18.100 -4.138 1.00 91.25 332 HIS A CA 1
ATOM 2609 C C . HIS A 1 332 ? -0.563 -18.575 -3.103 1.00 91.25 332 HIS A C 1
ATOM 2611 O O . HIS A 1 332 ? -0.171 -19.122 -2.081 1.00 91.25 332 HIS A O 1
ATOM 2617 N N . TYR A 1 333 ? -1.865 -18.414 -3.322 1.00 94.81 333 TYR A N 1
ATOM 2618 C CA . TYR A 1 333 ? -2.897 -18.857 -2.370 1.00 94.81 333 TYR A CA 1
ATOM 2619 C C . TYR A 1 333 ? -3.976 -19.674 -3.063 1.00 94.81 333 TYR A C 1
ATOM 2621 O O . TYR A 1 333 ? -4.152 -19.530 -4.262 1.00 94.81 333 TYR A O 1
ATOM 2629 N N . GLU A 1 334 ? -4.721 -20.519 -2.350 1.00 96.00 334 GLU A N 1
ATOM 2630 C CA . GLU A 1 334 ? -5.854 -21.252 -2.942 1.00 96.00 334 GLU A CA 1
ATOM 2631 C C . GLU A 1 334 ? -7.043 -20.311 -3.182 1.00 96.00 334 GLU A C 1
ATOM 2633 O O . GLU A 1 334 ? -7.678 -20.349 -4.236 1.00 96.00 334 GLU A O 1
ATOM 2638 N N . SER A 1 335 ? -7.286 -19.394 -2.243 1.00 98.25 335 SER A N 1
ATOM 2639 C CA . SER A 1 335 ? -8.364 -18.403 -2.300 1.00 98.25 335 SER A CA 1
ATOM 2640 C C . SER A 1 335 ? -7.950 -17.074 -1.663 1.00 98.25 335 SER A C 1
ATOM 2642 O O . SER A 1 335 ? -6.952 -17.000 -0.943 1.00 98.25 335 SER A O 1
ATOM 2644 N N . ILE A 1 336 ? -8.709 -16.010 -1.936 1.00 98.62 336 ILE A N 1
ATOM 2645 C CA . ILE A 1 336 ? -8.424 -14.647 -1.468 1.00 98.62 336 ILE A CA 1
ATOM 2646 C C . ILE A 1 336 ? -9.651 -14.085 -0.749 1.00 98.62 336 ILE A C 1
ATOM 2648 O O . ILE A 1 336 ? -10.723 -13.968 -1.339 1.00 98.62 336 ILE A O 1
ATOM 2652 N N . LEU A 1 337 ? -9.498 -13.697 0.513 1.00 98.75 337 LEU A N 1
ATOM 2653 C CA . LEU A 1 337 ? -10.544 -13.068 1.310 1.00 98.75 337 LEU A CA 1
ATOM 2654 C C . LEU A 1 337 ? -10.182 -11.610 1.590 1.00 98.75 337 LEU A C 1
ATOM 2656 O O . LEU A 1 337 ? -9.238 -11.322 2.324 1.00 98.75 337 LEU A O 1
ATOM 2660 N N . VAL A 1 338 ? -10.953 -10.689 1.017 1.00 98.81 338 VAL A N 1
ATOM 2661 C CA . VAL A 1 338 ? -10.747 -9.247 1.170 1.00 98.81 338 VAL A CA 1
ATOM 2662 C C . VAL A 1 338 ? -11.748 -8.670 2.162 1.00 98.81 338 VAL A C 1
ATOM 2664 O O . VAL A 1 338 ? -12.957 -8.833 2.001 1.00 98.81 338 VAL A O 1
ATOM 2667 N N . ILE A 1 339 ? -11.247 -7.947 3.161 1.00 98.75 339 ILE A N 1
ATOM 2668 C CA . ILE A 1 339 ? -12.037 -7.269 4.193 1.00 98.75 339 ILE A CA 1
ATOM 2669 C C . ILE A 1 339 ? -11.675 -5.775 4.143 1.00 98.75 339 ILE A C 1
ATOM 2671 O O . ILE A 1 339 ? -10.793 -5.323 4.877 1.00 98.75 339 ILE A O 1
ATOM 2675 N N . PRO A 1 340 ? -12.279 -4.998 3.224 1.00 98.56 340 PRO A N 1
ATOM 2676 C CA . PRO A 1 340 ? -12.009 -3.573 3.098 1.00 98.56 340 PRO A CA 1
ATOM 2677 C C . PRO A 1 340 ? -12.848 -2.730 4.066 1.00 98.56 340 PRO A C 1
ATOM 2679 O O . PRO A 1 340 ? -13.770 -3.213 4.730 1.00 98.56 340 PRO A O 1
ATOM 2682 N N . VAL A 1 341 ? -12.579 -1.427 4.089 1.00 98.19 341 VAL A N 1
ATOM 2683 C CA . VAL A 1 341 ? -13.449 -0.405 4.664 1.00 98.19 341 VAL A CA 1
ATOM 2684 C C . VAL A 1 341 ? -14.881 -0.544 4.148 1.00 98.19 341 VAL A C 1
ATOM 2686 O O . VAL A 1 341 ? -15.121 -0.786 2.962 1.00 98.19 341 VAL A O 1
ATOM 2689 N N . GLY A 1 342 ? -15.840 -0.379 5.060 1.00 97.44 342 GLY A N 1
ATOM 2690 C CA . GLY A 1 342 ? -17.255 -0.584 4.779 1.00 97.44 342 GLY A CA 1
ATOM 2691 C C . GLY A 1 342 ? -17.771 0.268 3.617 1.00 97.44 342 GLY A C 1
ATOM 2692 O O . GLY A 1 342 ? -17.437 1.452 3.488 1.00 97.44 342 GLY A O 1
ATOM 2693 N N . LYS A 1 343 ? -18.656 -0.309 2.800 1.00 96.62 343 LYS A N 1
ATOM 2694 C CA . LYS A 1 343 ? -19.154 0.318 1.556 1.00 96.62 343 LYS A CA 1
ATOM 2695 C C . LYS A 1 343 ? -19.877 1.654 1.771 1.00 96.62 343 LYS A C 1
ATOM 2697 O O . LYS A 1 343 ? -19.887 2.516 0.902 1.00 96.62 343 LYS A O 1
ATOM 2702 N N . ALA A 1 344 ? -20.473 1.855 2.950 1.00 93.31 344 ALA A N 1
ATOM 2703 C CA . ALA A 1 344 ? -21.142 3.108 3.312 1.00 93.31 344 ALA A CA 1
ATOM 2704 C C . ALA A 1 344 ? -20.159 4.274 3.556 1.00 93.31 344 ALA A C 1
ATOM 2706 O O . ALA A 1 344 ? -20.580 5.434 3.606 1.00 93.31 344 ALA A O 1
ATOM 2707 N N . LEU A 1 345 ? -18.868 3.964 3.725 1.00 92.31 345 LEU A N 1
ATOM 2708 C CA . LEU A 1 345 ? -17.801 4.901 4.076 1.00 92.31 345 LEU A CA 1
ATOM 2709 C C . LEU A 1 345 ? -16.848 5.193 2.912 1.00 92.31 345 LEU A C 1
ATOM 2711 O O . LEU A 1 345 ? -16.207 6.246 2.909 1.00 92.31 345 LEU A O 1
ATOM 2715 N N . SER A 1 346 ? -16.713 4.283 1.949 1.00 95.12 346 SER A N 1
ATOM 2716 C CA . SER A 1 346 ? -15.811 4.446 0.808 1.00 95.12 346 SER A CA 1
ATOM 2717 C C . SER A 1 346 ? -16.254 3.597 -0.379 1.00 95.12 346 SER A C 1
ATOM 2719 O O . SER A 1 346 ? -16.723 2.475 -0.203 1.00 95.12 346 SER A O 1
ATOM 2721 N N . SER A 1 347 ? -15.980 4.083 -1.590 1.00 96.56 347 SER A N 1
ATOM 2722 C CA . SER A 1 347 ? -16.100 3.300 -2.825 1.00 96.56 347 SER A CA 1
ATOM 2723 C C . SER A 1 347 ? -15.026 2.212 -2.964 1.00 96.56 347 SER A C 1
ATOM 2725 O O . SER A 1 347 ? -15.060 1.449 -3.925 1.00 96.56 347 SER A O 1
ATOM 2727 N N . THR A 1 348 ? -14.082 2.103 -2.016 1.00 98.25 348 THR A N 1
ATOM 2728 C CA . THR A 1 348 ? -13.058 1.042 -1.972 1.00 98.25 348 THR A CA 1
ATOM 2729 C C . THR A 1 348 ? -13.670 -0.348 -2.149 1.00 98.25 348 THR A C 1
ATOM 2731 O O . THR A 1 348 ? -13.170 -1.124 -2.959 1.00 98.25 348 THR A O 1
ATOM 2734 N N . TYR A 1 349 ? -14.779 -0.638 -1.457 1.00 98.44 349 TYR A N 1
ATOM 2735 C CA . TYR A 1 349 ? -15.502 -1.905 -1.592 1.00 98.44 349 TYR A CA 1
ATOM 2736 C C . TYR A 1 349 ? -15.906 -2.177 -3.051 1.00 98.44 349 TYR A C 1
ATOM 2738 O O . TYR A 1 349 ? -15.585 -3.233 -3.595 1.00 98.44 349 TYR A O 1
ATOM 2746 N N . ASP A 1 350 ? -16.535 -1.204 -3.717 1.00 98.31 350 ASP A N 1
ATOM 2747 C CA . ASP A 1 350 ? -17.022 -1.360 -5.091 1.00 98.31 350 ASP A CA 1
ATOM 2748 C C . ASP A 1 350 ? -15.876 -1.527 -6.097 1.00 98.31 350 ASP A C 1
ATOM 2750 O O . ASP A 1 350 ? -15.963 -2.354 -7.005 1.00 98.31 350 ASP A O 1
ATOM 2754 N N . VAL A 1 351 ? -14.774 -0.783 -5.935 1.00 98.38 351 VAL A N 1
ATOM 2755 C CA . VAL A 1 351 ? -13.573 -0.938 -6.779 1.00 98.38 351 VAL A CA 1
ATOM 2756 C C . VAL A 1 351 ? -13.032 -2.366 -6.666 1.00 98.38 351 VAL A C 1
ATOM 2758 O O . VAL A 1 351 ? -12.744 -2.989 -7.691 1.00 98.38 351 VAL A O 1
ATOM 2761 N N . ILE A 1 352 ? -12.935 -2.896 -5.443 1.00 98.56 352 ILE A N 1
ATOM 2762 C CA . ILE A 1 352 ? -12.409 -4.240 -5.179 1.00 98.56 352 ILE A CA 1
ATOM 2763 C C . ILE A 1 352 ? -13.337 -5.319 -5.743 1.00 98.56 352 ILE A C 1
ATOM 2765 O O . ILE A 1 352 ? -12.862 -6.196 -6.462 1.00 98.56 352 ILE A O 1
ATOM 2769 N N . VAL A 1 353 ? -14.649 -5.223 -5.506 1.00 98.44 353 VAL A N 1
ATOM 2770 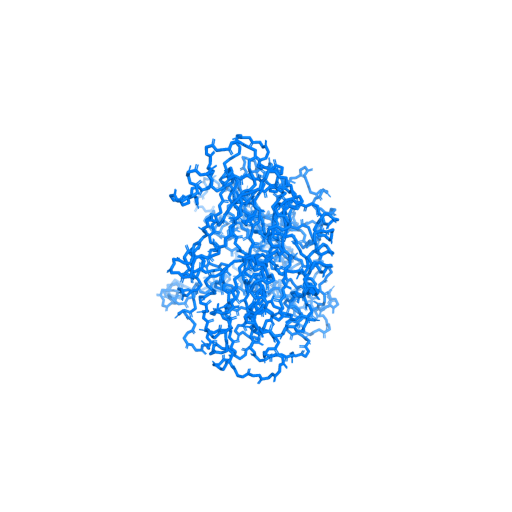C CA . VAL A 1 353 ? -15.648 -6.146 -6.077 1.00 98.44 353 VAL A CA 1
ATOM 2771 C C . VAL A 1 353 ? -15.605 -6.139 -7.606 1.00 98.44 353 VAL A C 1
ATOM 2773 O O . VAL A 1 353 ? -15.667 -7.186 -8.248 1.00 98.44 353 VAL A O 1
ATOM 2776 N N . ASN A 1 354 ? -15.480 -4.964 -8.221 1.00 97.81 354 ASN A N 1
ATOM 2777 C CA . ASN A 1 354 ? -15.422 -4.865 -9.676 1.00 97.81 354 ASN A CA 1
ATOM 2778 C C . ASN A 1 354 ? -14.146 -5.491 -10.256 1.00 97.81 354 ASN A C 1
ATOM 2780 O O . ASN A 1 354 ? -14.200 -6.059 -11.346 1.00 97.81 354 ASN A O 1
ATOM 2784 N N . GLN A 1 355 ? -13.009 -5.415 -9.552 1.00 97.44 355 GLN A N 1
ATOM 2785 C CA . GLN A 1 355 ? -11.801 -6.124 -9.982 1.00 97.44 355 GLN A CA 1
ATOM 2786 C C . GLN A 1 355 ? -11.875 -7.626 -9.712 1.00 97.44 355 GLN A C 1
ATOM 2788 O O . GLN A 1 355 ? -11.427 -8.391 -10.562 1.00 97.44 355 GLN A O 1
ATOM 2793 N N . SER A 1 356 ? -12.458 -8.069 -8.593 1.00 97.44 356 SER A N 1
ATOM 2794 C CA . SER A 1 356 ? -12.507 -9.499 -8.256 1.00 97.44 356 SER A CA 1
ATOM 2795 C C . SER A 1 356 ? -13.304 -10.302 -9.286 1.00 97.44 356 SER A C 1
ATOM 2797 O O . SER A 1 356 ? -12.888 -11.389 -9.670 1.00 97.44 356 SER A O 1
ATOM 2799 N N . ARG A 1 357 ? -14.374 -9.720 -9.850 1.00 96.12 357 ARG A N 1
ATOM 2800 C CA . ARG A 1 357 ? -15.190 -10.320 -10.929 1.00 96.12 357 ARG A CA 1
ATOM 2801 C C . ARG A 1 357 ? -14.414 -10.686 -12.200 1.00 96.12 357 ARG A C 1
ATOM 2803 O O . ARG A 1 357 ? -14.922 -11.457 -13.012 1.00 96.12 357 ARG A O 1
ATOM 2810 N N . LYS A 1 358 ? -13.217 -10.128 -12.403 1.00 94.38 358 LYS A N 1
ATOM 2811 C CA . LYS A 1 358 ? -12.360 -10.443 -13.557 1.00 94.38 358 LYS A CA 1
ATOM 2812 C C . LYS A 1 358 ? -11.605 -11.767 -13.396 1.00 94.38 358 LYS A C 1
ATOM 2814 O O . LYS A 1 358 ? -11.138 -12.306 -14.391 1.00 94.38 358 LYS A O 1
ATOM 2819 N N . TYR A 1 359 ? -11.519 -12.300 -12.178 1.00 93.12 359 TYR A N 1
ATOM 2820 C CA . TYR A 1 359 ? -10.785 -13.519 -11.839 1.00 93.12 359 TYR A CA 1
ATOM 2821 C C . TYR A 1 359 ? -11.753 -14.695 -11.653 1.00 93.12 359 TYR A C 1
ATOM 2823 O O . TYR A 1 359 ? -11.989 -15.145 -10.537 1.00 93.12 359 TYR A O 1
ATOM 2831 N N . LYS A 1 360 ? -12.359 -15.171 -12.751 1.00 90.25 360 LYS A N 1
ATOM 2832 C CA . LYS A 1 360 ? -13.434 -16.186 -12.714 1.00 90.25 360 LYS A CA 1
ATOM 2833 C C . LYS A 1 360 ? -12.989 -17.547 -12.172 1.00 90.25 360 LYS A C 1
ATOM 2835 O O . LYS A 1 360 ? -13.782 -18.218 -11.523 1.00 90.25 360 LYS A O 1
ATOM 2840 N N . ASP A 1 361 ? -11.731 -17.910 -12.397 1.00 92.56 361 ASP A N 1
ATOM 2841 C CA . ASP A 1 361 ? -11.162 -19.200 -11.984 1.00 92.56 361 ASP A CA 1
ATOM 2842 C C . ASP A 1 361 ? -10.529 -19.146 -10.585 1.00 92.56 361 ASP A C 1
ATOM 2844 O O . ASP A 1 361 ? -9.864 -20.087 -10.151 1.00 92.56 361 ASP A O 1
ATOM 2848 N N . LYS A 1 362 ? -10.717 -18.032 -9.861 1.00 95.88 362 LYS A N 1
ATOM 2849 C CA . LYS A 1 362 ? -10.196 -17.843 -8.511 1.00 95.88 362 LYS A CA 1
ATOM 2850 C C . LYS A 1 362 ? -11.315 -17.571 -7.521 1.00 95.88 362 LYS A C 1
ATOM 2852 O O . LYS A 1 362 ? -12.116 -16.660 -7.708 1.00 95.88 362 LYS A O 1
ATOM 2857 N N . LEU A 1 363 ? -11.318 -18.304 -6.409 1.00 98.00 363 LEU A N 1
ATOM 2858 C CA . LEU A 1 363 ? -12.212 -18.007 -5.297 1.00 98.00 363 LEU A CA 1
ATOM 2859 C C . LEU A 1 363 ? -11.757 -16.719 -4.597 1.00 98.00 363 LEU A C 1
ATOM 2861 O O . LEU A 1 363 ? -10.767 -16.716 -3.859 1.00 98.00 363 LEU A O 1
ATOM 2865 N N . ILE A 1 364 ? -12.483 -15.626 -4.845 1.00 98.50 364 ILE A N 1
ATOM 2866 C CA . ILE A 1 364 ? -12.259 -14.321 -4.218 1.00 98.50 364 ILE A CA 1
ATOM 2867 C C . ILE A 1 364 ? -13.557 -13.834 -3.573 1.00 98.50 364 ILE A C 1
ATOM 2869 O O . ILE A 1 364 ? -14.522 -13.526 -4.274 1.00 98.50 364 ILE A O 1
ATOM 2873 N N . SER A 1 365 ? -13.555 -13.684 -2.248 1.00 98.56 365 SER A N 1
ATOM 2874 C CA . SER A 1 365 ? -14.667 -13.081 -1.503 1.00 98.56 365 SER A CA 1
ATOM 2875 C C . SER A 1 365 ? -14.294 -11.689 -1.015 1.00 98.56 365 SER A C 1
ATOM 2877 O O . SER A 1 365 ? -13.184 -11.464 -0.537 1.00 98.56 365 SER A O 1
ATOM 2879 N N . VAL A 1 366 ? -15.238 -10.751 -1.107 1.00 98.62 366 VAL A N 1
ATOM 2880 C CA . VAL A 1 366 ? -15.092 -9.386 -0.587 1.00 98.62 366 VAL A CA 1
ATOM 2881 C C . VAL A 1 366 ? -16.185 -9.156 0.450 1.00 98.62 366 VAL A C 1
ATOM 2883 O O . VAL A 1 366 ? -17.365 -9.108 0.106 1.00 98.62 366 VAL A O 1
ATOM 2886 N N . VAL A 1 367 ? -15.802 -9.035 1.720 1.00 98.12 367 VAL A N 1
ATOM 2887 C CA . VAL A 1 367 ? -16.734 -8.885 2.846 1.00 98.12 367 VAL A CA 1
ATOM 2888 C C . VAL A 1 367 ? -16.925 -7.406 3.157 1.00 98.12 367 VAL A C 1
ATOM 2890 O O . VAL A 1 367 ? -15.976 -6.716 3.517 1.00 98.12 367 VAL A O 1
ATOM 2893 N N . ASP A 1 368 ? -18.157 -6.902 3.063 1.00 97.81 368 ASP A N 1
ATOM 2894 C CA . ASP A 1 368 ? -18.476 -5.549 3.531 1.00 97.81 368 ASP A CA 1
ATOM 2895 C C . ASP A 1 368 ? -18.323 -5.500 5.054 1.00 97.81 368 ASP A C 1
ATOM 2897 O O . ASP A 1 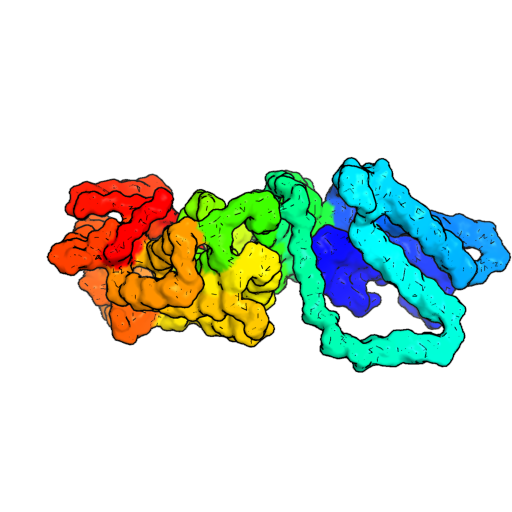368 ? -19.187 -5.974 5.797 1.00 97.81 368 ASP A O 1
ATOM 2901 N N . SER A 1 369 ? -17.217 -4.929 5.528 1.00 97.50 369 SER A N 1
ATOM 2902 C CA . SER A 1 369 ? -16.930 -4.849 6.960 1.00 97.50 369 SER A CA 1
ATOM 2903 C C . SER A 1 369 ? -17.895 -3.942 7.714 1.00 97.50 369 SER A C 1
ATOM 2905 O O . SER A 1 369 ? -17.983 -4.057 8.931 1.00 97.50 369 SER A O 1
ATOM 2907 N N . GLN A 1 370 ? -18.594 -3.028 7.024 1.00 96.50 370 GLN A N 1
ATOM 2908 C CA . GLN A 1 370 ? -19.417 -1.959 7.614 1.00 96.50 370 GLN A CA 1
ATOM 2909 C C . GLN A 1 370 ? -18.661 -1.039 8.593 1.00 96.50 370 GLN A C 1
ATOM 2911 O O . GLN A 1 370 ? -19.265 -0.195 9.256 1.00 96.50 370 GLN A O 1
ATOM 2916 N N . MET A 1 371 ? -17.338 -1.179 8.660 1.00 95.81 371 MET A N 1
ATOM 2917 C CA . MET A 1 371 ? -16.474 -0.597 9.676 1.00 95.81 371 MET A CA 1
ATOM 2918 C C . MET A 1 371 ? -15.242 0.041 9.026 1.00 95.81 371 MET A C 1
ATOM 2920 O O . MET A 1 371 ? -14.975 -0.115 7.834 1.00 95.81 371 MET A O 1
ATOM 2924 N N . ASN A 1 372 ? -14.485 0.786 9.821 1.00 96.44 372 ASN A N 1
ATOM 2925 C CA . ASN A 1 372 ? -13.169 1.312 9.477 1.00 96.44 372 ASN A CA 1
ATOM 2926 C C . ASN A 1 372 ? -12.288 1.353 10.731 1.00 96.44 372 ASN A C 1
ATOM 2928 O O . ASN A 1 372 ? -12.794 1.248 11.843 1.00 96.44 372 ASN A O 1
ATOM 2932 N N . SER A 1 373 ? -10.990 1.583 10.575 1.00 97.44 373 SER A N 1
ATOM 2933 C CA . SER A 1 373 ? -10.036 1.729 11.679 1.00 97.44 373 SER A CA 1
ATOM 2934 C C . SER A 1 373 ? -10.031 0.511 12.619 1.00 97.44 373 SER A C 1
ATOM 2936 O O . SER A 1 373 ? -10.187 -0.621 12.170 1.00 97.44 373 SER A O 1
ATOM 2938 N N . ALA A 1 374 ? -9.872 0.728 13.926 1.00 97.50 374 ALA A N 1
ATOM 2939 C CA . ALA A 1 374 ? -9.778 -0.307 14.958 1.00 97.50 374 ALA A CA 1
ATOM 2940 C C . ALA A 1 374 ? -10.742 -1.514 14.797 1.00 97.50 374 ALA A C 1
ATOM 2942 O O . ALA A 1 374 ? -10.257 -2.643 14.800 1.00 97.50 374 ALA A O 1
ATOM 2943 N N . PRO A 1 375 ? -12.076 -1.356 14.640 1.00 97.69 375 PRO A N 1
ATOM 2944 C CA . PRO A 1 375 ? -12.970 -2.504 14.430 1.00 97.69 375 PRO A CA 1
ATOM 2945 C C . PRO A 1 375 ? -12.705 -3.272 13.127 1.00 97.69 375 PRO A C 1
ATOM 2947 O O . PRO A 1 375 ? -12.862 -4.489 13.103 1.00 97.69 375 PRO A O 1
ATOM 2950 N N . LEU A 1 376 ? -12.290 -2.592 12.052 1.00 98.50 376 LEU A N 1
ATOM 2951 C CA . LEU A 1 376 ? -11.907 -3.255 10.806 1.00 98.50 376 LEU A CA 1
ATOM 2952 C C . LEU A 1 376 ? -10.649 -4.106 11.015 1.00 98.50 376 LEU A C 1
ATOM 2954 O O . LEU A 1 376 ? -10.636 -5.271 10.631 1.00 98.50 376 LEU A O 1
ATOM 2958 N N . GLY A 1 377 ? -9.629 -3.566 11.684 1.00 98.38 377 GLY A N 1
ATOM 2959 C CA . GLY A 1 377 ? -8.431 -4.334 12.022 1.00 98.38 377 GLY A CA 1
ATOM 2960 C C . GLY A 1 377 ? -8.720 -5.535 12.930 1.00 98.38 377 GLY A C 1
ATOM 2961 O O . GLY A 1 377 ? -8.170 -6.607 12.701 1.00 98.38 377 GLY A O 1
ATOM 2962 N N . LEU A 1 378 ? -9.650 -5.420 13.886 1.00 98.62 378 LEU A N 1
ATOM 2963 C CA . LEU A 1 378 ? -10.099 -6.558 14.704 1.00 98.62 378 LEU A CA 1
ATOM 2964 C C . LEU A 1 378 ? -10.791 -7.650 13.865 1.00 98.62 378 LEU A C 1
ATOM 2966 O O . LEU A 1 378 ? -10.523 -8.832 14.070 1.00 98.62 378 LEU A O 1
ATOM 2970 N N . LEU A 1 379 ? -11.637 -7.284 12.895 1.00 98.62 379 LEU A N 1
ATOM 2971 C CA . LEU A 1 379 ? -12.250 -8.253 11.973 1.00 98.62 379 LEU A CA 1
ATOM 2972 C C . LEU A 1 379 ? -11.199 -8.963 11.110 1.00 98.62 379 LEU A C 1
ATOM 2974 O O . LEU A 1 379 ? -11.275 -10.176 10.924 1.00 98.62 379 LEU A O 1
ATOM 2978 N N . VAL A 1 380 ? -10.201 -8.225 10.620 1.00 98.62 380 VAL A N 1
ATOM 2979 C CA . VAL A 1 380 ? -9.087 -8.787 9.842 1.00 98.62 380 VAL A CA 1
ATOM 2980 C C . VAL A 1 380 ? -8.246 -9.741 10.693 1.00 98.62 380 VAL A C 1
ATOM 2982 O O . VAL A 1 380 ? -7.953 -10.850 10.252 1.00 98.62 380 VAL A O 1
ATOM 2985 N N . ALA A 1 381 ? -7.907 -9.352 11.924 1.00 98.25 381 ALA A N 1
ATOM 2986 C CA . ALA A 1 381 ? -7.189 -10.200 12.872 1.00 98.25 381 ALA A CA 1
ATOM 2987 C C . ALA A 1 381 ? -7.954 -11.497 13.173 1.00 98.25 381 ALA A C 1
ATOM 2989 O O . ALA A 1 381 ? -7.372 -12.579 13.157 1.00 98.25 381 ALA A O 1
ATOM 2990 N N . TYR A 1 382 ? -9.271 -11.403 13.380 1.00 98.44 382 TYR A N 1
ATOM 2991 C CA . TYR A 1 382 ? -10.120 -12.573 13.587 1.00 98.44 382 TYR A CA 1
ATOM 2992 C C . TYR A 1 382 ? -10.142 -13.498 12.361 1.00 98.44 382 TYR A C 1
ATOM 2994 O O . TYR A 1 382 ? -9.985 -14.709 12.507 1.00 98.44 382 TYR A O 1
ATOM 3002 N N . ALA A 1 383 ? -10.271 -12.946 11.150 1.00 98.31 383 ALA A N 1
ATOM 3003 C CA . ALA A 1 383 ? -10.201 -13.727 9.914 1.00 98.31 383 ALA A CA 1
ATOM 3004 C C . ALA A 1 383 ? -8.860 -14.455 9.765 1.00 98.31 383 ALA A C 1
ATOM 3006 O O . ALA A 1 383 ? -8.834 -15.630 9.405 1.00 98.31 383 ALA A O 1
ATOM 3007 N N . ASN A 1 384 ? -7.758 -13.769 10.079 1.00 97.25 384 ASN A N 1
ATOM 3008 C CA . ASN A 1 384 ? -6.424 -14.352 10.039 1.00 97.25 384 ASN A CA 1
ATOM 3009 C C . ASN A 1 384 ? -6.262 -15.495 11.040 1.00 97.25 384 ASN A C 1
ATOM 3011 O O . ASN A 1 384 ? -5.819 -16.573 10.660 1.00 97.25 384 ASN A O 1
ATOM 3015 N N . GLN A 1 385 ? -6.697 -15.299 12.285 1.00 96.94 385 GLN A N 1
ATOM 3016 C CA . GLN A 1 385 ? -6.668 -16.344 13.308 1.00 96.94 385 GLN A CA 1
ATOM 3017 C C . GLN A 1 385 ? -7.453 -17.593 12.874 1.00 96.94 385 GLN A C 1
ATOM 3019 O O . GLN A 1 385 ? -7.018 -18.717 13.112 1.00 96.94 385 GLN A O 1
ATOM 3024 N N . LEU A 1 386 ? -8.603 -17.420 12.213 1.00 97.56 386 LEU A N 1
ATOM 3025 C CA . LEU A 1 386 ? -9.370 -18.543 11.667 1.00 97.56 386 LEU A CA 1
ATOM 3026 C C . LEU A 1 386 ? -8.639 -19.236 10.507 1.00 97.56 386 LEU A C 1
ATOM 3028 O O . LEU A 1 386 ? -8.640 -20.464 10.436 1.00 97.56 386 LEU A O 1
ATOM 3032 N N . ALA A 1 387 ? -8.005 -18.469 9.617 1.00 97.06 387 ALA A N 1
ATOM 3033 C CA . ALA A 1 387 ? -7.227 -19.016 8.509 1.00 97.06 387 ALA A CA 1
ATOM 3034 C C . ALA A 1 387 ? -6.004 -19.811 8.997 1.00 97.06 387 ALA A C 1
ATOM 3036 O O . ALA A 1 387 ? -5.726 -20.886 8.468 1.00 97.06 387 ALA A O 1
ATOM 3037 N N . GLU A 1 388 ? -5.307 -19.325 10.027 1.00 95.19 388 GLU A N 1
ATOM 3038 C CA . GLU A 1 388 ? -4.195 -20.030 10.684 1.00 95.19 388 GLU A CA 1
ATOM 3039 C C . GLU A 1 388 ? -4.661 -21.286 11.431 1.00 95.19 388 GLU A C 1
ATOM 3041 O O . GLU A 1 388 ? -3.934 -22.274 11.490 1.00 95.19 388 GLU A O 1
ATOM 3046 N N . ALA A 1 389 ? -5.901 -21.295 11.926 1.00 95.50 389 ALA A N 1
ATOM 3047 C CA . ALA A 1 389 ? -6.539 -22.486 12.485 1.00 95.50 389 ALA A CA 1
ATOM 3048 C C . ALA A 1 389 ? -7.022 -23.492 11.415 1.00 95.50 389 ALA A C 1
ATOM 3050 O O . ALA A 1 389 ? -7.636 -24.501 11.760 1.00 95.50 389 ALA A O 1
ATOM 3051 N N . GLY A 1 390 ? -6.772 -23.234 10.125 1.00 95.75 390 GLY A N 1
ATOM 3052 C CA . GLY A 1 390 ? -7.139 -24.129 9.024 1.00 95.75 390 GLY A CA 1
ATOM 3053 C C . GLY A 1 390 ? -8.627 -24.123 8.665 1.00 95.75 390 GLY A C 1
ATOM 3054 O O . GLY A 1 390 ? -9.083 -25.017 7.953 1.00 95.75 390 GLY A O 1
ATOM 3055 N N . ILE A 1 391 ? -9.391 -23.135 9.141 1.00 97.75 391 ILE A N 1
ATOM 3056 C CA . ILE A 1 391 ? -10.809 -22.988 8.800 1.00 97.75 391 ILE A CA 1
ATOM 3057 C C . ILE A 1 391 ? -10.950 -22.653 7.309 1.00 97.75 391 ILE A C 1
ATOM 3059 O O . ILE A 1 391 ? -10.170 -21.880 6.750 1.00 97.75 391 ILE A O 1
ATOM 3063 N N . SER A 1 392 ? -11.953 -23.248 6.660 1.00 97.81 392 SER A N 1
ATOM 3064 C CA . SER A 1 392 ? -12.210 -23.060 5.227 1.00 97.81 392 SER A CA 1
ATOM 3065 C C . SER A 1 392 ? -12.601 -21.620 4.883 1.00 97.81 392 SER A C 1
ATOM 3067 O O . SER A 1 392 ? -13.148 -20.890 5.711 1.00 97.81 392 SER A O 1
ATOM 3069 N N . HIS A 1 393 ? -12.362 -21.218 3.633 1.00 98.38 393 HIS A N 1
ATOM 3070 C CA . HIS A 1 393 ? -12.679 -19.881 3.134 1.00 98.38 393 HIS A CA 1
ATOM 3071 C C . HIS A 1 393 ? -14.143 -19.490 3.395 1.00 98.38 393 HIS A C 1
ATOM 3073 O O . HIS A 1 393 ? -14.426 -18.427 3.948 1.00 98.38 393 HIS A O 1
ATOM 3079 N N . GLU A 1 394 ? -15.076 -20.362 3.020 1.00 98.25 394 GLU A N 1
ATOM 3080 C CA . GLU A 1 394 ? -16.516 -20.146 3.133 1.00 98.25 394 GLU A CA 1
ATOM 3081 C C . GLU A 1 394 ? -16.943 -20.021 4.597 1.00 98.25 394 GLU A C 1
ATOM 3083 O O . GLU A 1 394 ? -17.738 -19.146 4.950 1.00 98.25 394 GLU A O 1
ATOM 3088 N N . GLU A 1 395 ? -16.382 -20.854 5.475 1.00 98.38 395 GLU A N 1
ATOM 3089 C CA . GLU A 1 395 ? -16.694 -20.798 6.898 1.00 98.38 395 GLU A CA 1
ATOM 3090 C C . GLU A 1 395 ? -16.131 -19.526 7.551 1.00 98.38 395 GLU A C 1
ATOM 3092 O O . GLU A 1 395 ? -16.812 -18.926 8.388 1.00 98.38 395 GLU A O 1
ATOM 3097 N N . ILE A 1 396 ? -14.948 -19.048 7.136 1.00 98.62 396 ILE A N 1
ATOM 3098 C CA . ILE A 1 396 ? -14.418 -17.751 7.589 1.00 98.62 396 ILE A CA 1
ATOM 3099 C C . ILE A 1 396 ? -15.382 -16.623 7.206 1.00 98.62 396 ILE A C 1
ATOM 3101 O O . ILE A 1 396 ? -15.707 -15.793 8.057 1.00 98.62 396 ILE A O 1
ATOM 3105 N N . VAL A 1 397 ? -15.888 -16.604 5.967 1.00 98.62 397 VAL A N 1
ATOM 3106 C CA . VAL A 1 397 ? -16.864 -15.595 5.514 1.00 98.62 397 VAL A CA 1
ATOM 3107 C C . VAL A 1 397 ? -18.119 -15.607 6.397 1.00 98.62 397 VAL A C 1
ATOM 3109 O O . VAL A 1 397 ? -18.544 -14.555 6.879 1.00 98.62 397 VAL A O 1
ATOM 3112 N N . VAL A 1 398 ? -18.680 -16.785 6.688 1.00 98.25 398 VAL A N 1
ATOM 3113 C CA . VAL A 1 398 ? -19.865 -16.921 7.558 1.00 98.25 398 VAL A CA 1
ATOM 3114 C C . VAL A 1 398 ? -19.587 -16.442 8.989 1.00 98.25 398 VAL A C 1
ATOM 3116 O O . VAL A 1 398 ? -20.407 -15.734 9.588 1.00 98.25 398 VAL A O 1
ATOM 3119 N N . LYS A 1 399 ? -18.425 -16.794 9.554 1.00 98.31 399 LYS A N 1
ATOM 3120 C CA . LYS A 1 399 ? -18.030 -16.340 10.896 1.00 98.31 399 LYS A CA 1
ATOM 3121 C C . LYS A 1 399 ? -17.820 -14.824 10.941 1.00 98.31 399 LYS A C 1
ATOM 3123 O O . LYS A 1 399 ? -18.224 -14.199 11.922 1.00 98.31 399 LYS A O 1
ATOM 3128 N N . LEU A 1 400 ? -17.271 -14.217 9.886 1.00 98.00 400 LEU A N 1
ATOM 3129 C CA . LEU A 1 400 ? -17.106 -12.763 9.786 1.00 98.00 400 LEU A CA 1
ATOM 3130 C C . LEU A 1 400 ? -18.438 -12.017 9.729 1.00 98.00 400 LEU A C 1
ATOM 3132 O O . LEU A 1 400 ? -18.596 -11.009 10.414 1.00 98.00 400 LEU A O 1
ATOM 3136 N N . GLU A 1 401 ? -19.415 -12.523 8.978 1.00 95.12 401 GLU A N 1
ATOM 3137 C CA . GLU A 1 401 ? -20.763 -11.941 8.922 1.00 95.12 401 GLU A CA 1
ATOM 3138 C C . GLU A 1 401 ? -21.443 -11.907 10.301 1.00 95.12 401 GLU A C 1
ATOM 3140 O O . GLU A 1 401 ? -22.183 -10.971 10.621 1.00 95.12 401 GLU A O 1
ATOM 3145 N N . SER A 1 402 ? -21.166 -12.910 11.139 1.00 95.06 402 SER A N 1
ATOM 3146 C CA . SER A 1 402 ? -21.642 -12.957 12.525 1.00 95.06 402 SER A CA 1
ATOM 3147 C C . SER A 1 402 ? -20.862 -11.995 13.423 1.00 95.06 402 SER A C 1
ATOM 3149 O O . SER A 1 402 ? -21.470 -11.165 14.098 1.00 95.06 402 SER A O 1
ATOM 3151 N N . ALA A 1 403 ? -19.528 -12.039 13.370 1.00 96.31 403 ALA A N 1
ATOM 3152 C CA . ALA A 1 403 ? -18.644 -11.186 14.164 1.00 96.31 403 ALA A CA 1
ATOM 3153 C C . ALA A 1 403 ? -18.872 -9.686 13.908 1.00 96.31 403 ALA A C 1
ATOM 3155 O O . ALA A 1 403 ? -18.894 -8.877 14.839 1.00 96.31 403 ALA A O 1
ATOM 3156 N N . ARG A 1 404 ? -19.134 -9.302 12.651 1.00 94.50 404 ARG A N 1
ATOM 3157 C CA . ARG A 1 404 ? -19.429 -7.917 12.258 1.00 94.50 404 ARG A CA 1
ATOM 3158 C C . ARG A 1 404 ? -20.611 -7.323 13.027 1.00 94.50 404 ARG A C 1
ATOM 3160 O O . ARG A 1 404 ? -20.559 -6.155 13.399 1.00 94.50 404 ARG A O 1
ATOM 3167 N N . LYS A 1 405 ? -21.661 -8.109 13.301 1.00 92.56 405 LYS A N 1
ATOM 3168 C CA . LYS A 1 405 ? -22.861 -7.649 14.035 1.00 92.56 405 LYS A CA 1
ATOM 3169 C C . LYS A 1 405 ? -22.563 -7.279 15.490 1.00 92.56 405 LYS A C 1
ATOM 3171 O O . LYS A 1 405 ? -23.324 -6.537 16.105 1.00 92.56 405 LYS A O 1
ATOM 3176 N N . GLU A 1 406 ? -21.466 -7.800 16.025 1.00 92.81 406 GLU A N 1
ATOM 3177 C CA . GLU A 1 406 ? -21.020 -7.616 17.407 1.00 92.81 406 GLU A CA 1
ATOM 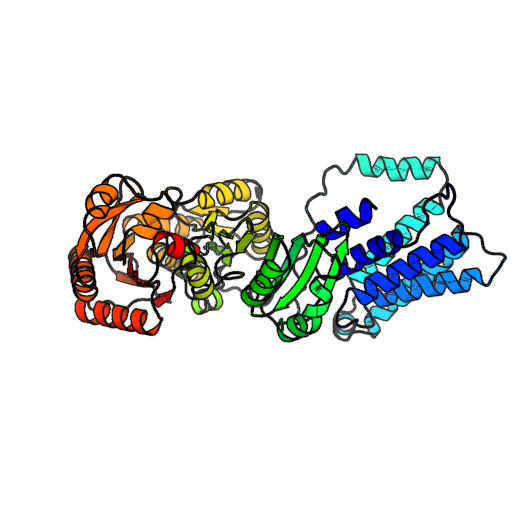3178 C C . GLU A 1 406 ? -19.756 -6.749 17.492 1.00 92.81 406 GLU A C 1
ATOM 3180 O O . GLU A 1 406 ? -19.108 -6.669 18.534 1.00 92.81 406 GLU A O 1
ATOM 3185 N N . THR A 1 407 ? -19.408 -6.092 16.385 1.00 95.56 407 THR A N 1
ATOM 3186 C CA . THR A 1 407 ? -18.259 -5.202 16.267 1.00 95.56 407 THR A CA 1
ATOM 3187 C C . THR A 1 407 ? -18.740 -3.757 16.209 1.00 95.56 407 THR A C 1
ATOM 3189 O O . THR A 1 407 ? -19.726 -3.450 15.540 1.00 95.56 407 THR A O 1
ATOM 3192 N N . ASN A 1 408 ? -18.063 -2.837 16.895 1.00 95.50 408 ASN A N 1
ATOM 3193 C CA . ASN A 1 408 ? -18.304 -1.398 16.738 1.00 95.50 408 ASN A CA 1
ATOM 3194 C C . ASN A 1 408 ? -17.091 -0.591 17.242 1.00 95.50 408 ASN A C 1
ATOM 3196 O O . ASN A 1 408 ? -16.062 -1.139 17.639 1.00 95.50 408 ASN A O 1
ATOM 3200 N N . VAL A 1 409 ? -17.212 0.734 17.234 1.00 96.62 409 VAL A N 1
ATOM 3201 C CA . VAL A 1 409 ? -16.182 1.671 17.673 1.00 96.62 409 VAL A CA 1
ATOM 3202 C C . VAL A 1 409 ? -16.774 2.784 18.527 1.00 96.62 409 VAL A C 1
ATOM 3204 O O . VAL A 1 409 ? -17.900 3.236 18.318 1.00 96.62 409 VAL A O 1
ATOM 3207 N N . LEU A 1 410 ? -15.981 3.247 19.485 1.00 97.56 410 LEU A N 1
ATOM 3208 C CA . LEU A 1 410 ? -16.218 4.456 20.262 1.00 97.56 410 LEU A CA 1
ATOM 3209 C C . LEU A 1 410 ? -15.108 5.456 19.952 1.00 97.56 410 LEU A C 1
ATOM 3211 O O . LEU A 1 410 ? -13.937 5.149 20.152 1.00 97.56 410 LEU A O 1
ATOM 3215 N N . ILE A 1 411 ? -15.461 6.646 19.473 1.00 96.62 411 ILE A N 1
ATOM 3216 C CA . ILE A 1 411 ? -14.496 7.648 19.001 1.00 96.62 411 ILE A CA 1
ATOM 3217 C C . ILE A 1 411 ? -14.655 8.921 19.822 1.00 96.62 411 ILE A C 1
ATOM 3219 O O . ILE A 1 411 ? -15.769 9.387 20.037 1.00 96.62 411 ILE A O 1
ATOM 3223 N N . MET A 1 412 ? -13.547 9.525 20.234 1.00 96.44 412 MET A N 1
ATOM 3224 C CA . MET A 1 412 ? -13.489 10.909 20.684 1.00 96.44 412 MET A CA 1
ATOM 3225 C C . MET A 1 412 ? -12.682 11.712 19.671 1.00 96.44 412 MET A C 1
ATOM 3227 O O . MET A 1 412 ? -11.487 11.467 19.496 1.00 96.44 412 MET A O 1
ATOM 3231 N N . LEU A 1 413 ? -13.326 12.698 19.053 1.00 94.81 413 LEU A N 1
ATOM 3232 C CA . LEU A 1 413 ? -12.650 13.649 18.181 1.00 94.81 413 LEU A CA 1
ATOM 3233 C C . LEU A 1 413 ? -12.120 14.845 18.968 1.00 94.81 413 LEU A C 1
ATOM 3235 O O . LEU A 1 413 ? -12.692 15.244 19.987 1.00 94.81 413 LEU A O 1
ATOM 3239 N N . ASN A 1 414 ? -11.044 15.454 18.473 1.00 92.50 414 ASN A N 1
ATOM 3240 C CA . ASN A 1 414 ? -10.573 16.721 19.019 1.00 92.50 414 ASN A CA 1
ATOM 3241 C C . ASN A 1 414 ? -11.508 17.892 18.674 1.00 92.50 414 ASN A C 1
ATOM 3243 O O . ASN A 1 414 ? -11.771 18.719 19.547 1.00 92.50 414 ASN A O 1
ATOM 3247 N N . SER A 1 415 ? -11.997 17.927 17.433 1.00 89.19 415 SER A N 1
ATOM 3248 C CA . SER A 1 415 ? -12.996 18.857 16.893 1.00 89.19 415 SER A CA 1
ATOM 3249 C C . SER A 1 415 ? -13.737 18.195 15.716 1.00 89.19 415 SER A C 1
ATOM 3251 O O . SER A 1 415 ? -13.435 17.059 15.350 1.00 89.19 415 SER A O 1
ATOM 3253 N N . LEU A 1 416 ? -14.732 18.875 15.135 1.00 87.69 416 LEU A N 1
ATOM 3254 C CA . LEU A 1 416 ? -15.433 18.408 13.925 1.00 87.69 416 LEU A CA 1
ATOM 3255 C C . LEU A 1 416 ? -14.799 18.924 12.625 1.00 87.69 416 LEU A C 1
ATOM 3257 O O . LEU A 1 416 ? -15.319 18.625 11.551 1.00 87.69 416 LEU A O 1
ATOM 3261 N N . ASP A 1 417 ? -13.700 19.676 12.702 1.00 86.75 417 ASP A N 1
ATOM 3262 C CA . ASP A 1 417 ? -13.158 20.434 11.569 1.00 86.75 417 ASP A CA 1
ATOM 3263 C C . ASP A 1 417 ? -12.790 19.521 10.394 1.00 86.75 417 ASP A C 1
ATOM 3265 O O . ASP A 1 417 ? -13.151 19.811 9.256 1.00 86.75 417 ASP A O 1
ATOM 3269 N N . GLY A 1 418 ? -12.171 18.368 10.651 1.00 88.38 418 GLY A N 1
ATOM 3270 C CA . GLY A 1 418 ? -11.839 17.385 9.620 1.00 88.38 418 GLY A CA 1
ATOM 3271 C C . GLY A 1 418 ? -13.060 16.775 8.936 1.00 88.38 418 GLY A C 1
ATOM 3272 O O . GLY A 1 418 ? -13.071 16.599 7.713 1.00 88.38 418 GLY A O 1
ATOM 3273 N N . LEU A 1 419 ? -14.135 16.518 9.683 1.00 87.50 419 LEU A N 1
ATOM 3274 C CA . LEU A 1 419 ? -15.392 16.019 9.120 1.00 87.50 419 LEU A CA 1
ATOM 3275 C C . LEU A 1 419 ? -16.103 17.093 8.293 1.00 87.50 419 LEU A C 1
ATOM 3277 O O . LEU A 1 419 ? -16.656 16.774 7.241 1.00 87.50 419 LEU A O 1
ATOM 3281 N N . ILE A 1 420 ? -16.053 18.353 8.739 1.00 84.56 420 ILE A N 1
ATOM 3282 C CA . ILE A 1 420 ? -16.573 19.512 8.002 1.00 84.56 420 ILE A CA 1
ATOM 3283 C C . ILE A 1 420 ? -15.789 19.686 6.698 1.00 84.56 420 ILE A C 1
ATOM 3285 O O . ILE A 1 420 ? -16.379 19.656 5.620 1.00 84.56 420 ILE A O 1
ATOM 3289 N N . ARG A 1 421 ? -14.458 19.789 6.788 1.00 86.31 421 ARG A N 1
ATOM 3290 C CA . ARG A 1 421 ? -13.543 19.998 5.656 1.00 86.31 421 ARG A CA 1
ATOM 3291 C C . ARG A 1 421 ? -13.679 18.916 4.590 1.00 86.31 421 ARG A C 1
ATOM 3293 O O . ARG A 1 421 ? -13.614 19.210 3.405 1.00 86.31 421 ARG A O 1
ATOM 3300 N N . SER A 1 422 ? -13.881 17.669 5.006 1.00 83.94 422 SER A N 1
ATOM 3301 C CA . SER A 1 422 ? -14.021 16.538 4.084 1.00 83.94 422 SER A CA 1
ATOM 3302 C C . SER A 1 422 ? -15.448 16.283 3.588 1.00 83.94 422 SER A C 1
ATOM 3304 O O . SER A 1 422 ? -15.656 15.342 2.824 1.00 83.94 422 SER A O 1
ATOM 3306 N N . GLY A 1 423 ? -16.440 17.064 4.031 1.00 80.00 423 GLY A N 1
ATOM 3307 C CA . GLY A 1 423 ? -17.843 16.880 3.645 1.00 80.00 423 GLY A CA 1
ATOM 3308 C C . GLY A 1 423 ? -18.499 15.616 4.214 1.00 80.00 423 GLY A C 1
ATOM 3309 O O . GLY A 1 423 ? -19.586 15.236 3.784 1.00 80.00 423 GLY A O 1
ATOM 3310 N N . ARG A 1 424 ? -17.868 14.953 5.193 1.00 79.75 424 ARG A N 1
ATOM 3311 C CA . ARG A 1 424 ? -18.369 13.722 5.835 1.00 79.75 424 ARG A CA 1
ATOM 3312 C C . ARG A 1 424 ? -19.184 13.990 7.104 1.00 79.75 424 ARG A C 1
ATOM 3314 O O . ARG A 1 424 ? -19.469 13.072 7.874 1.00 79.75 424 ARG A O 1
ATOM 3321 N N . LEU A 1 425 ? -19.570 15.244 7.327 1.00 77.88 425 LEU A N 1
ATOM 3322 C CA . LEU A 1 425 ? -20.399 15.657 8.450 1.00 77.88 425 LEU A CA 1
ATOM 3323 C C . LEU A 1 425 ? -21.863 15.239 8.232 1.00 77.88 425 LEU A C 1
ATOM 3325 O O . LEU A 1 425 ? -22.519 15.684 7.292 1.00 77.88 425 LEU A O 1
ATOM 3329 N N . SER A 1 426 ? -22.411 14.414 9.125 1.00 74.62 426 SER A N 1
ATOM 3330 C CA . SER A 1 426 ? -23.846 14.100 9.109 1.00 74.62 426 SER A CA 1
ATOM 3331 C C . SER A 1 426 ? -24.687 15.260 9.663 1.00 74.62 426 SER A C 1
ATOM 3333 O O . SER A 1 426 ? -24.204 16.072 10.456 1.00 74.62 426 SER A O 1
ATOM 3335 N N . LYS A 1 427 ? -25.987 15.305 9.325 1.00 72.19 427 LYS A N 1
ATOM 3336 C CA . LYS A 1 427 ? -26.929 16.315 9.856 1.00 72.19 427 LYS A CA 1
ATOM 3337 C C . LYS A 1 427 ? -26.907 16.391 11.392 1.00 72.19 427 LYS A C 1
ATOM 3339 O O . LYS A 1 427 ? -26.909 17.485 11.947 1.00 72.19 427 LYS A O 1
ATOM 3344 N N . SER A 1 428 ? -26.808 15.246 12.076 1.00 66.62 428 SER A N 1
ATOM 3345 C CA . SER A 1 428 ? -26.704 15.176 13.543 1.00 66.62 428 SER A CA 1
ATOM 3346 C C . SER A 1 428 ? -25.426 15.805 14.111 1.00 66.62 428 SER A C 1
ATOM 3348 O O . SER A 1 428 ? -25.440 16.304 15.232 1.00 66.62 428 SER A O 1
ATOM 3350 N N . MET A 1 429 ? -24.323 15.813 13.356 1.00 71.81 429 MET A N 1
ATOM 3351 C CA . MET A 1 429 ? -23.067 16.433 13.794 1.00 71.81 429 MET A CA 1
ATOM 3352 C C . MET A 1 429 ? -23.071 17.956 13.614 1.00 71.81 429 MET A C 1
ATOM 3354 O O . MET A 1 429 ? -22.432 18.655 14.397 1.00 71.81 429 MET A O 1
ATOM 3358 N N . GLY A 1 430 ? -23.824 18.484 12.640 1.00 69.62 430 GLY A N 1
ATOM 3359 C CA . GLY A 1 430 ? -23.931 19.928 12.394 1.00 69.62 430 GLY A CA 1
ATOM 3360 C C . GLY A 1 430 ? -24.494 20.722 13.579 1.00 69.62 430 GLY A C 1
ATOM 3361 O O . GLY A 1 430 ? -24.083 21.857 13.808 1.00 69.62 430 GLY A O 1
ATOM 3362 N N . PHE A 1 431 ? -25.373 20.119 14.387 1.00 69.44 431 PHE A N 1
ATOM 3363 C CA . PHE A 1 431 ? -25.896 20.759 15.601 1.00 69.44 431 PHE A CA 1
ATOM 3364 C C . PHE A 1 431 ? -24.802 20.976 16.659 1.00 69.44 431 PHE A C 1
ATOM 3366 O O . PHE A 1 431 ? -24.724 22.039 17.271 1.00 69.44 431 PHE A O 1
ATOM 3373 N N . ILE A 1 432 ? -23.916 19.990 16.831 1.00 70.00 432 ILE A N 1
ATOM 3374 C CA . ILE A 1 432 ? -22.831 20.033 17.822 1.00 70.00 432 ILE A CA 1
ATOM 3375 C C . ILE A 1 432 ? -21.645 20.876 17.333 1.00 70.00 432 ILE A C 1
ATOM 3377 O O . ILE A 1 432 ? -20.929 21.437 18.156 1.00 70.00 432 ILE A O 1
ATOM 3381 N N . ALA A 1 433 ? -21.487 21.065 16.019 1.00 68.62 433 ALA A N 1
ATOM 3382 C CA . ALA A 1 433 ? -20.453 21.928 15.436 1.00 68.62 433 ALA A CA 1
ATOM 3383 C C . ALA A 1 433 ? -20.543 23.403 15.870 1.00 68.62 433 ALA A C 1
ATOM 3385 O O . ALA A 1 433 ? -19.544 24.113 15.827 1.00 68.62 433 ALA A O 1
ATOM 3386 N N . ARG A 1 434 ? -21.713 23.865 16.333 1.00 67.75 434 ARG A N 1
ATOM 3387 C CA . ARG A 1 434 ? -21.912 25.238 16.835 1.00 67.75 434 ARG A CA 1
ATOM 3388 C C . ARG A 1 434 ? -21.313 25.477 18.224 1.00 67.75 434 ARG A C 1
ATOM 3390 O O . ARG A 1 434 ? -21.179 26.623 18.645 1.00 67.75 434 ARG A O 1
ATOM 3397 N N . LEU A 1 435 ? -20.980 24.412 18.951 1.00 70.12 435 LEU A N 1
ATOM 3398 C CA . LEU A 1 435 ? -20.496 24.480 20.326 1.00 70.12 435 LEU A CA 1
ATOM 3399 C C . LEU A 1 435 ? -18.963 24.453 20.342 1.00 70.12 435 LEU A C 1
ATOM 3401 O O . LEU A 1 435 ? -18.332 23.403 20.204 1.00 70.12 435 LEU A O 1
ATOM 3405 N N . LEU A 1 436 ? -18.365 25.629 20.526 1.00 69.75 436 LEU A N 1
ATOM 3406 C CA . LEU A 1 436 ? -16.914 25.806 20.555 1.00 69.75 436 LEU A CA 1
ATOM 3407 C C . LEU A 1 436 ? -16.255 24.964 21.662 1.00 69.75 436 LEU A C 1
ATOM 3409 O O . LEU A 1 436 ? -16.773 24.849 22.772 1.00 69.75 436 LEU A O 1
ATOM 3413 N N . ARG A 1 437 ? -15.058 24.434 21.371 1.00 80.38 437 ARG A N 1
ATOM 3414 C CA . ARG A 1 437 ? -14.172 23.691 22.299 1.00 80.38 437 ARG A CA 1
ATOM 3415 C C . ARG A 1 437 ? -14.679 22.324 22.776 1.00 80.38 437 ARG A C 1
ATOM 3417 O O . ARG A 1 437 ? -14.024 21.701 23.614 1.00 80.38 437 ARG A O 1
ATOM 3424 N N . LEU A 1 438 ? -15.801 21.832 22.258 1.00 89.12 438 LEU A N 1
ATOM 3425 C CA . LEU A 1 438 ? -16.252 20.478 22.558 1.00 89.12 438 LEU A CA 1
ATOM 3426 C C . LEU A 1 438 ? -15.441 19.422 21.804 1.00 89.12 438 LEU A C 1
ATOM 3428 O O . LEU A 1 438 ? -15.033 19.615 20.664 1.00 89.12 438 LEU A O 1
ATOM 3432 N N . LYS A 1 439 ? -15.275 18.276 22.464 1.00 93.38 439 LYS A N 1
ATOM 3433 C CA . LYS A 1 439 ? -14.744 17.017 21.940 1.00 93.38 439 LYS A CA 1
ATOM 3434 C C . LYS A 1 439 ? -15.918 16.078 21.661 1.00 93.38 439 LYS A C 1
ATOM 3436 O O . LYS A 1 439 ? -16.467 15.518 22.618 1.00 93.38 439 LYS A O 1
ATOM 3441 N N . PRO A 1 440 ? -16.365 15.949 20.402 1.00 93.69 440 PRO A N 1
ATOM 3442 C CA . PRO A 1 440 ? -17.475 15.078 20.039 1.00 93.69 440 PRO A CA 1
ATOM 3443 C C . PRO A 1 440 ? -17.150 13.618 20.341 1.00 93.69 440 PRO A C 1
ATOM 3445 O O . PRO A 1 440 ? -16.034 13.161 20.090 1.00 93.69 440 PRO A O 1
ATOM 3448 N N . LEU A 1 441 ? -18.144 12.886 20.838 1.00 94.94 441 LEU A N 1
ATOM 3449 C CA . LEU A 1 441 ? -18.081 11.441 21.019 1.00 94.94 441 LEU A CA 1
ATOM 3450 C C . LEU A 1 441 ? -18.962 10.777 19.965 1.00 94.94 441 LEU A C 1
ATOM 3452 O O . LEU A 1 441 ? -20.135 11.137 19.835 1.00 94.94 441 LEU A O 1
ATOM 3456 N N . LEU A 1 442 ? -18.412 9.824 19.222 1.00 93.81 442 LEU A N 1
ATOM 3457 C CA . LEU A 1 442 ? -19.087 9.157 18.114 1.00 93.81 442 LEU A CA 1
ATOM 3458 C C . LEU A 1 442 ? -19.123 7.638 18.303 1.00 93.81 442 LEU A C 1
ATOM 3460 O O . LEU A 1 442 ? -18.275 7.062 18.984 1.00 93.81 442 LEU A O 1
ATOM 3464 N N . HIS A 1 443 ? -20.074 7.009 17.622 1.00 92.38 443 HIS A N 1
ATOM 3465 C CA . HIS A 1 443 ? -20.103 5.572 17.339 1.00 92.38 443 HIS A CA 1
ATOM 3466 C C . HIS A 1 443 ? -20.593 5.323 15.909 1.00 92.38 443 HIS A C 1
ATOM 3468 O O . HIS A 1 443 ? -21.061 6.261 15.255 1.00 92.38 443 HIS A O 1
ATOM 3474 N N . MET A 1 444 ? -20.531 4.076 15.439 1.00 92.00 444 MET A N 1
ATOM 3475 C CA . MET A 1 444 ? -21.169 3.686 14.180 1.00 92.00 444 MET A CA 1
ATOM 3476 C C . MET A 1 444 ? -22.638 3.335 14.413 1.00 92.00 444 MET A C 1
ATOM 3478 O O . MET A 1 444 ? -22.973 2.504 15.263 1.00 92.00 444 MET A O 1
ATOM 3482 N N . ASP A 1 445 ? -23.519 3.983 13.653 1.00 90.31 445 ASP A N 1
ATOM 3483 C CA . ASP A 1 445 ? -24.954 3.723 13.673 1.00 90.31 445 ASP A CA 1
ATOM 3484 C C . ASP A 1 445 ? -25.271 2.436 12.899 1.00 90.31 445 ASP A C 1
ATOM 3486 O O . ASP A 1 445 ? -24.944 2.321 11.721 1.00 90.31 445 ASP A O 1
ATOM 3490 N N . ALA A 1 446 ? -25.920 1.475 13.559 1.00 85.94 446 ALA A N 1
ATOM 3491 C CA . ALA A 1 446 ? -26.151 0.134 13.014 1.00 85.94 446 ALA A CA 1
ATOM 3492 C C . ALA A 1 446 ? -27.124 0.089 11.820 1.00 85.94 446 ALA A C 1
ATOM 3494 O O . ALA A 1 446 ? -27.152 -0.902 11.098 1.00 85.94 446 ALA A O 1
ATOM 3495 N N . GLN A 1 447 ? -27.945 1.127 11.616 1.00 85.31 447 GLN A N 1
ATOM 3496 C CA . GLN A 1 447 ? -28.876 1.179 10.483 1.00 85.31 447 GLN A CA 1
ATOM 3497 C C . GLN A 1 447 ? -28.197 1.752 9.241 1.00 85.31 447 GLN A C 1
ATOM 3499 O O . GLN A 1 447 ? -28.400 1.271 8.129 1.00 85.31 447 GLN A O 1
ATOM 3504 N N . THR A 1 448 ? -27.403 2.805 9.430 1.00 88.44 448 THR A N 1
ATOM 3505 C CA . THR A 1 448 ? -26.808 3.562 8.322 1.00 88.44 448 THR A CA 1
ATOM 3506 C C . THR A 1 448 ? -25.361 3.184 8.025 1.00 88.44 448 THR A C 1
ATOM 3508 O O . THR A 1 448 ? -24.862 3.543 6.958 1.00 88.44 448 THR A O 1
ATOM 3511 N N . ASN A 1 449 ? -24.681 2.495 8.948 1.00 89.25 449 ASN A N 1
ATOM 3512 C CA . ASN A 1 449 ? -23.237 2.242 8.930 1.00 89.25 449 ASN A CA 1
ATOM 3513 C C . ASN A 1 449 ? -22.429 3.528 8.707 1.00 89.25 449 ASN A C 1
ATOM 3515 O O . ASN A 1 449 ? -21.443 3.557 7.970 1.00 89.25 449 ASN A O 1
ATOM 3519 N N . LYS A 1 450 ? -22.874 4.619 9.342 1.00 88.94 450 LYS A N 1
ATOM 3520 C CA . LYS A 1 450 ? -22.212 5.927 9.327 1.00 88.94 450 LYS A CA 1
ATOM 3521 C C . LYS A 1 450 ? -21.932 6.405 10.752 1.00 88.94 450 LYS A C 1
ATOM 3523 O O . LYS A 1 450 ? -22.644 6.008 11.678 1.00 88.94 450 LYS A O 1
ATOM 3528 N N . PRO A 1 451 ? -20.932 7.284 10.948 1.00 89.06 451 PRO A N 1
ATOM 3529 C CA . PRO A 1 451 ? -20.668 7.832 12.266 1.00 89.06 451 PRO A CA 1
ATOM 3530 C C . PRO A 1 451 ? -21.849 8.685 12.749 1.00 89.06 451 PRO A C 1
ATOM 3532 O O . PRO A 1 451 ? -22.429 9.468 11.990 1.00 89.06 451 PRO A O 1
ATOM 3535 N N . LYS A 1 452 ? -22.179 8.564 14.032 1.00 89.44 452 LYS A N 1
ATOM 3536 C CA . LYS A 1 452 ? -23.264 9.283 14.707 1.00 89.44 452 LYS A CA 1
ATOM 3537 C C . LYS A 1 452 ? -22.773 9.839 16.031 1.00 89.44 452 LYS A C 1
ATOM 3539 O O . LYS A 1 452 ? -21.990 9.196 16.726 1.00 89.44 452 LYS A O 1
ATOM 3544 N N . VAL A 1 453 ? -23.222 11.044 16.379 1.00 89.94 453 VAL A N 1
ATOM 3545 C CA . VAL A 1 453 ? -22.845 11.664 17.653 1.00 89.94 453 VAL A CA 1
ATOM 3546 C C . VAL A 1 453 ? -23.666 11.076 18.786 1.00 89.94 453 VAL A C 1
ATOM 3548 O O . VAL A 1 453 ? -24.890 11.033 18.708 1.00 89.94 453 VAL A O 1
ATOM 3551 N N . ILE A 1 454 ? -22.979 10.668 19.848 1.00 91.81 454 ILE A N 1
ATOM 3552 C CA . ILE A 1 454 ? -23.576 10.103 21.068 1.00 91.81 454 ILE A CA 1
ATOM 3553 C C . ILE A 1 454 ? -23.334 10.971 22.299 1.00 91.81 454 ILE A C 1
ATOM 3555 O O . ILE A 1 454 ? -23.839 10.687 23.381 1.00 91.81 454 ILE A O 1
ATOM 3559 N N . GLY A 1 455 ? -22.556 12.038 22.152 1.00 91.38 455 GLY A N 1
ATOM 3560 C CA . GLY A 1 455 ? -22.323 13.001 23.210 1.00 91.38 455 GLY A CA 1
ATOM 3561 C C . GLY A 1 455 ? -21.145 13.908 22.906 1.00 91.38 455 GLY A C 1
ATOM 3562 O O . GLY A 1 455 ? -20.607 13.930 21.801 1.00 91.38 455 GLY A O 1
ATOM 3563 N N . ALA A 1 456 ? -20.730 14.654 23.921 1.00 92.88 456 ALA A N 1
ATOM 3564 C CA . ALA A 1 456 ? -19.561 15.515 23.860 1.00 92.88 456 ALA A CA 1
ATOM 3565 C C . ALA A 1 456 ? -18.879 15.609 25.229 1.00 92.88 456 ALA A C 1
ATOM 3567 O O . ALA A 1 456 ? -19.493 15.348 26.271 1.00 92.88 456 ALA A O 1
ATOM 3568 N N . ALA A 1 457 ? -17.613 16.005 25.238 1.00 94.38 457 ALA A N 1
ATOM 3569 C CA . ALA A 1 457 ? -16.860 16.341 26.440 1.00 94.38 457 ALA A CA 1
ATOM 3570 C C . ALA A 1 457 ? -16.122 17.672 26.266 1.00 94.38 457 ALA A C 1
ATOM 3572 O O . ALA A 1 457 ? -15.783 18.054 25.156 1.00 94.38 457 ALA A O 1
ATOM 3573 N N . PHE A 1 458 ? -15.836 18.367 27.366 1.00 92.12 458 PHE A N 1
ATOM 3574 C CA . PHE A 1 458 ? -15.055 19.612 27.334 1.00 92.12 458 PHE A CA 1
ATOM 3575 C C . PHE A 1 458 ? -13.547 19.372 27.452 1.00 92.12 458 PHE A C 1
ATOM 3577 O O . PHE A 1 458 ? -12.739 20.187 27.022 1.00 92.12 458 PHE A O 1
ATOM 3584 N N . THR A 1 459 ? -13.144 18.244 28.041 1.00 94.38 459 THR A N 1
ATOM 3585 C CA . THR A 1 459 ? -11.737 17.906 28.275 1.00 94.38 459 THR A CA 1
ATOM 3586 C C . THR A 1 459 ? -11.420 16.523 27.732 1.00 94.38 459 THR A C 1
ATOM 3588 O O . THR A 1 459 ? -12.295 15.662 27.634 1.00 94.38 459 THR A O 1
ATOM 3591 N N . ARG A 1 460 ? -10.142 16.289 27.412 1.00 94.44 460 ARG A N 1
ATOM 3592 C CA . ARG A 1 460 ? -9.640 14.986 26.948 1.00 94.44 460 ARG A CA 1
ATOM 3593 C C . ARG A 1 460 ? -9.970 13.878 27.954 1.00 94.44 460 ARG A C 1
ATOM 3595 O O . ARG A 1 460 ? -10.618 12.902 27.601 1.00 94.44 460 ARG A O 1
ATOM 3602 N N . LYS A 1 461 ? -9.609 14.077 29.227 1.00 95.69 461 LYS A N 1
ATOM 3603 C CA . LYS A 1 461 ? -9.879 13.118 30.312 1.00 95.69 461 LYS A CA 1
ATOM 3604 C C . LYS A 1 461 ? -11.379 12.881 30.520 1.00 95.69 461 LYS A C 1
ATOM 3606 O O . LYS A 1 461 ? -11.784 11.752 30.771 1.00 95.69 461 LYS A O 1
ATOM 3611 N N . GLY A 1 462 ? -12.207 13.923 30.389 1.00 97.44 462 GLY A N 1
ATOM 3612 C CA . GLY A 1 462 ? -13.664 13.794 30.457 1.00 97.44 462 GLY A CA 1
ATOM 3613 C C . GLY A 1 462 ? -14.237 12.956 29.313 1.00 97.44 462 GLY A C 1
ATOM 3614 O O . GLY A 1 462 ? -15.122 12.137 29.543 1.00 97.44 462 GLY A O 1
ATOM 3615 N N . GLY A 1 463 ? -13.706 13.114 28.098 1.00 96.88 463 GLY A N 1
ATOM 3616 C CA . GLY A 1 463 ? -14.077 12.278 26.959 1.00 96.88 463 GLY A CA 1
ATOM 3617 C C . GLY A 1 463 ? -13.625 10.832 27.137 1.00 96.88 463 GLY A C 1
ATOM 3618 O O . GLY A 1 463 ? -14.443 9.932 26.985 1.00 96.88 463 GLY A O 1
ATOM 3619 N N . TRP A 1 464 ? -12.382 10.602 27.573 1.00 97.56 464 TRP A N 1
ATOM 3620 C CA . TRP A 1 464 ? -11.877 9.261 27.890 1.00 97.56 464 TRP A CA 1
ATOM 3621 C C . TRP A 1 464 ? -12.746 8.542 28.923 1.00 97.56 464 TRP A C 1
ATOM 3623 O O . TRP A 1 464 ? -13.129 7.398 28.693 1.00 97.56 464 TRP A O 1
ATOM 3633 N N . LYS A 1 465 ? -13.118 9.228 30.013 1.00 98.25 465 LYS A N 1
ATOM 3634 C CA . LYS A 1 465 ? -14.032 8.692 31.031 1.00 98.25 465 LYS A CA 1
ATOM 3635 C C . LYS A 1 465 ? -15.347 8.226 30.399 1.00 98.25 465 LYS A C 1
ATOM 3637 O O . LYS A 1 465 ? -15.716 7.065 30.561 1.00 98.25 465 LYS A O 1
ATOM 3642 N N . LYS A 1 466 ? -15.996 9.089 29.607 1.00 98.06 466 LYS A N 1
ATOM 3643 C CA . LYS A 1 466 ? -17.255 8.764 28.916 1.00 98.06 466 LYS A CA 1
ATOM 3644 C C . LYS A 1 466 ? -17.111 7.587 27.945 1.00 98.06 466 LYS A C 1
ATOM 3646 O O . LYS A 1 466 ? -17.980 6.722 27.932 1.00 98.06 466 LYS A O 1
ATOM 3651 N N . LEU A 1 467 ? -16.025 7.517 27.165 1.00 97.81 467 LEU A N 1
ATOM 3652 C CA . LEU A 1 467 ? -15.772 6.371 26.280 1.00 97.81 467 LEU A CA 1
ATOM 3653 C C . LEU A 1 467 ? -15.653 5.066 27.079 1.00 97.81 467 LEU A C 1
ATOM 3655 O O . LEU A 1 467 ? -16.275 4.071 26.721 1.00 97.81 467 LEU A O 1
ATOM 3659 N N . THR A 1 468 ? -14.903 5.068 28.185 1.00 97.81 468 THR A N 1
ATOM 3660 C CA . THR A 1 468 ? -14.744 3.864 29.016 1.00 97.81 468 THR A CA 1
ATOM 3661 C C . THR A 1 468 ? -16.029 3.461 29.740 1.00 97.81 468 THR A C 1
ATOM 3663 O O . THR A 1 468 ? -16.284 2.272 29.886 1.00 97.81 468 THR A O 1
ATOM 3666 N N . GLU A 1 469 ? -16.873 4.411 30.151 1.00 97.06 469 GLU A N 1
ATOM 3667 C CA . GLU A 1 469 ? -18.198 4.122 30.725 1.00 97.06 469 GLU A CA 1
ATOM 3668 C C . GLU A 1 469 ? -19.133 3.481 29.693 1.00 97.06 469 GLU A C 1
ATOM 3670 O O . GLU A 1 469 ? -19.839 2.525 30.004 1.00 97.06 469 GLU A O 1
ATOM 3675 N N . LEU A 1 470 ? -19.116 3.973 28.451 1.00 95.50 470 LEU A N 1
ATOM 3676 C CA . LEU A 1 470 ? -19.868 3.369 27.352 1.00 95.50 470 LEU A CA 1
ATOM 3677 C C . LEU A 1 470 ? -19.371 1.956 27.036 1.00 95.50 470 LEU A C 1
ATOM 3679 O O . LEU A 1 470 ? -20.190 1.067 26.820 1.00 95.50 470 LEU A O 1
ATOM 3683 N N . LEU A 1 471 ? -18.053 1.737 27.049 1.00 96.31 471 LEU A N 1
ATOM 3684 C CA . LEU A 1 471 ? -17.467 0.417 26.827 1.00 96.31 471 LEU A CA 1
ATOM 3685 C C . LEU A 1 471 ? -17.877 -0.580 27.921 1.00 96.31 471 LEU A C 1
ATOM 3687 O O . LEU A 1 471 ? -18.276 -1.694 27.595 1.00 96.31 471 LEU A O 1
ATOM 3691 N N . LYS A 1 472 ? -17.876 -0.168 29.197 1.00 95.75 472 LYS A N 1
ATOM 3692 C CA . LYS A 1 472 ? -18.354 -0.999 30.320 1.00 95.75 472 LYS A CA 1
ATOM 3693 C C . LYS A 1 472 ? -19.794 -1.456 30.143 1.00 95.75 472 LYS A C 1
ATOM 3695 O O . LYS A 1 472 ? -20.082 -2.632 30.321 1.00 95.75 472 LYS A O 1
ATOM 3700 N N . LYS A 1 473 ? -20.681 -0.557 29.709 1.00 92.69 473 LYS A N 1
ATOM 3701 C CA . LYS A 1 473 ? -22.074 -0.923 29.407 1.00 92.69 473 LYS A CA 1
ATOM 3702 C C . LYS A 1 473 ? -22.161 -1.992 28.316 1.00 92.69 473 LYS A C 1
ATOM 3704 O O . LYS A 1 473 ? -23.013 -2.865 28.384 1.00 92.69 473 LYS A O 1
ATOM 3709 N N . GLN A 1 474 ? -21.274 -1.962 27.318 1.00 90.19 474 GLN A N 1
ATOM 3710 C CA . GLN A 1 474 ? -21.215 -3.030 26.312 1.00 90.19 474 GLN A CA 1
ATOM 3711 C C . GLN A 1 474 ? -20.660 -4.346 26.888 1.00 90.19 474 GLN A C 1
ATOM 3713 O O . GLN A 1 474 ? -21.128 -5.418 26.505 1.00 90.19 474 GLN A O 1
ATOM 3718 N N . GLN A 1 475 ? -19.712 -4.284 27.832 1.00 89.06 475 GLN A N 1
ATOM 3719 C CA . GLN A 1 475 ? -19.197 -5.465 28.540 1.00 89.06 475 GLN A CA 1
ATOM 3720 C C . GLN A 1 475 ? -20.277 -6.158 29.381 1.00 89.06 475 GLN A C 1
ATOM 3722 O O . GLN A 1 475 ? -20.356 -7.380 29.351 1.00 89.06 475 GLN A O 1
ATOM 3727 N N . GLU A 1 476 ? -21.133 -5.402 30.078 1.00 86.00 476 GLU A N 1
ATOM 3728 C CA . GLU A 1 476 ? -22.233 -5.942 30.902 1.00 86.00 476 GLU A CA 1
ATOM 3729 C C . GLU A 1 476 ? -23.219 -6.803 30.095 1.00 86.00 476 GLU A C 1
ATOM 3731 O O . GLU A 1 476 ? -23.851 -7.709 30.633 1.00 86.00 476 GLU A O 1
ATOM 3736 N N . HIS A 1 477 ? -23.313 -6.576 28.784 1.00 81.38 477 HIS A N 1
ATOM 3737 C CA . HIS A 1 477 ? -24.124 -7.384 27.875 1.00 81.38 477 HIS A CA 1
ATOM 3738 C C . HIS A 1 477 ? -23.370 -8.582 27.264 1.00 81.38 477 HIS A C 1
ATOM 3740 O O . HIS A 1 477 ? -23.884 -9.193 26.328 1.00 81.38 477 HIS A O 1
ATOM 3746 N N . ASN A 1 478 ? -22.170 -8.915 27.762 1.00 69.31 478 ASN A N 1
ATOM 3747 C CA . ASN A 1 478 ? -21.258 -9.934 27.220 1.00 69.31 478 ASN A CA 1
ATOM 3748 C C . ASN A 1 478 ? -20.934 -9.738 25.729 1.00 69.31 478 ASN A C 1
ATOM 3750 O O . ASN A 1 478 ? -20.831 -10.709 24.985 1.00 69.31 478 ASN A O 1
ATOM 3754 N N . LYS A 1 479 ? -20.798 -8.481 25.282 1.00 79.25 479 LYS A N 1
ATOM 3755 C CA . LYS A 1 479 ? -20.567 -8.140 23.865 1.00 79.25 479 LYS A CA 1
ATOM 3756 C C . LYS A 1 479 ? -19.131 -7.733 23.539 1.00 79.25 479 LYS A C 1
ATOM 3758 O O . LYS A 1 479 ? -18.869 -7.297 22.422 1.00 79.25 479 LYS A O 1
ATOM 3763 N N . VAL A 1 480 ? -18.205 -7.806 24.498 1.00 94.00 480 VAL A N 1
ATOM 3764 C CA . VAL A 1 480 ? -16.826 -7.334 24.302 1.00 94.00 480 VAL A CA 1
ATOM 3765 C C . VAL A 1 480 ? -15.828 -8.320 24.891 1.00 94.00 480 VAL A C 1
ATOM 3767 O O . VAL A 1 480 ? -15.737 -8.458 26.109 1.00 94.00 480 VAL A O 1
ATOM 3770 N N . LYS A 1 481 ? -15.040 -8.954 24.019 1.00 95.56 481 LYS A N 1
ATOM 3771 C CA . LYS A 1 481 ? -13.933 -9.846 24.406 1.00 95.56 481 LYS A CA 1
ATOM 3772 C C . LYS A 1 481 ? -12.570 -9.298 24.016 1.00 95.56 481 LYS A C 1
ATOM 3774 O O . LYS A 1 481 ? -11.596 -9.531 24.726 1.00 95.56 481 LYS A O 1
ATOM 3779 N N . SER A 1 482 ? -12.507 -8.540 22.927 1.00 97.81 482 SER A N 1
ATOM 3780 C CA . SER A 1 482 ? -11.267 -7.960 22.425 1.00 97.81 482 SER A CA 1
ATOM 3781 C C . SER A 1 482 ? -11.484 -6.512 22.014 1.00 97.81 482 SER A C 1
ATOM 3783 O O . SER A 1 482 ? -12.562 -6.132 21.549 1.00 97.81 482 SER A O 1
ATOM 3785 N N . ILE A 1 483 ? -10.452 -5.694 22.216 1.00 98.38 483 ILE A N 1
ATOM 3786 C CA . ILE A 1 483 ? -10.454 -4.277 21.853 1.00 98.38 483 ILE A CA 1
ATOM 3787 C C . ILE A 1 483 ? -9.146 -3.903 21.165 1.00 98.38 483 ILE A C 1
ATOM 3789 O O . ILE A 1 483 ? -8.111 -4.521 21.401 1.00 98.38 483 ILE A O 1
ATOM 3793 N N . ALA A 1 484 ? -9.178 -2.838 20.378 1.00 98.50 484 ALA A N 1
ATOM 3794 C CA . ALA A 1 484 ? -7.998 -2.192 19.823 1.00 98.50 484 ALA A CA 1
ATOM 3795 C C . ALA A 1 484 ? -8.094 -0.682 20.023 1.00 98.50 484 ALA A C 1
ATOM 3797 O O . ALA A 1 484 ? -9.190 -0.111 20.028 1.00 98.50 484 ALA A O 1
ATOM 3798 N N . VAL A 1 485 ? -6.942 -0.034 20.184 1.00 98.50 485 VAL A N 1
ATOM 3799 C CA . VAL A 1 485 ? -6.854 1.420 20.328 1.00 98.50 485 VAL A CA 1
ATOM 3800 C C . VAL A 1 485 ? -6.181 2.009 19.099 1.00 98.50 485 VAL A C 1
ATOM 3802 O O . VAL A 1 485 ? -5.066 1.634 18.749 1.00 98.50 485 VAL A O 1
ATOM 3805 N N . VAL A 1 486 ? -6.847 2.976 18.475 1.00 98.31 486 VAL A N 1
ATOM 3806 C CA . VAL A 1 486 ? -6.286 3.748 17.363 1.00 98.31 486 VAL A CA 1
ATOM 3807 C C . VAL A 1 486 ? -6.333 5.234 17.697 1.00 98.31 486 VAL A C 1
ATOM 3809 O O . VAL A 1 486 ? -7.304 5.712 18.287 1.00 98.31 486 VAL A O 1
ATOM 3812 N N . HIS A 1 487 ? -5.285 5.980 17.351 1.00 98.00 487 HIS A N 1
ATOM 3813 C CA . HIS A 1 487 ? -5.202 7.411 17.653 1.00 98.00 487 HIS A CA 1
ATOM 3814 C C . HIS A 1 487 ? -4.502 8.227 16.563 1.00 98.00 487 HIS A C 1
ATOM 3816 O O . HIS A 1 487 ? -3.763 7.709 15.730 1.00 98.00 487 HIS A O 1
ATOM 3822 N N . THR A 1 488 ? -4.720 9.540 16.602 1.00 97.00 488 THR A N 1
ATOM 3823 C CA . THR A 1 488 ? -4.034 10.544 15.768 1.00 97.00 488 THR A CA 1
ATOM 3824 C C . THR A 1 488 ? -3.154 11.498 16.586 1.00 97.00 488 THR A C 1
ATOM 3826 O O . THR A 1 488 ? -2.823 12.599 16.146 1.00 97.00 488 THR A O 1
ATOM 3829 N N . ASP A 1 489 ? -2.833 11.106 17.817 1.00 92.56 489 ASP A N 1
ATOM 3830 C CA . ASP A 1 489 ? -1.900 11.793 18.725 1.00 92.56 489 ASP A CA 1
ATOM 3831 C C . ASP A 1 489 ? -0.503 11.128 18.671 1.00 92.56 489 ASP A C 1
ATOM 3833 O O . ASP A 1 489 ? -0.291 10.184 17.903 1.00 92.56 489 ASP A O 1
ATOM 3837 N N . SER A 1 490 ? 0.443 11.576 19.496 1.00 91.06 490 SER A N 1
ATOM 3838 C CA . SER A 1 490 ? 1.738 10.910 19.675 1.00 91.06 490 SER A CA 1
ATOM 3839 C C . SER A 1 490 ? 1.571 9.474 20.190 1.00 91.06 490 SER A C 1
ATOM 3841 O O . SER A 1 490 ? 0.554 9.134 20.806 1.00 91.06 490 SER A O 1
ATOM 3843 N N . TYR A 1 491 ? 2.560 8.617 19.924 1.00 90.06 491 TYR A N 1
ATOM 3844 C CA . TYR A 1 491 ? 2.532 7.215 20.355 1.00 90.06 491 TYR A CA 1
ATOM 3845 C C . TYR A 1 491 ? 2.426 7.101 21.884 1.00 90.06 491 TYR A C 1
ATOM 3847 O O . TYR A 1 491 ? 1.581 6.373 22.403 1.00 90.06 491 TYR A O 1
ATOM 3855 N N . GLU A 1 492 ? 3.172 7.932 22.612 1.00 94.19 492 GLU A N 1
ATOM 3856 C CA . GLU A 1 492 ? 3.169 7.994 24.076 1.00 94.19 492 GLU A CA 1
ATOM 3857 C C . GLU A 1 492 ? 1.774 8.332 24.626 1.00 94.19 492 GLU A C 1
ATOM 3859 O O . GLU A 1 492 ? 1.305 7.732 25.597 1.00 94.19 492 GLU A O 1
ATOM 3864 N N . HIS A 1 493 ? 1.062 9.272 23.995 1.00 93.62 493 HIS A N 1
ATOM 3865 C CA . HIS A 1 493 ? -0.310 9.599 24.380 1.00 93.62 493 HIS A CA 1
ATOM 3866 C C . HIS A 1 493 ? -1.299 8.472 24.062 1.00 93.62 493 HIS A C 1
ATOM 3868 O O . HIS A 1 493 ? -2.220 8.238 24.852 1.00 93.62 493 HIS A O 1
ATOM 3874 N N . GLY A 1 494 ? -1.111 7.767 22.944 1.00 95.81 494 GLY A N 1
ATOM 3875 C CA . GLY A 1 494 ? -1.862 6.555 22.616 1.00 95.81 494 GLY A CA 1
ATOM 3876 C C . GLY A 1 494 ? -1.719 5.482 23.695 1.00 95.81 494 GLY A C 1
ATOM 3877 O O . GLY A 1 494 ? -2.721 4.952 24.182 1.00 95.81 494 GLY A O 1
ATOM 3878 N N . GLU A 1 495 ? -0.493 5.233 24.156 1.00 96.94 495 GLU A N 1
ATOM 3879 C CA . GLU A 1 495 ? -0.220 4.288 25.242 1.00 96.94 495 GLU A CA 1
ATOM 3880 C C . GLU A 1 495 ? -0.829 4.718 26.579 1.00 96.94 495 GLU A C 1
ATOM 3882 O O . GLU A 1 495 ? -1.375 3.890 27.314 1.00 96.94 495 GLU A O 1
ATOM 3887 N N . ILE A 1 496 ? -0.766 6.010 26.917 1.00 97.88 496 ILE A N 1
ATOM 3888 C CA . ILE A 1 496 ? -1.404 6.540 28.131 1.00 97.88 496 ILE A CA 1
ATOM 3889 C C . ILE A 1 496 ? -2.918 6.316 28.076 1.00 97.88 496 ILE A C 1
ATOM 3891 O O . ILE A 1 496 ? -3.513 5.889 29.071 1.00 97.88 496 ILE A O 1
ATOM 3895 N N . PHE A 1 497 ? -3.543 6.562 26.923 1.00 98.00 497 PHE A N 1
ATOM 3896 C CA . PHE A 1 497 ? -4.964 6.291 26.732 1.00 98.00 497 PHE A CA 1
ATOM 3897 C C . PHE A 1 497 ? -5.278 4.796 26.862 1.00 98.00 497 PHE A C 1
ATOM 3899 O O . PHE A 1 497 ? -6.188 4.429 27.601 1.00 98.00 497 PHE A O 1
ATOM 3906 N N . ALA A 1 498 ? -4.493 3.917 26.238 1.00 98.12 498 ALA A N 1
ATOM 3907 C CA . ALA A 1 498 ? -4.669 2.470 26.346 1.00 98.12 498 ALA A CA 1
ATOM 3908 C C . ALA A 1 498 ? -4.529 1.957 27.792 1.00 98.12 498 ALA A C 1
ATOM 3910 O O . ALA A 1 498 ? -5.351 1.162 28.260 1.00 98.12 498 ALA A O 1
ATOM 3911 N N . LYS A 1 499 ? -3.539 2.460 28.544 1.00 98.31 499 LYS A N 1
ATOM 3912 C CA . LYS A 1 499 ? -3.374 2.177 29.981 1.00 98.31 499 LYS A CA 1
ATOM 3913 C C . LYS A 1 499 ? -4.577 2.676 30.784 1.00 98.31 499 LYS A C 1
ATOM 3915 O O . LYS A 1 499 ? -5.028 1.986 31.697 1.00 98.31 499 LYS A O 1
ATOM 3920 N N . TYR A 1 500 ? -5.123 3.845 30.442 1.00 98.38 500 TYR A N 1
ATOM 3921 C CA . TYR A 1 500 ? -6.349 4.359 31.053 1.00 98.38 500 TYR A CA 1
ATOM 3922 C C . TYR A 1 500 ? -7.548 3.439 30.780 1.00 98.38 500 TYR A C 1
ATOM 3924 O O . TYR A 1 500 ? -8.223 3.046 31.730 1.00 98.38 500 TYR A O 1
ATOM 3932 N N . VAL A 1 501 ? -7.774 3.036 29.524 1.00 98.25 501 VAL A N 1
ATOM 3933 C CA . VAL A 1 501 ? -8.846 2.097 29.139 1.00 98.25 501 VAL A CA 1
ATOM 3934 C C . VAL A 1 501 ? -8.713 0.781 29.903 1.00 98.25 501 VAL A C 1
ATOM 3936 O O . VAL A 1 501 ? -9.684 0.345 30.522 1.00 98.25 501 VAL A O 1
ATOM 3939 N N . THR A 1 502 ? -7.507 0.210 29.956 1.00 98.31 502 THR A N 1
ATOM 3940 C CA . THR A 1 502 ? -7.226 -1.041 30.681 1.00 98.31 502 THR A CA 1
ATOM 3941 C C . THR A 1 502 ? -7.554 -0.908 32.167 1.00 98.31 502 THR A C 1
ATOM 3943 O O . THR A 1 502 ? -8.285 -1.726 32.715 1.00 98.31 502 THR A O 1
ATOM 3946 N N . ARG A 1 503 ? -7.090 0.161 32.830 1.00 98.06 503 ARG A N 1
ATOM 3947 C CA . ARG A 1 503 ? -7.370 0.400 34.258 1.00 98.06 503 ARG A CA 1
ATOM 3948 C C . ARG A 1 503 ? -8.854 0.582 34.550 1.00 98.06 503 ARG A C 1
ATOM 3950 O O . ARG A 1 503 ? -9.309 0.198 35.619 1.00 98.06 503 ARG A O 1
ATOM 3957 N N . GLN A 1 504 ? -9.594 1.216 33.643 1.00 97.56 504 GLN A N 1
ATOM 3958 C CA . GLN A 1 504 ? -11.020 1.432 33.849 1.00 97.56 504 GLN A CA 1
ATOM 3959 C C . GLN A 1 504 ? -11.827 0.159 33.596 1.00 97.56 504 GLN A C 1
ATOM 3961 O O . GLN A 1 504 ? -12.761 -0.087 34.349 1.00 97.56 504 GLN A O 1
ATOM 3966 N N . THR A 1 505 ? -11.501 -0.620 32.565 1.00 96.25 505 THR A N 1
ATOM 3967 C CA . THR A 1 505 ? -12.383 -1.677 32.022 1.00 96.25 505 THR A CA 1
ATOM 3968 C C . THR A 1 505 ? -11.894 -3.107 32.244 1.00 96.25 505 THR A C 1
ATOM 3970 O O . THR A 1 505 ? -12.653 -4.045 32.017 1.00 96.25 505 THR A O 1
ATOM 3973 N N . GLY A 1 506 ? -10.634 -3.288 32.646 1.00 96.06 506 GLY A N 1
ATOM 3974 C CA . GLY A 1 506 ? -9.966 -4.591 32.719 1.00 96.06 506 GLY A CA 1
ATOM 3975 C C . GLY A 1 506 ? -9.541 -5.161 31.359 1.00 96.06 506 GLY A C 1
ATOM 3976 O O . GLY A 1 506 ? -8.804 -6.140 31.319 1.00 96.06 506 GLY A O 1
ATOM 3977 N N . LEU A 1 507 ? -9.954 -4.549 30.243 1.00 95.81 507 LEU A N 1
ATOM 3978 C CA . LEU A 1 507 ? -9.629 -5.014 28.896 1.00 95.81 507 LEU A CA 1
ATOM 3979 C C . LEU A 1 507 ? -8.287 -4.443 28.443 1.00 95.81 507 LEU A C 1
ATOM 3981 O O . LEU A 1 507 ? -8.140 -3.230 28.277 1.00 95.81 507 LEU A O 1
ATOM 3985 N N . LYS A 1 508 ? -7.316 -5.325 28.206 1.00 97.12 508 LYS A N 1
ATOM 3986 C CA . LYS A 1 508 ? -6.053 -4.964 27.560 1.00 97.12 508 LYS A CA 1
ATOM 3987 C C . LYS A 1 508 ? -6.268 -4.916 26.039 1.00 97.12 508 LYS A C 1
ATOM 3989 O O . LYS A 1 508 ? -6.752 -5.904 25.488 1.00 97.12 508 LYS A O 1
ATOM 3994 N N . PRO A 1 509 ? -5.912 -3.817 25.348 1.00 97.81 509 PRO A N 1
ATOM 3995 C CA . PRO A 1 509 ? -5.978 -3.783 23.893 1.00 97.81 509 PRO A CA 1
ATOM 3996 C C . PRO A 1 509 ? -5.082 -4.834 23.243 1.00 97.81 509 PRO A C 1
ATOM 3998 O O . PRO A 1 509 ? -3.934 -5.002 23.650 1.00 97.81 509 PRO A O 1
ATOM 4001 N N . CYS A 1 510 ? -5.609 -5.492 22.210 1.00 97.88 510 CYS A N 1
ATOM 4002 C CA . CYS A 1 510 ? -4.876 -6.414 21.346 1.00 97.88 510 CYS A CA 1
ATOM 4003 C C . CYS A 1 510 ? -3.721 -5.690 20.641 1.00 97.88 510 CYS A C 1
ATOM 4005 O O . CYS A 1 510 ? -2.638 -6.243 20.499 1.00 97.88 510 CYS A O 1
ATOM 4007 N N . TYR A 1 511 ? -3.936 -4.430 20.253 1.00 97.75 511 TYR A N 1
ATOM 4008 C CA . TYR A 1 511 ? -2.895 -3.545 19.746 1.00 97.75 511 TYR A CA 1
ATOM 4009 C C . TYR A 1 511 ? -3.241 -2.066 19.961 1.00 97.75 511 TYR A C 1
ATOM 4011 O O . TYR A 1 511 ? -4.392 -1.695 20.231 1.00 97.75 511 TYR A O 1
ATOM 4019 N N . ILE A 1 512 ? -2.213 -1.227 19.829 1.00 97.62 512 ILE A N 1
ATOM 4020 C CA . ILE A 1 512 ? -2.282 0.235 19.856 1.00 97.62 512 ILE A CA 1
ATOM 4021 C C . ILE A 1 512 ? -1.549 0.732 18.613 1.00 97.62 512 ILE A C 1
ATOM 4023 O O . ILE A 1 512 ? -0.423 0.308 18.368 1.00 97.62 512 ILE A O 1
ATOM 4027 N N . THR A 1 513 ? -2.162 1.599 17.808 1.00 97.44 513 THR A N 1
ATOM 4028 C CA . THR A 1 513 ? -1.472 2.150 16.634 1.00 97.44 513 THR A CA 1
ATOM 4029 C C . THR A 1 513 ? -2.008 3.506 16.186 1.00 97.44 513 THR A C 1
ATOM 4031 O O . THR A 1 513 ? -3.077 3.965 16.600 1.00 97.44 513 THR A O 1
ATOM 4034 N N . HIS A 1 514 ? -1.256 4.152 15.300 1.00 97.38 514 HIS A N 1
ATOM 4035 C CA . HIS A 1 514 ? -1.682 5.360 14.613 1.00 97.38 514 HIS A CA 1
ATOM 4036 C C . HIS A 1 514 ? -2.726 5.065 13.542 1.00 97.38 514 HIS A C 1
ATOM 4038 O O . HIS A 1 514 ? -2.578 4.140 12.737 1.00 97.38 514 HIS A O 1
ATOM 4044 N N . ALA A 1 515 ? -3.714 5.949 13.441 1.00 97.25 515 ALA A N 1
ATOM 4045 C CA . ALA A 1 515 ? -4.652 5.936 12.330 1.00 97.25 515 ALA A CA 1
ATOM 4046 C C . ALA A 1 515 ? -3.928 6.099 10.979 1.00 97.25 515 ALA A C 1
ATOM 4048 O O . ALA A 1 515 ? -2.828 6.656 10.872 1.00 97.25 515 ALA A O 1
ATOM 4049 N N . SER A 1 516 ? -4.543 5.593 9.921 1.00 97.19 516 SER A N 1
ATOM 4050 C CA . SER A 1 516 ? -4.235 5.914 8.526 1.00 97.19 516 SER A CA 1
ATOM 4051 C C . SER A 1 516 ? -4.298 7.415 8.272 1.00 97.19 516 SER A C 1
ATOM 4053 O O . SER A 1 516 ? -5.085 8.136 8.892 1.00 97.19 516 SER A O 1
ATOM 4055 N N . SER A 1 517 ? -3.508 7.891 7.307 1.00 97.06 517 SER A N 1
ATOM 4056 C CA . SER A 1 517 ? -3.569 9.283 6.851 1.00 97.06 517 SER A CA 1
ATOM 4057 C C . SER A 1 517 ? -4.957 9.605 6.302 1.00 97.06 517 SER A C 1
ATOM 4059 O O . SER A 1 517 ? -5.493 10.686 6.539 1.00 97.06 517 SER A O 1
ATOM 4061 N N . VAL A 1 518 ? -5.584 8.622 5.649 1.00 96.31 518 VAL A N 1
ATOM 4062 C CA . VAL A 1 518 ? -6.965 8.699 5.163 1.00 96.31 518 VAL A CA 1
ATOM 4063 C C . VAL A 1 518 ? -7.936 8.980 6.307 1.00 96.31 518 VAL A C 1
ATOM 4065 O O . VAL A 1 518 ? -8.705 9.935 6.230 1.00 96.31 518 VAL A O 1
ATOM 4068 N N . SER A 1 519 ? -7.877 8.207 7.395 1.00 94.94 519 SER A N 1
ATOM 4069 C CA . SER A 1 519 ? -8.721 8.443 8.572 1.00 94.94 519 SER A CA 1
ATOM 4070 C C . SER A 1 519 ? -8.409 9.790 9.230 1.00 94.94 519 SER A C 1
ATOM 4072 O O . SER A 1 519 ? -9.323 10.555 9.540 1.00 94.94 519 SER A O 1
ATOM 4074 N N . ALA A 1 520 ? -7.127 10.132 9.370 1.00 95.31 520 ALA A N 1
ATOM 4075 C CA . ALA A 1 520 ? -6.675 11.355 10.024 1.00 95.31 520 ALA A CA 1
ATOM 4076 C C . ALA A 1 520 ? -7.109 12.646 9.313 1.00 95.31 520 ALA A C 1
ATOM 4078 O O . ALA A 1 520 ? -7.379 13.640 9.983 1.00 95.31 520 ALA A O 1
ATOM 4079 N N . ILE A 1 521 ? -7.248 12.636 7.983 1.00 94.88 521 ILE A N 1
ATOM 4080 C CA . ILE A 1 521 ? -7.807 13.768 7.221 1.00 94.88 521 ILE A CA 1
ATOM 4081 C C . ILE A 1 521 ? -9.249 14.074 7.639 1.00 94.88 521 ILE A C 1
ATOM 4083 O O . ILE A 1 521 ? -9.669 15.232 7.585 1.00 94.88 521 ILE A O 1
ATOM 4087 N N . HIS A 1 522 ? -9.995 13.058 8.078 1.00 92.12 522 HIS A N 1
ATOM 4088 C CA . HIS A 1 522 ? -11.380 13.182 8.525 1.00 92.12 522 HIS A CA 1
ATOM 4089 C C . HIS A 1 522 ? -11.499 13.431 10.034 1.00 92.12 522 HIS A C 1
ATOM 4091 O O . HIS A 1 522 ? -12.430 14.106 10.463 1.00 92.12 522 HIS A O 1
ATOM 4097 N N . THR A 1 523 ? -10.584 12.895 10.846 1.00 92.50 523 THR A N 1
ATOM 4098 C CA . THR A 1 523 ? -10.675 12.952 12.317 1.00 92.50 523 THR A CA 1
ATOM 4099 C C . THR A 1 523 ? -9.767 13.990 12.973 1.00 92.50 523 THR A C 1
ATOM 4101 O O . THR A 1 523 ? -9.892 14.203 14.177 1.00 92.50 523 THR A O 1
ATOM 4104 N N . ASP A 1 524 ? -8.852 14.603 12.218 1.00 91.12 524 ASP A N 1
ATOM 4105 C CA . ASP A 1 524 ? -7.798 15.513 12.684 1.00 91.12 524 ASP A CA 1
ATOM 4106 C C . ASP A 1 524 ? -6.878 14.931 13.776 1.00 91.12 524 ASP A C 1
ATOM 4108 O O . ASP A 1 524 ? -7.010 13.777 14.199 1.00 91.12 524 ASP A O 1
ATOM 4112 N N . LYS A 1 525 ? -5.883 15.726 14.195 1.00 93.44 525 LYS A N 1
ATOM 4113 C CA . LYS A 1 525 ? -4.951 15.409 15.292 1.00 93.44 525 LYS A CA 1
ATOM 4114 C C . LYS A 1 525 ? -5.687 15.254 16.623 1.00 93.44 525 LYS A C 1
ATOM 4116 O O . LYS A 1 525 ? -6.703 15.908 16.857 1.00 93.44 525 LYS A O 1
ATOM 4121 N N . ASN A 1 526 ? -5.086 14.509 17.551 1.00 94.38 526 ASN A N 1
ATOM 4122 C CA . ASN A 1 526 ? -5.539 14.377 18.946 1.00 94.38 526 ASN A CA 1
ATOM 4123 C C . ASN A 1 526 ? -6.908 13.691 19.127 1.00 94.38 526 ASN A C 1
ATOM 4125 O O . ASN A 1 526 ? -7.622 13.968 20.099 1.00 94.38 526 ASN A O 1
ATOM 4129 N N . SER A 1 527 ? -7.265 12.804 18.204 1.00 96.38 527 SER A N 1
ATOM 4130 C CA . SER A 1 527 ? -8.465 11.971 18.250 1.00 96.38 527 SER A CA 1
ATOM 4131 C C . SER A 1 527 ? -8.105 10.548 18.683 1.00 96.38 527 SER A C 1
ATOM 4133 O O . SER A 1 527 ? -6.992 10.073 18.447 1.00 96.38 527 SER A O 1
ATOM 4135 N N . PHE A 1 528 ? -9.042 9.877 19.352 1.00 97.75 528 PHE A N 1
ATOM 4136 C CA . PHE A 1 528 ? -8.843 8.559 19.959 1.00 97.75 528 PHE A CA 1
ATOM 4137 C C . PHE A 1 528 ? -10.045 7.666 19.673 1.00 97.75 528 PHE A C 1
ATOM 4139 O O . PHE A 1 528 ? -11.184 8.113 19.801 1.00 97.75 528 PHE A O 1
ATOM 4146 N N . ALA A 1 529 ? -9.801 6.406 19.340 1.00 97.94 529 ALA A N 1
ATOM 4147 C CA . ALA A 1 529 ? -10.827 5.414 19.073 1.00 97.94 529 ALA A CA 1
ATOM 4148 C C . ALA A 1 529 ? -10.567 4.129 19.866 1.00 97.94 529 ALA A C 1
ATOM 4150 O O . ALA A 1 529 ? -9.421 3.703 20.020 1.00 97.94 529 ALA A O 1
ATOM 4151 N N . ILE A 1 530 ? -11.646 3.510 20.345 1.00 98.50 530 ILE A N 1
ATOM 4152 C CA . ILE A 1 530 ? -11.658 2.153 20.888 1.00 98.50 530 ILE A CA 1
ATOM 4153 C C . ILE A 1 530 ? -12.547 1.314 19.976 1.00 98.50 530 ILE A C 1
ATOM 4155 O O . ILE A 1 530 ? -13.770 1.468 19.995 1.00 98.50 530 ILE A O 1
ATOM 4159 N N . GLY A 1 531 ? -11.936 0.459 19.162 1.00 98.06 531 GLY A N 1
ATOM 4160 C CA . GLY A 1 531 ? -12.653 -0.600 18.456 1.00 98.06 531 GLY A CA 1
ATOM 4161 C C . GLY A 1 531 ? -12.884 -1.767 19.401 1.00 98.06 531 GLY A C 1
ATOM 4162 O O . GLY A 1 531 ? -12.020 -2.058 20.228 1.00 98.06 531 GLY A O 1
ATOM 4163 N N . TYR A 1 532 ? -14.031 -2.424 19.294 1.00 97.69 532 TYR A N 1
ATOM 4164 C CA . TYR A 1 532 ? -14.349 -3.595 20.099 1.00 97.69 532 TYR A CA 1
ATOM 4165 C C . TYR A 1 532 ? -15.117 -4.637 19.295 1.00 97.69 532 TYR A C 1
ATOM 4167 O O . TYR A 1 532 ? -15.837 -4.301 18.354 1.00 97.69 532 TYR A O 1
ATOM 4175 N N . ILE A 1 533 ? -14.945 -5.894 19.694 1.00 97.06 533 ILE A N 1
ATOM 4176 C CA . ILE A 1 533 ? -15.537 -7.081 19.077 1.00 97.06 533 ILE A CA 1
ATOM 4177 C C . ILE A 1 533 ? -15.831 -8.132 20.162 1.00 97.06 533 ILE A C 1
ATOM 4179 O O . ILE A 1 533 ? -15.171 -8.169 21.209 1.00 97.06 533 ILE A O 1
ATOM 4183 N N . ASN A 1 534 ? -16.809 -9.004 19.924 1.00 96.19 534 ASN A N 1
ATOM 4184 C CA . ASN A 1 534 ? -17.205 -10.065 20.858 1.00 96.19 534 ASN A CA 1
ATOM 4185 C C . ASN A 1 534 ? -16.478 -11.409 20.633 1.00 96.19 534 ASN A C 1
ATOM 4187 O O . ASN A 1 534 ? -16.769 -12.432 21.258 1.00 96.19 534 ASN A O 1
ATOM 4191 N N . GLN A 1 535 ? -15.514 -11.423 19.723 1.00 96.31 535 GLN A N 1
ATOM 4192 C CA . GLN A 1 535 ? -14.650 -12.559 19.444 1.00 96.31 535 GLN A CA 1
ATOM 4193 C C . GLN A 1 535 ? -13.341 -12.374 20.211 1.00 96.31 535 GLN A C 1
ATOM 4195 O O . GLN A 1 535 ? -12.838 -11.259 20.337 1.00 96.31 535 GLN A O 1
ATOM 4200 N N . THR A 1 536 ? -12.806 -13.468 20.748 1.00 95.56 536 THR A N 1
ATOM 4201 C CA . THR A 1 536 ? -11.479 -13.462 21.366 1.00 95.56 536 THR A CA 1
ATOM 4202 C C . THR A 1 536 ? -10.433 -13.488 20.264 1.00 95.56 536 THR A C 1
ATOM 4204 O O . THR A 1 536 ? -10.405 -14.425 19.468 1.00 95.56 536 THR A O 1
ATOM 4207 N N . ILE A 1 537 ? -9.585 -12.466 20.246 1.00 95.25 537 ILE A N 1
ATOM 4208 C CA . ILE A 1 537 ? -8.476 -12.328 19.308 1.00 95.25 537 ILE A CA 1
ATOM 4209 C C . ILE A 1 537 ? -7.159 -12.584 20.041 1.00 95.25 537 ILE A C 1
ATOM 4211 O O . ILE A 1 537 ? -6.857 -11.923 21.039 1.00 95.25 537 ILE A O 1
ATOM 4215 N N . THR A 1 538 ? -6.382 -13.528 19.520 1.00 88.44 538 THR A N 1
ATOM 4216 C CA . THR A 1 538 ? -5.017 -13.853 19.941 1.00 88.44 538 THR A CA 1
ATOM 4217 C C . THR A 1 538 ? -4.074 -13.475 18.803 1.00 88.44 538 THR A C 1
ATOM 4219 O O . THR A 1 538 ? -4.094 -14.129 17.762 1.00 88.44 538 THR A O 1
ATOM 4222 N N . LEU A 1 539 ? -3.326 -12.387 18.989 1.00 81.62 539 LEU A N 1
ATOM 4223 C CA . LEU A 1 539 ? -2.310 -11.882 18.057 1.00 81.62 539 LEU A CA 1
ATOM 4224 C C . LEU A 1 539 ? -0.916 -12.281 18.526 1.00 81.62 539 LEU A C 1
ATOM 4226 O O . LEU A 1 539 ? -0.719 -12.279 19.767 1.00 81.62 539 LEU A O 1
#

Secondary structure (DSSP, 8-state):
-HHHHHHHHH--HHHHHHHHHHHHHHHHS--TT-SS--HHHHHHHHHHHHHHHHHTBSS--TTSHHHHHHHHHHHHHHHHT-TT--HHHHHHHHHHHHHHHHHHHHHH-HHHHHHT---HHHHHHHHHHHHHHHHHHS-HHHHHHHHHHGGG-----S---PPP--SS--SSSEEEEEEEE-SSTTTTGGGHHHHHHHEEEEEEEEETTEEEEEEEES-HHHHHHHHHHHSEEEEEEEEEHHHHHHHHHSPPS-SEEEEEEGGG---HHHHHHTT-EEE--EEEETTEEEEBTTTB-HHHHHHHHHSTT--EEEEPPPHHHHHHHHHHHHHH-SEEEEE-S-TTT-THHHHHHHHHTT-TTSEEEE---S--SHHHHHHHHHHHHHHHTT--HHHHHHHHHHHHHT-EEEEE-S-SHHHHHTT---HHHHHHTTSTT-EEEEEEETTTTEEEEEEEESSHHHHHHHHHHHHHHHHHTT--SEEEEEESS-HHHHHHHHHHHHHHHSPPPS-EEEPPHHHHHHH-TT-EEEEEESS----